Protein AF-0000000068150911 (afdb_homodimer)

Structure (mmCIF, N/CA/C/O backbone):
data_AF-0000000068150911-model_v1
#
loop_
_entity.id
_entity.type
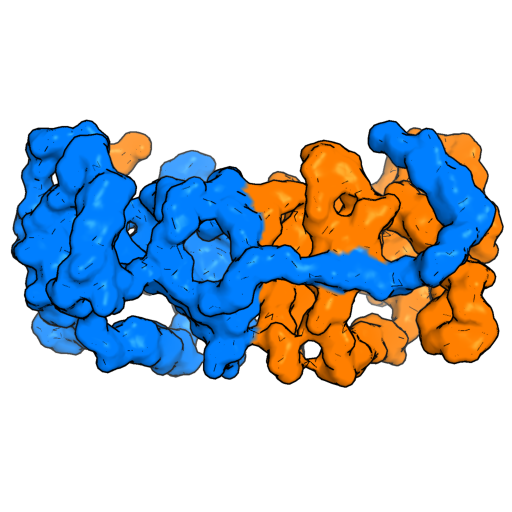_entity.pdbx_description
1 polymer 'Bacterial bifunctional deaminase-reductase C-terminal domain-containing protein'
#
loop_
_atom_site.group_PDB
_atom_site.id
_atom_site.type_symbol
_atom_site.label_atom_id
_atom_site.label_alt_id
_atom_site.label_comp_id
_atom_site.label_asym_id
_atom_site.label_entity_id
_atom_site.label_seq_id
_atom_site.pdbx_PDB_ins_code
_atom_site.Cartn_x
_atom_site.Cartn_y
_atom_site.Cartn_z
_atom_site.occupancy
_atom_site.B_iso_or_equiv
_atom_site.auth_seq_id
_atom_site.auth_comp_id
_atom_site.auth_asym_id
_atom_site.auth_atom_id
_atom_site.pdbx_PDB_model_num
ATOM 1 N N . MET A 1 1 ? 21.734 18.203 9.961 1 88.75 1 MET A N 1
ATOM 2 C CA . MET A 1 1 ? 20.875 18.422 8.805 1 88.75 1 MET A CA 1
ATOM 3 C C . MET A 1 1 ? 19.438 18.016 9.094 1 88.75 1 MET A C 1
ATOM 5 O O . MET A 1 1 ? 19.203 17.031 9.805 1 88.75 1 MET A O 1
ATOM 9 N N . ARG A 1 2 ? 18.406 18.828 8.719 1 97.38 2 ARG A N 1
ATOM 10 C CA . ARG A 1 2 ? 17 18.547 8.96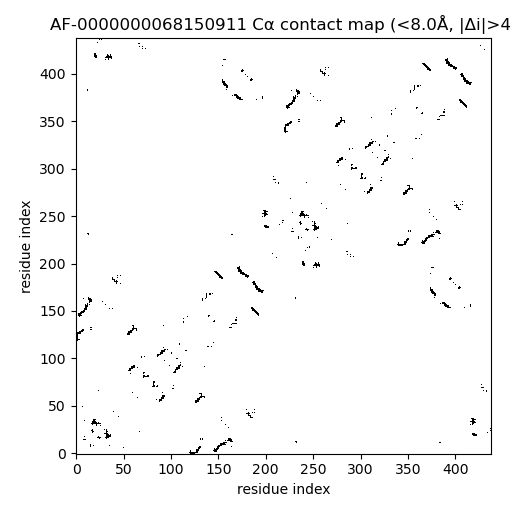1 1 97.38 2 ARG A CA 1
ATOM 11 C C . ARG A 1 2 ? 16.516 17.391 8.094 1 97.38 2 ARG A C 1
ATOM 13 O O . ARG A 1 2 ? 16.891 17.281 6.93 1 97.38 2 ARG A O 1
ATOM 20 N N . LYS A 1 3 ? 15.75 16.547 8.633 1 98.12 3 LYS A N 1
ATOM 21 C CA . LYS A 1 3 ? 15.133 15.477 7.863 1 98.12 3 LYS A CA 1
ATOM 22 C C . LYS A 1 3 ? 13.719 15.859 7.422 1 98.12 3 LYS A C 1
ATOM 24 O O . LYS A 1 3 ? 13.055 16.656 8.086 1 98.12 3 LYS A O 1
ATOM 29 N N . ILE A 1 4 ? 13.328 15.344 6.309 1 98.75 4 ILE A N 1
ATOM 30 C CA . ILE A 1 4 ? 11.93 15.367 5.902 1 98.75 4 ILE A CA 1
ATOM 31 C C . ILE A 1 4 ? 11.281 14.016 6.191 1 98.75 4 ILE A C 1
ATOM 33 O O . ILE A 1 4 ? 11.727 12.984 5.68 1 98.75 4 ILE A O 1
ATOM 37 N N . ILE A 1 5 ? 10.266 14.047 6.988 1 98.88 5 ILE A N 1
ATOM 38 C CA . ILE A 1 5 ? 9.578 12.867 7.488 1 98.88 5 ILE A CA 1
ATOM 39 C C . ILE A 1 5 ? 8.133 12.867 7.016 1 98.88 5 ILE A C 1
ATOM 41 O O . ILE A 1 5 ? 7.426 13.867 7.164 1 98.88 5 ILE A O 1
ATOM 45 N N . VAL A 1 6 ? 7.707 11.742 6.422 1 98.69 6 VAL A N 1
ATOM 46 C CA . VAL A 1 6 ? 6.332 11.602 5.957 1 98.69 6 VAL A CA 1
ATOM 47 C C . VAL A 1 6 ? 5.508 10.836 6.988 1 98.69 6 VAL A C 1
ATOM 49 O O . VAL A 1 6 ? 5.902 9.758 7.434 1 98.69 6 VAL A O 1
ATOM 52 N N . GLY A 1 7 ? 4.426 11.406 7.438 1 98.69 7 GLY A N 1
ATOM 53 C CA . GLY A 1 7 ? 3.398 10.727 8.211 1 98.69 7 GLY A CA 1
ATOM 54 C C . GLY A 1 7 ? 2.123 10.484 7.426 1 98.69 7 GLY A C 1
ATOM 55 O O . GLY A 1 7 ? 1.52 11.43 6.91 1 98.69 7 GLY A O 1
ATOM 56 N N . ALA A 1 8 ? 1.674 9.227 7.359 1 98.44 8 ALA A N 1
ATOM 57 C CA . ALA A 1 8 ? 0.523 8.938 6.508 1 98.44 8 ALA A CA 1
ATOM 58 C C . ALA A 1 8 ? -0.33 7.82 7.094 1 98.44 8 ALA A C 1
ATOM 60 O O . ALA A 1 8 ? 0.199 6.828 7.602 1 98.44 8 ALA A O 1
ATOM 61 N N . PHE A 1 9 ? -1.609 8.016 7.152 1 98.69 9 PHE A N 1
ATOM 62 C CA . PHE A 1 9 ? -2.615 6.969 7.277 1 98.69 9 PHE A CA 1
ATOM 63 C C . PHE A 1 9 ? -3.072 6.488 5.902 1 98.69 9 PHE A C 1
ATOM 65 O O . PHE A 1 9 ? -3.535 7.285 5.086 1 98.69 9 PHE A O 1
ATOM 72 N N . VAL A 1 10 ? -2.928 5.199 5.691 1 98.69 10 VAL A N 1
ATOM 73 C CA . VAL A 1 10 ? -3.123 4.711 4.328 1 98.69 10 VAL A CA 1
ATOM 74 C C . VAL A 1 10 ? -3.971 3.441 4.352 1 98.69 10 VAL A C 1
ATOM 76 O O . VAL A 1 10 ? -3.789 2.582 5.219 1 98.69 10 VAL A O 1
ATOM 79 N N . SER A 1 11 ? -4.984 3.355 3.414 1 98.62 11 SER A N 1
ATOM 80 C CA . SER A 1 11 ? -5.688 2.096 3.205 1 98.62 11 SER A CA 1
ATOM 81 C C . SER A 1 11 ? -4.777 1.052 2.566 1 98.62 11 SER A C 1
ATOM 83 O O . SER A 1 11 ? -3.668 1.369 2.133 1 98.62 11 SER A O 1
ATOM 85 N N . LEU A 1 12 ? -5.211 -0.19 2.482 1 98.56 12 LEU A N 1
ATOM 86 C CA . LEU A 1 12 ? -4.406 -1.262 1.908 1 98.56 12 LEU A CA 1
ATOM 87 C C . LEU A 1 12 ? -4.121 -0.997 0.434 1 98.56 12 LEU A C 1
ATOM 89 O O . LEU A 1 12 ? -3.062 -1.377 -0.076 1 98.56 12 LEU A O 1
ATOM 93 N N . ASP A 1 13 ? -5.062 -0.322 -0.216 1 97.62 13 ASP A N 1
ATOM 94 C CA . ASP A 1 13 ? -4.895 -0.048 -1.64 1 97.62 13 ASP A CA 1
ATOM 95 C C . ASP A 1 13 ? -4.215 1.299 -1.863 1 97.62 13 ASP A C 1
ATOM 97 O O . ASP A 1 13 ? -4.203 1.818 -2.98 1 97.62 13 ASP A O 1
ATOM 101 N N . GLY A 1 14 ? -3.678 1.946 -0.795 1 97.19 14 GLY A N 1
ATOM 102 C CA . GLY A 1 14 ? -2.756 3.062 -0.925 1 97.19 14 GLY A CA 1
ATOM 103 C C . GLY A 1 14 ? -3.445 4.414 -0.879 1 97.19 14 GLY A C 1
ATOM 104 O O . GLY A 1 14 ? -2.828 5.441 -1.164 1 97.19 14 GLY A O 1
ATOM 105 N N . ILE A 1 15 ? -4.695 4.441 -0.539 1 97.5 15 ILE A N 1
ATOM 106 C CA . ILE A 1 15 ? -5.453 5.688 -0.507 1 97.5 15 ILE A CA 1
ATOM 107 C C . ILE A 1 15 ? -5.266 6.375 0.844 1 97.5 15 ILE A C 1
ATOM 109 O O . ILE A 1 15 ? -5.293 5.719 1.889 1 97.5 15 ILE A O 1
ATOM 113 N N . MET A 1 16 ? -5.023 7.715 0.825 1 97.94 16 MET A N 1
ATOM 114 C CA . MET A 1 16 ? -4.824 8.445 2.072 1 97.94 16 MET A CA 1
ATOM 115 C C . MET A 1 16 ? -5.766 9.648 2.154 1 97.94 16 MET A C 1
ATOM 117 O O . MET A 1 16 ? -5.629 10.484 3.045 1 97.94 16 MET A O 1
ATOM 121 N N . GLN A 1 17 ? -6.738 9.75 1.216 1 97.69 17 GLN A N 1
ATOM 122 C CA . GLN A 1 17 ? -7.656 10.875 1.127 1 97.69 17 GLN A CA 1
ATOM 123 C C . GLN A 1 17 ? -8.703 10.82 2.236 1 97.69 17 GLN A C 1
ATOM 125 O O . GLN A 1 17 ? -9.438 9.836 2.357 1 97.69 17 GLN A O 1
ATOM 130 N N . ALA A 1 18 ? -8.742 11.922 3.066 1 97.88 18 ALA A N 1
ATOM 131 C CA . ALA A 1 18 ? -9.828 12.266 3.984 1 97.88 18 ALA A CA 1
ATOM 132 C C . ALA A 1 18 ? -10.023 11.172 5.031 1 97.88 18 ALA A C 1
ATOM 134 O O . ALA A 1 18 ? -11.141 10.703 5.254 1 97.88 18 ALA A O 1
ATOM 135 N N . PRO A 1 19 ? -8.961 10.836 5.75 1 98.19 19 PRO A N 1
ATOM 136 C CA . PRO A 1 19 ? -9.109 9.797 6.77 1 98.19 19 PRO A CA 1
ATOM 137 C C . PRO A 1 19 ? -9.922 10.266 7.977 1 98.19 19 PRO A C 1
ATOM 139 O O . PRO A 1 19 ? -10.391 9.445 8.766 1 98.19 19 PRO A O 1
ATOM 142 N N . GLY A 1 20 ? -10.125 11.547 8.148 1 97.06 20 GLY A N 1
ATOM 143 C CA . GLY A 1 20 ? -10.516 12.07 9.445 1 97.06 20 GLY A CA 1
ATOM 144 C C . GLY A 1 20 ? -12 12.344 9.555 1 97.06 20 GLY A C 1
ATOM 145 O O . GLY A 1 20 ? -12.547 12.43 10.656 1 97.06 20 GLY A O 1
ATOM 146 N N . GLY A 1 21 ? -12.648 12.633 8.375 1 96.94 21 GLY A N 1
ATOM 147 C CA . GLY A 1 21 ? -14.062 12.93 8.469 1 96.94 21 GLY A CA 1
ATOM 148 C C . GLY A 1 21 ? -14.734 13.07 7.113 1 96.94 21 GLY A C 1
ATOM 149 O O . GLY A 1 21 ? -14.062 13.117 6.082 1 96.94 21 GLY A O 1
ATOM 150 N N . PRO A 1 22 ? -16.078 13.07 7.137 1 94.69 22 PRO A N 1
ATOM 151 C CA . PRO A 1 22 ? -16.844 13.047 5.891 1 94.69 22 PRO A CA 1
ATOM 152 C C . PRO A 1 22 ? -16.672 14.32 5.062 1 94.69 22 PRO A C 1
ATOM 154 O O . PRO A 1 22 ? -16.797 14.289 3.836 1 94.69 22 PRO A O 1
ATOM 157 N N . HIS A 1 23 ? -16.328 15.414 5.688 1 93.44 23 HIS A N 1
ATOM 158 C CA . HIS A 1 23 ? -16.266 16.688 4.965 1 93.44 23 HIS A CA 1
ATOM 159 C C . HIS A 1 23 ? -14.828 17.125 4.746 1 93.44 23 HIS A C 1
ATOM 161 O O . HIS A 1 23 ? -14.578 18.219 4.219 1 93.44 23 HIS A O 1
ATOM 167 N N . GLU A 1 24 ? -13.891 16.312 5.176 1 96.19 24 GLU A N 1
ATOM 168 C CA . GLU A 1 24 ? -12.477 16.672 5.129 1 96.19 24 GLU A CA 1
ATOM 169 C C . GLU A 1 24 ? -12.031 16.953 3.699 1 96.19 24 GLU A C 1
ATOM 171 O O . GLU A 1 24 ? -11.398 17.984 3.428 1 96.19 24 GLU A O 1
ATOM 176 N N . ASP A 1 25 ? -12.328 16.062 2.738 1 96.69 25 ASP A N 1
ATOM 177 C CA . ASP A 1 25 ? -11.945 16.203 1.336 1 96.69 25 ASP A CA 1
ATOM 178 C C . ASP A 1 25 ? -12.82 15.336 0.439 1 96.69 25 ASP A C 1
ATOM 180 O O . ASP A 1 25 ? -12.398 14.266 0.006 1 96.69 25 ASP A O 1
ATOM 184 N N . PRO A 1 26 ? -14.023 15.789 0.049 1 95.38 26 PRO A N 1
ATOM 185 C CA . PRO A 1 26 ? -14.922 15.031 -0.826 1 95.38 26 PRO A CA 1
ATOM 186 C C . PRO A 1 26 ? -14.594 15.211 -2.307 1 95.38 26 PRO A C 1
ATOM 188 O O . PRO A 1 26 ? -15.344 14.75 -3.17 1 95.38 26 PRO A O 1
ATOM 191 N N . VAL A 1 27 ? -13.516 15.898 -2.6 1 93.69 27 VAL A N 1
ATOM 192 C CA . VAL A 1 27 ? -13.133 16.203 -3.975 1 93.69 27 VAL A CA 1
ATOM 193 C C . VAL A 1 27 ? -13.023 14.906 -4.777 1 93.69 27 VAL A C 1
ATOM 195 O O . VAL A 1 27 ? -12.516 13.898 -4.277 1 93.69 27 VAL A O 1
ATOM 198 N N . GLY A 1 28 ? -13.469 14.906 -6.043 1 92.75 28 GLY A N 1
ATOM 199 C CA . GLY A 1 28 ? -13.414 13.742 -6.91 1 92.75 28 GLY A CA 1
ATOM 200 C C . GLY A 1 28 ? -14.516 12.734 -6.629 1 92.75 28 GLY A C 1
ATOM 201 O O . GLY A 1 28 ? -14.453 11.594 -7.098 1 92.75 28 GLY A O 1
ATOM 202 N N . GLY A 1 29 ? -15.539 13.172 -5.883 1 94 29 GLY A N 1
ATOM 203 C CA . GLY A 1 29 ? -16.625 12.266 -5.551 1 94 29 GLY A CA 1
ATOM 204 C C . GLY A 1 29 ? -16.25 11.227 -4.52 1 94 29 GLY A C 1
ATOM 205 O O . GLY A 1 29 ? -16.844 10.141 -4.477 1 94 29 GLY A O 1
ATOM 206 N N . PHE A 1 30 ? -15.25 11.578 -3.711 1 96.69 30 PHE A N 1
ATOM 207 C CA . PHE A 1 30 ? -14.812 10.641 -2.684 1 96.69 30 PHE A CA 1
ATOM 208 C C . PHE A 1 30 ? -15.844 10.531 -1.569 1 96.69 30 PHE A C 1
ATOM 210 O O . PHE A 1 30 ? -16.156 11.523 -0.912 1 96.69 30 PHE A O 1
ATOM 217 N N . ASP A 1 31 ? -16.312 9.328 -1.232 1 95.75 31 ASP A N 1
ATOM 218 C CA . ASP A 1 31 ? -17.469 9.203 -0.345 1 95.75 31 ASP A CA 1
ATOM 219 C C . ASP A 1 31 ? -17.125 8.367 0.885 1 95.75 31 ASP A C 1
ATOM 221 O O . ASP A 1 31 ? -18.016 7.895 1.594 1 95.75 31 ASP A O 1
ATOM 225 N N . HIS A 1 32 ? -15.898 8.172 1.187 1 98.19 32 HIS A N 1
ATOM 226 C CA . HIS A 1 32 ? -15.484 7.375 2.34 1 98.19 32 HIS A CA 1
ATOM 227 C C . HIS A 1 32 ? -14.75 8.234 3.365 1 98.19 32 HIS A C 1
ATOM 229 O O . HIS A 1 32 ? -13.914 7.727 4.117 1 98.19 32 HIS A O 1
ATOM 235 N N . GLY A 1 33 ? -15.023 9.562 3.365 1 98.31 33 GLY A N 1
ATOM 236 C CA . GLY A 1 33 ? -14.414 10.422 4.371 1 98.31 33 GLY A CA 1
ATOM 237 C C . GLY A 1 33 ? -14.617 9.914 5.789 1 98.31 33 GLY A C 1
ATOM 238 O O . GLY A 1 33 ? -15.734 9.539 6.164 1 98.31 33 GLY A O 1
ATOM 239 N N . GLY A 1 34 ? -13.508 9.898 6.562 1 98.62 34 GLY A N 1
ATOM 240 C CA . GLY A 1 34 ? -13.57 9.438 7.941 1 98.62 34 GLY A CA 1
ATOM 241 C C . GLY A 1 34 ? -13.312 7.953 8.086 1 98.62 34 GLY A C 1
ATOM 242 O O . GLY A 1 34 ? -13.555 7.375 9.141 1 98.62 34 GLY A O 1
ATOM 243 N N . TRP A 1 35 ? -12.758 7.324 7.098 1 98.75 35 TRP A N 1
ATOM 244 C CA . TRP A 1 35 ? -12.617 5.871 7.055 1 98.75 35 TRP A CA 1
ATOM 245 C C . TRP A 1 35 ? -11.625 5.391 8.109 1 98.75 35 TRP A C 1
ATOM 247 O O . TRP A 1 35 ? -11.633 4.215 8.484 1 98.75 35 TRP A O 1
ATOM 257 N N . ALA A 1 36 ? -10.742 6.273 8.625 1 98.75 36 ALA A N 1
ATOM 258 C CA . ALA A 1 36 ? -9.719 5.84 9.57 1 98.75 36 ALA A CA 1
ATOM 259 C C . ALA A 1 36 ? -10.258 5.848 11 1 98.75 36 ALA A C 1
ATOM 261 O O . ALA A 1 36 ? -9.781 5.102 11.852 1 98.75 36 ALA A O 1
ATOM 262 N N . ALA A 1 37 ? -11.273 6.637 11.281 1 98.44 37 ALA A N 1
ATOM 263 C CA . ALA A 1 37 ? -11.727 6.957 12.641 1 98.44 37 ALA A CA 1
ATOM 264 C C . ALA A 1 37 ? -12.125 5.691 13.391 1 98.44 37 ALA A C 1
ATOM 266 O O . ALA A 1 37 ? -11.758 5.512 14.555 1 98.44 37 ALA A O 1
ATOM 267 N N . PRO A 1 38 ? -12.797 4.691 12.766 1 98.44 38 PRO A N 1
ATOM 268 C CA . PRO A 1 38 ? -13.25 3.502 13.492 1 98.44 38 PRO A CA 1
ATOM 269 C C . PRO A 1 38 ? -12.086 2.627 13.961 1 98.44 38 PRO A C 1
ATOM 271 O O . PRO A 1 38 ? -12.289 1.731 14.789 1 98.44 38 PRO A O 1
ATOM 274 N N . TYR A 1 39 ? -10.898 2.912 13.492 1 98.56 39 TYR A N 1
ATOM 275 C CA . TYR A 1 39 ? -9.781 2.014 13.758 1 98.56 39 TYR A CA 1
ATOM 276 C C . TYR A 1 39 ? -8.805 2.637 14.75 1 98.56 39 TYR A C 1
ATOM 278 O O . TYR A 1 39 ? -7.77 2.043 15.062 1 98.56 39 TYR A O 1
ATOM 286 N N . PHE A 1 40 ? -9.086 3.791 15.188 1 97.88 40 PHE A N 1
ATOM 287 C CA . PHE A 1 40 ? -8.133 4.512 16.016 1 97.88 40 PHE A CA 1
ATOM 288 C C . PHE A 1 40 ? -8.234 4.055 17.469 1 97.88 40 PHE A C 1
ATOM 290 O O . PHE A 1 40 ? -9.055 4.566 18.234 1 97.88 40 PHE A O 1
ATOM 297 N N . ASP A 1 41 ? -7.379 3.133 17.906 1 97.94 41 ASP A N 1
ATOM 298 C CA . ASP A 1 41 ? -7.324 2.617 19.266 1 97.94 41 ASP A CA 1
ATOM 299 C C . ASP A 1 41 ? -6.09 3.135 20 1 97.94 41 ASP A C 1
ATOM 301 O O . ASP A 1 41 ? -5.453 4.09 19.562 1 97.94 41 ASP A O 1
ATOM 305 N N . GLU A 1 42 ? -5.742 2.57 21.094 1 97.44 42 GLU A N 1
ATOM 306 C CA . GLU A 1 42 ? -4.633 3.029 21.922 1 97.44 42 GLU A CA 1
ATOM 307 C C . GLU A 1 42 ? -3.301 2.883 21.188 1 97.44 42 GLU A C 1
ATOM 309 O O . GLU A 1 42 ? -2.432 3.752 21.297 1 97.44 42 GLU A O 1
ATOM 314 N N . THR A 1 43 ? -3.199 1.807 20.5 1 97.69 43 THR A N 1
ATOM 315 C CA . THR A 1 43 ? -1.972 1.567 19.75 1 97.69 43 THR A CA 1
ATOM 316 C C . THR A 1 43 ? -1.744 2.672 18.719 1 97.69 43 THR A C 1
ATOM 318 O O . THR A 1 43 ? -0.62 3.148 18.547 1 97.69 43 THR A O 1
ATOM 321 N N . MET A 1 44 ? -2.787 3.076 18.031 1 97.38 44 MET A N 1
ATOM 322 C CA . MET A 1 44 ? -2.662 4.172 17.078 1 97.38 44 MET A CA 1
ATOM 323 C C . MET A 1 44 ? -2.297 5.473 17.781 1 97.38 44 MET A C 1
ATOM 325 O O . MET A 1 44 ? -1.521 6.273 17.266 1 97.38 44 MET A O 1
ATOM 329 N N . GLY A 1 45 ? -2.904 5.668 18.953 1 96.94 45 GLY A N 1
ATOM 330 C CA . GLY A 1 45 ? -2.488 6.809 19.75 1 96.94 45 GLY A CA 1
ATOM 331 C C . GLY A 1 45 ? -1.004 6.812 20.062 1 96.94 45 GLY A C 1
ATOM 332 O O . GLY A 1 45 ? -0.334 7.836 19.922 1 96.94 45 GLY A O 1
ATOM 333 N N . GLN A 1 46 ? -0.484 5.703 20.422 1 97 46 GLN A N 1
ATOM 334 C CA . GLN A 1 46 ? 0.936 5.555 20.719 1 97 46 GLN A CA 1
ATOM 335 C C . GLN A 1 46 ? 1.791 5.805 19.484 1 97 46 GLN A C 1
ATOM 337 O O . GLN A 1 46 ? 2.865 6.402 19.562 1 97 46 GLN A O 1
ATOM 342 N N . ALA A 1 47 ? 1.307 5.289 18.375 1 97.06 47 ALA A N 1
ATOM 343 C CA . ALA A 1 47 ? 2.037 5.492 17.125 1 97.06 47 ALA A CA 1
ATOM 344 C C . ALA A 1 47 ? 2.137 6.977 16.781 1 97.06 47 ALA A C 1
ATOM 346 O O . ALA A 1 47 ? 3.193 7.453 16.359 1 97.06 47 ALA A O 1
ATOM 347 N N . VAL A 1 48 ? 1.07 7.672 16.953 1 96.69 48 VAL A N 1
ATOM 348 C CA . VAL A 1 48 ? 1.054 9.109 16.703 1 96.69 48 VAL A CA 1
ATOM 349 C C . VAL A 1 48 ? 1.98 9.82 17.688 1 96.69 48 VAL A C 1
ATOM 351 O O . VAL A 1 48 ? 2.764 10.688 17.312 1 96.69 48 VAL A O 1
ATOM 354 N N . ASP A 1 49 ? 1.916 9.414 18.938 1 96.5 49 ASP A N 1
ATOM 355 C CA . ASP A 1 49 ? 2.795 9.984 19.953 1 96.5 49 ASP A CA 1
ATOM 356 C C . ASP A 1 49 ? 4.262 9.781 19.578 1 96.5 49 ASP A C 1
ATOM 358 O O . ASP A 1 49 ? 5.078 10.695 19.75 1 96.5 49 ASP A O 1
ATOM 362 N N . GLU A 1 50 ? 4.555 8.633 19.125 1 97 50 GLU A N 1
ATOM 363 C CA . GLU A 1 50 ? 5.926 8.336 18.734 1 97 50 GLU A CA 1
ATOM 364 C C . GLU A 1 50 ? 6.367 9.227 17.578 1 97 50 GLU A C 1
ATOM 366 O O . GLU A 1 50 ? 7.492 9.727 17.562 1 97 50 GLU A O 1
ATOM 371 N N . MET A 1 51 ? 5.523 9.359 16.609 1 97.19 51 MET A N 1
ATOM 372 C CA . MET A 1 51 ? 5.812 10.203 15.453 1 97.19 51 MET A CA 1
ATOM 373 C C . MET A 1 51 ? 6.105 11.633 15.891 1 97.19 51 MET A C 1
ATOM 375 O O . MET A 1 51 ? 6.961 12.305 15.312 1 97.19 51 MET A O 1
ATOM 379 N N . PHE A 1 52 ? 5.41 12.078 16.969 1 97.5 52 PHE A N 1
ATOM 380 C CA . PHE A 1 52 ? 5.531 13.453 17.438 1 97.5 52 PHE A CA 1
ATOM 381 C C . PHE A 1 52 ? 6.523 13.539 18.594 1 97.5 52 PHE A C 1
ATOM 383 O O . PHE A 1 52 ? 6.605 14.57 19.266 1 97.5 52 PHE A O 1
ATOM 390 N N . SER A 1 53 ? 7.266 12.516 18.859 1 96 53 SER A N 1
ATOM 391 C CA . SER A 1 53 ? 8.062 12.414 20.078 1 96 53 SER A CA 1
ATOM 392 C C . SER A 1 53 ? 9.289 13.328 20.016 1 96 53 SER A C 1
ATOM 394 O O . SER A 1 53 ? 9.812 13.742 21.047 1 96 53 SER A O 1
ATOM 396 N N . LYS A 1 54 ? 9.82 13.648 18.859 1 96.62 54 LYS A N 1
ATOM 397 C CA . LYS A 1 54 ? 10.945 14.562 18.656 1 96.62 54 LYS A CA 1
ATOM 398 C C . LYS A 1 54 ? 10.477 15.906 18.109 1 96.62 54 LYS A C 1
ATOM 400 O O . LYS A 1 54 ? 9.414 15.984 17.484 1 96.62 54 LYS A O 1
ATOM 405 N N . PRO A 1 55 ? 11.234 16.938 18.406 1 97.44 55 PRO A N 1
ATOM 406 C CA . PRO A 1 55 ? 10.852 18.234 17.859 1 97.44 55 PRO A CA 1
ATOM 407 C C . PRO A 1 55 ? 10.734 18.234 16.328 1 97.44 55 PRO A C 1
ATOM 409 O O . PRO A 1 55 ? 11.586 17.641 15.648 1 97.44 55 PRO A O 1
ATOM 412 N N . PHE A 1 56 ? 9.719 18.859 15.836 1 98.56 56 PHE A N 1
ATOM 413 C CA . PHE A 1 56 ? 9.508 18.969 14.398 1 98.56 56 PHE A CA 1
ATOM 414 C C . PHE A 1 56 ? 8.773 20.266 14.055 1 98.56 56 PHE A C 1
ATOM 416 O O . PHE A 1 56 ? 8.18 20.891 14.93 1 98.56 56 PHE A O 1
ATOM 423 N N . ASP A 1 57 ? 8.93 20.672 12.836 1 98.62 57 ASP A N 1
ATOM 424 C CA . ASP A 1 57 ? 8.039 21.625 12.172 1 98.62 57 ASP A CA 1
ATOM 425 C C . ASP A 1 57 ? 7.129 20.922 11.164 1 98.62 57 ASP A C 1
ATOM 427 O O . ASP A 1 57 ? 7.461 19.844 10.672 1 98.62 57 ASP A O 1
ATOM 431 N N . LEU A 1 58 ? 5.98 21.562 10.914 1 98.75 58 LEU A N 1
ATOM 432 C CA . LEU A 1 58 ? 5.066 20.969 9.938 1 98.75 58 LEU A CA 1
ATOM 433 C C . LEU A 1 58 ? 5.438 21.406 8.523 1 98.75 58 LEU A C 1
ATOM 435 O O . LEU A 1 58 ? 5.793 22.562 8.305 1 98.75 58 LEU A O 1
ATOM 439 N N . LEU A 1 59 ? 5.434 20.516 7.629 1 98.88 59 LEU A N 1
ATOM 440 C CA . LEU A 1 59 ? 5.582 20.719 6.191 1 98.88 59 LEU A CA 1
ATOM 441 C C . LEU A 1 59 ? 4.312 20.312 5.453 1 98.88 59 LEU A C 1
ATOM 443 O O . LEU A 1 59 ? 4.023 19.109 5.312 1 98.88 59 LEU A O 1
ATOM 447 N N . LEU A 1 60 ? 3.533 21.281 4.961 1 98.62 60 LEU A N 1
ATOM 448 C CA . LEU A 1 60 ? 2.174 21.016 4.504 1 98.62 60 LEU A CA 1
ATOM 449 C C . LEU A 1 60 ? 1.958 21.547 3.092 1 98.62 60 LEU A C 1
ATOM 451 O O . LEU A 1 60 ? 2.461 22.625 2.744 1 98.62 60 LEU A O 1
ATOM 455 N N . GLY A 1 61 ? 1.234 20.766 2.285 1 97.69 61 GLY A N 1
ATOM 456 C CA . GLY A 1 61 ? 0.603 21.359 1.119 1 97.69 61 GLY A CA 1
ATOM 457 C C . GLY A 1 61 ? -0.554 22.266 1.47 1 97.69 61 GLY A C 1
ATOM 458 O O . GLY A 1 61 ? -1.052 22.25 2.598 1 97.69 61 GLY A O 1
ATOM 459 N N . ARG A 1 62 ? -1.031 23.016 0.517 1 96.19 62 ARG A N 1
ATOM 460 C CA . ARG A 1 62 ? -2.002 24.078 0.74 1 96.19 62 ARG A CA 1
ATOM 461 C C . ARG A 1 62 ? -3.314 23.516 1.281 1 96.19 62 ARG A C 1
ATOM 463 O O . ARG A 1 62 ? -3.859 24.031 2.258 1 96.19 62 ARG A O 1
ATOM 470 N N . LYS A 1 63 ? -3.822 22.453 0.694 1 95.31 63 LYS A N 1
ATOM 471 C CA . LYS A 1 63 ? -5.121 21.922 1.107 1 95.31 63 LYS A CA 1
ATOM 472 C C . LYS A 1 63 ? -5.059 21.359 2.527 1 95.31 63 LYS A C 1
ATOM 474 O O . LYS A 1 63 ? -5.973 21.594 3.326 1 95.31 63 LYS A O 1
ATOM 479 N N . THR A 1 64 ? -4.051 20.594 2.84 1 97.25 64 THR A N 1
ATOM 480 C CA . THR A 1 64 ? -3.902 20.094 4.199 1 97.25 64 THR A CA 1
ATOM 481 C C . THR A 1 64 ? -3.73 21.25 5.188 1 97.25 64 THR A C 1
ATOM 483 O O . THR A 1 64 ? -4.285 21.219 6.289 1 97.25 64 THR A O 1
ATOM 486 N N . TYR A 1 65 ? -2.973 22.312 4.762 1 97.5 65 TYR A N 1
ATOM 487 C CA . TYR A 1 65 ? -2.867 23.5 5.609 1 97.5 65 TYR A CA 1
ATOM 488 C C . TYR A 1 65 ? -4.246 24.062 5.918 1 97.5 65 TYR A C 1
ATOM 490 O O . TYR A 1 65 ? -4.555 24.359 7.078 1 97.5 65 TYR A O 1
ATOM 498 N N . ASP A 1 66 ? -5.062 24.219 4.867 1 96.56 66 ASP A N 1
ATOM 499 C CA . ASP A 1 66 ? -6.395 24.781 5.059 1 96.56 66 ASP A CA 1
ATOM 500 C C . ASP A 1 66 ? -7.207 23.953 6.051 1 96.56 66 ASP A C 1
ATOM 502 O O . ASP A 1 66 ? -7.887 24.516 6.918 1 96.56 66 ASP A O 1
ATOM 506 N N . ILE A 1 67 ? -7.109 22.688 5.965 1 96.88 67 ILE A N 1
ATOM 507 C CA . ILE A 1 67 ? -7.844 21.781 6.848 1 96.88 67 ILE A CA 1
ATOM 508 C C . ILE A 1 67 ? -7.352 21.953 8.281 1 96.88 67 ILE A C 1
ATOM 510 O O . ILE A 1 67 ? -8.156 22.094 9.211 1 96.88 67 ILE A O 1
ATOM 514 N N . PHE A 1 68 ? -6.023 21.938 8.469 1 97.62 68 PHE A N 1
ATOM 515 C CA . PHE A 1 68 ? -5.434 22.047 9.797 1 97.62 68 PHE A CA 1
ATOM 516 C C . PHE A 1 68 ? -5.742 23.406 10.414 1 97.62 68 PHE A C 1
ATOM 518 O O . PHE A 1 68 ? -6.09 23.484 11.594 1 97.62 68 PHE A O 1
ATOM 525 N N . ALA A 1 69 ? -5.645 24.484 9.617 1 97 69 ALA A N 1
ATOM 526 C CA . ALA A 1 69 ? -5.852 25.844 10.094 1 97 69 ALA A CA 1
ATOM 527 C C . ALA A 1 69 ? -7.297 26.047 10.547 1 97 69 ALA A C 1
ATOM 529 O O . ALA A 1 69 ? -7.566 26.891 11.414 1 97 69 ALA A O 1
ATOM 530 N N . ALA A 1 70 ? -8.164 25.281 9.984 1 96.06 70 ALA A N 1
ATOM 531 C CA . ALA A 1 70 ? -9.57 25.406 10.328 1 96.06 70 ALA A CA 1
ATOM 532 C C . ALA A 1 70 ? -9.922 24.516 11.523 1 96.06 70 ALA A C 1
ATOM 534 O O . ALA A 1 70 ? -11.031 24.594 12.062 1 96.06 70 ALA A O 1
ATOM 535 N N . HIS A 1 71 ? -8.992 23.719 12.016 1 96.19 71 HIS A N 1
ATOM 536 C CA . HIS A 1 71 ? -9.305 22.734 13.039 1 96.19 71 HIS A CA 1
ATOM 537 C C . HIS A 1 71 ? -8.461 22.953 14.289 1 96.19 71 HIS A C 1
ATOM 539 O O . HIS A 1 71 ? -8.992 23.203 15.375 1 96.19 71 HIS A O 1
ATOM 545 N N . TRP A 1 72 ? -7.191 23 14.172 1 96.56 72 TRP A N 1
ATOM 546 C CA . TRP A 1 72 ? -6.297 22.797 15.305 1 96.56 72 TRP A CA 1
ATOM 547 C C . TRP A 1 72 ? -6.281 24.016 16.219 1 96.56 72 TRP A C 1
ATOM 549 O O . TRP A 1 72 ? -6.266 23.875 17.438 1 96.56 72 TRP A O 1
ATOM 559 N N . PRO A 1 73 ? -6.348 25.266 15.641 1 96 73 PRO A N 1
ATOM 560 C CA . PRO A 1 73 ? -6.41 26.422 16.547 1 96 73 PRO A CA 1
ATOM 561 C C . PRO A 1 73 ? -7.668 26.422 17.406 1 96 73 PRO A C 1
ATOM 563 O O . PRO A 1 73 ? -7.734 27.141 18.406 1 96 73 PRO A O 1
ATOM 566 N N . TYR A 1 74 ? -8.664 25.578 17.016 1 95.62 74 TYR A N 1
ATOM 567 C CA . TYR A 1 74 ? -9.953 25.578 17.688 1 95.62 74 TYR A CA 1
ATOM 568 C C . TYR A 1 74 ? -10.117 24.344 18.578 1 95.62 74 TYR A C 1
ATOM 570 O O . TYR A 1 74 ? -11.164 24.156 19.188 1 95.62 74 TYR A O 1
ATOM 578 N N . ALA A 1 75 ? -9.234 23.344 18.688 1 93.06 75 ALA A N 1
ATOM 579 C CA . ALA A 1 75 ? -9.312 22.094 19.422 1 93.06 75 ALA A CA 1
ATOM 580 C C . ALA A 1 75 ? -9.289 22.344 20.938 1 93.06 75 ALA A C 1
ATOM 582 O O . ALA A 1 75 ? -9.719 21.484 21.719 1 93.06 75 ALA A O 1
ATOM 583 N N . GLY A 1 76 ? -8.961 23.516 21.469 1 90.56 76 GLY A N 1
ATOM 584 C CA . GLY A 1 76 ? -8.938 23.828 22.875 1 90.56 76 GLY A CA 1
ATOM 585 C C . GLY A 1 76 ? -7.594 23.562 23.531 1 90.56 76 GLY A C 1
ATOM 586 O O . GLY A 1 76 ? -6.758 22.859 22.984 1 90.56 76 GLY A O 1
ATOM 587 N N . PRO A 1 77 ? -7.332 24.109 24.703 1 92.19 77 PRO A N 1
ATOM 588 C CA . PRO A 1 77 ? -6.02 24.062 25.359 1 92.19 77 PRO A CA 1
ATOM 589 C C . PRO A 1 77 ? -5.684 22.672 25.906 1 92.19 77 PRO A C 1
ATOM 591 O O . PRO A 1 77 ? -4.512 22.375 26.156 1 92.19 77 PRO A O 1
ATOM 594 N N . ASP A 1 78 ? -6.719 21.828 26.109 1 93 78 ASP A N 1
ATOM 595 C CA . ASP A 1 78 ? -6.492 20.5 26.703 1 93 78 ASP A CA 1
ATOM 596 C C . ASP A 1 78 ? -6.238 19.453 25.625 1 93 78 ASP A C 1
ATOM 598 O O . ASP A 1 78 ? -5.918 18.312 25.938 1 93 78 ASP A O 1
ATOM 602 N N . ASP A 1 79 ? -6.398 19.906 24.375 1 93.12 79 ASP A N 1
ATOM 603 C CA . ASP A 1 79 ? -6.098 18.984 23.281 1 93.12 79 ASP A CA 1
ATOM 604 C C . ASP A 1 79 ? -4.605 18.672 23.219 1 93.12 79 ASP A C 1
ATOM 606 O O . ASP A 1 79 ? -3.773 19.578 23.312 1 93.12 79 ASP A O 1
ATOM 610 N N . PRO A 1 80 ? -4.258 17.422 23.062 1 90.75 80 PRO A N 1
ATOM 611 C CA . PRO A 1 80 ? -2.842 17.047 23.094 1 90.75 80 PRO A CA 1
ATOM 612 C C . PRO A 1 80 ? -2.086 17.516 21.844 1 90.75 80 PRO A C 1
ATOM 614 O O . PRO A 1 80 ? -0.854 17.578 21.859 1 90.75 80 PRO A O 1
ATOM 617 N N . ILE A 1 81 ? -2.705 17.828 20.766 1 94.25 81 ILE A N 1
ATOM 618 C CA . ILE A 1 81 ? -2.041 18.125 19.5 1 94.25 81 ILE A CA 1
ATOM 619 C C . ILE A 1 81 ? -2.186 19.609 19.172 1 94.25 81 ILE A C 1
ATOM 621 O O . ILE A 1 81 ? -1.242 20.234 18.688 1 94.25 81 ILE A O 1
ATOM 625 N N . GLY A 1 82 ? -3.303 20.188 19.469 1 95.12 82 GLY A N 1
ATOM 626 C CA . GLY A 1 82 ? -3.613 21.562 19.109 1 95.12 82 GLY A CA 1
ATOM 627 C C . GLY A 1 82 ? -2.545 22.547 19.531 1 95.12 82 GLY A C 1
ATOM 628 O O . GLY A 1 82 ? -1.916 23.188 18.688 1 95.12 82 GLY A O 1
ATOM 629 N N . PRO A 1 83 ? -2.314 22.625 20.844 1 96.19 83 PRO A N 1
ATOM 630 C CA . PRO A 1 83 ? -1.312 23.562 21.344 1 96.19 83 PRO A CA 1
ATOM 631 C C . PRO A 1 83 ? 0.079 23.312 20.781 1 96.19 83 PRO A C 1
ATOM 633 O O . PRO A 1 83 ? 0.838 24.25 20.547 1 96.19 83 PRO A O 1
ATOM 636 N N . LEU A 1 84 ? 0.373 22.047 20.562 1 96.81 84 LEU A N 1
ATOM 637 C CA . LEU A 1 84 ? 1.652 21.719 19.953 1 96.81 84 LEU A CA 1
ATOM 638 C C . LEU A 1 84 ? 1.75 22.312 18.547 1 96.81 84 LEU A C 1
ATOM 640 O O . LEU A 1 84 ? 2.721 23 18.234 1 96.81 84 LEU A O 1
ATOM 644 N N . PHE A 1 85 ? 0.751 22.094 17.688 1 97.81 85 PHE A N 1
ATOM 645 C CA . PHE A 1 85 ? 0.753 22.578 16.312 1 97.81 85 PHE A CA 1
ATOM 646 C C . PHE A 1 85 ? 0.72 24.109 16.281 1 97.81 85 PHE A C 1
ATOM 648 O O . PHE A 1 85 ? 1.285 24.719 15.375 1 97.81 85 PHE A O 1
ATOM 655 N N . ASP A 1 86 ? 0.141 24.719 17.281 1 96.94 86 ASP A N 1
ATOM 656 C CA . ASP A 1 86 ? 0.096 26.172 17.344 1 96.94 86 ASP A CA 1
ATOM 657 C C . ASP A 1 86 ? 1.493 26.75 17.547 1 96.94 86 ASP A C 1
ATOM 659 O O . ASP A 1 86 ? 1.821 27.797 16.984 1 96.94 86 ASP A O 1
ATOM 663 N N . ARG A 1 87 ? 2.295 26.047 18.281 1 96.62 87 ARG A N 1
ATOM 664 C CA . ARG A 1 87 ? 3.578 26.594 18.703 1 96.62 87 ARG A CA 1
ATOM 665 C C . ARG A 1 87 ? 4.648 26.391 17.641 1 96.62 87 ARG A C 1
ATOM 667 O O . ARG A 1 87 ? 5.574 27.188 17.516 1 96.62 87 ARG A O 1
ATOM 674 N N . ILE A 1 88 ? 4.551 25.391 16.875 1 98.06 88 ILE A N 1
ATOM 675 C CA . ILE A 1 88 ? 5.633 25.047 15.961 1 98.06 88 ILE A CA 1
ATOM 676 C C . ILE A 1 88 ? 5.43 25.766 14.625 1 98.06 88 ILE A C 1
ATOM 678 O O . ILE A 1 88 ? 4.336 26.25 14.336 1 98.06 88 ILE A O 1
ATOM 682 N N . THR A 1 89 ? 6.484 25.844 13.867 1 98.5 89 THR A N 1
ATOM 683 C CA . THR A 1 89 ? 6.434 26.469 12.555 1 98.5 89 THR A CA 1
ATOM 684 C C . THR A 1 89 ? 5.734 25.562 11.539 1 98.5 89 THR A C 1
ATOM 686 O O . THR A 1 89 ? 5.949 24.344 11.539 1 98.5 89 THR A O 1
ATOM 689 N N . LYS A 1 90 ? 4.883 26.172 10.695 1 98.62 90 LYS A N 1
ATOM 690 C CA . LYS A 1 90 ? 4.316 25.5 9.531 1 98.62 90 LYS A CA 1
ATOM 691 C C . LYS A 1 90 ? 4.91 26.047 8.234 1 98.62 90 LYS A C 1
ATOM 693 O O . LYS A 1 90 ? 4.766 27.234 7.938 1 98.62 90 LYS A O 1
ATOM 698 N N . TYR A 1 91 ? 5.586 25.203 7.496 1 98.56 91 TYR A N 1
ATOM 699 C CA . TYR A 1 91 ? 6.004 25.531 6.133 1 98.56 91 TYR A CA 1
ATOM 700 C C . TYR A 1 91 ? 4.961 25.062 5.125 1 98.56 91 TYR A C 1
ATOM 702 O O . TYR A 1 91 ? 4.602 23.875 5.094 1 98.56 91 TYR A O 1
ATOM 710 N N . VAL A 1 92 ? 4.488 26 4.305 1 98.56 92 VAL A N 1
ATOM 711 C CA . VAL A 1 92 ? 3.355 25.703 3.439 1 98.56 92 VAL A CA 1
ATOM 712 C C . VAL A 1 92 ? 3.773 25.812 1.976 1 98.56 92 VAL A C 1
ATOM 714 O O . VAL A 1 92 ? 4.301 26.844 1.554 1 98.56 92 VAL A O 1
ATOM 717 N N . ALA A 1 93 ? 3.621 24.75 1.238 1 98.12 93 ALA A N 1
ATOM 718 C CA . ALA A 1 93 ? 3.783 24.781 -0.213 1 98.12 93 ALA A CA 1
ATOM 719 C C . ALA A 1 93 ? 2.504 25.25 -0.897 1 98.12 93 ALA A C 1
ATOM 721 O O . ALA A 1 93 ? 1.448 24.641 -0.753 1 98.12 93 ALA A O 1
ATOM 722 N N . THR A 1 94 ? 2.568 26.297 -1.536 1 95.75 94 THR A N 1
ATOM 723 C CA . THR A 1 94 ? 1.429 26.875 -2.244 1 95.75 94 THR A CA 1
ATOM 724 C C . THR A 1 94 ? 1.876 27.516 -3.549 1 95.75 94 THR A C 1
ATOM 726 O O . THR A 1 94 ? 3.01 28 -3.658 1 95.75 94 THR A O 1
ATOM 729 N N . ARG A 1 95 ? 1.086 27.484 -4.625 1 91.12 95 ARG A N 1
ATOM 730 C CA . ARG A 1 95 ? 1.353 28.125 -5.914 1 91.12 95 ARG A CA 1
ATOM 731 C C . ARG A 1 95 ? 0.837 29.547 -5.938 1 91.12 95 ARG A C 1
ATOM 733 O O . ARG A 1 95 ? 1.077 30.281 -6.898 1 91.12 95 ARG A O 1
ATOM 740 N N . ASN A 1 96 ? 0.093 29.891 -4.852 1 90.88 96 ASN A N 1
ATOM 741 C CA . ASN A 1 96 ? -0.442 31.25 -4.719 1 90.88 96 ASN A CA 1
ATOM 742 C C . ASN A 1 96 ? 0.468 32.125 -3.869 1 90.88 96 ASN A C 1
ATOM 744 O O . ASN A 1 96 ? 0.438 32.062 -2.639 1 90.88 96 ASN A O 1
ATOM 748 N N . PRO A 1 97 ? 1.147 33.062 -4.496 1 86.88 97 PRO A N 1
ATOM 749 C CA . PRO A 1 97 ? 2.09 33.906 -3.74 1 86.88 97 PRO A CA 1
ATOM 750 C C . PRO A 1 97 ? 1.39 34.875 -2.807 1 86.88 97 PRO A C 1
ATOM 752 O O . PRO A 1 97 ? 2 35.375 -1.856 1 86.88 97 PRO A O 1
ATOM 755 N N . ASP A 1 98 ? 0.188 35.062 -3.09 1 89.31 98 ASP A N 1
ATOM 756 C CA . ASP A 1 98 ? -0.537 36.062 -2.316 1 89.31 98 ASP A CA 1
ATOM 757 C C . ASP A 1 98 ? -1.366 35.406 -1.212 1 89.31 98 ASP A C 1
ATOM 759 O O . ASP A 1 98 ? -2.143 36.062 -0.532 1 89.31 98 ASP A O 1
ATOM 763 N N . LEU A 1 99 ? -1.179 34.125 -1.069 1 90.75 99 LEU A N 1
ATOM 764 C CA . LEU A 1 99 ? -1.947 33.438 -0.039 1 90.75 99 LEU A CA 1
ATOM 765 C C . LEU A 1 99 ? -1.604 33.969 1.347 1 90.75 99 LEU A C 1
ATOM 767 O O . LEU A 1 99 ? -0.429 34.062 1.712 1 90.75 99 LEU A O 1
ATOM 771 N N . ARG A 1 100 ? -2.604 34.438 2.061 1 91.88 100 ARG A N 1
ATOM 772 C CA . ARG A 1 100 ? -2.42 34.844 3.449 1 91.88 100 ARG A CA 1
ATOM 773 C C . ARG A 1 100 ? -2.539 33.625 4.391 1 91.88 100 ARG A C 1
ATOM 775 O O . ARG A 1 100 ? -3.543 32.906 4.363 1 91.88 100 ARG A O 1
ATOM 782 N N . LEU A 1 101 ? -1.526 33.406 5.156 1 96.12 101 LEU A N 1
ATOM 783 C CA . LEU A 1 101 ? -1.508 32.312 6.148 1 96.12 101 LEU A CA 1
ATOM 784 C C . LEU A 1 101 ? -1.851 32.875 7.531 1 96.12 101 LEU A C 1
ATOM 786 O O . LEU A 1 101 ? -0.985 33.406 8.227 1 96.12 101 LEU A O 1
ATOM 790 N N . ASP A 1 102 ? -3.045 32.656 8.008 1 94.19 102 ASP A N 1
ATOM 791 C CA . ASP A 1 102 ? -3.555 33.281 9.211 1 94.19 102 ASP A CA 1
ATOM 792 C C . ASP A 1 102 ? -3.25 32.469 10.453 1 94.19 102 ASP A C 1
ATOM 794 O O . ASP A 1 102 ? -3.355 32.969 11.578 1 94.19 102 ASP A O 1
ATOM 798 N N . TRP A 1 103 ? -2.965 31.141 10.273 1 97.06 103 TRP A N 1
ATOM 799 C CA . TRP A 1 103 ? -2.59 30.312 11.422 1 97.06 103 TRP A CA 1
ATOM 800 C C . TRP A 1 103 ? -1.217 30.719 11.945 1 97.06 103 TRP A C 1
ATOM 802 O O . TRP A 1 103 ? -0.254 30.812 11.188 1 97.06 103 TRP A O 1
ATOM 812 N N . GLN A 1 104 ? -1.083 31.016 13.234 1 96.75 104 GLN A N 1
ATOM 813 C CA . GLN A 1 104 ? 0.155 31.531 13.812 1 96.75 104 GLN A CA 1
ATOM 814 C C . GLN A 1 104 ? 1.347 30.656 13.422 1 96.75 104 GLN A C 1
ATOM 816 O O . GLN A 1 104 ? 1.209 29.453 13.25 1 96.75 104 GLN A O 1
ATOM 821 N N . ASN A 1 105 ? 2.553 31.25 13.234 1 98.12 105 ASN A N 1
ATOM 822 C CA . ASN A 1 105 ? 3.83 30.609 12.938 1 98.12 105 ASN A CA 1
ATOM 823 C C . ASN A 1 105 ? 3.789 29.859 11.609 1 98.12 105 ASN A C 1
ATOM 825 O O . ASN A 1 105 ? 4.387 28.797 11.477 1 98.12 105 ASN A O 1
ATOM 829 N N . SER A 1 106 ? 3.049 30.406 10.633 1 98.25 106 SER A N 1
ATOM 830 C CA . SER A 1 106 ? 2.996 29.844 9.297 1 98.25 106 SER A CA 1
ATOM 831 C C . SER A 1 106 ? 3.807 30.672 8.305 1 98.25 106 SER A C 1
ATOM 833 O O . SER A 1 106 ? 3.807 31.906 8.375 1 98.25 106 SER A O 1
ATOM 835 N N . ARG A 1 107 ? 4.488 30.031 7.422 1 96.62 107 ARG A N 1
ATOM 836 C CA . ARG A 1 107 ? 5.199 30.719 6.352 1 96.62 107 ARG A CA 1
ATOM 837 C C . ARG A 1 107 ? 5.176 29.906 5.062 1 96.62 107 ARG A C 1
ATOM 839 O O . ARG A 1 107 ? 5.078 28.672 5.105 1 96.62 107 ARG A O 1
ATOM 846 N N . THR A 1 108 ? 5.332 30.578 3.93 1 97.19 108 THR A N 1
ATOM 847 C CA . THR A 1 108 ? 5.328 29.922 2.623 1 97.19 108 THR A CA 1
ATOM 848 C C . THR A 1 108 ? 6.719 29.406 2.273 1 97.19 108 THR A C 1
ATOM 850 O O . THR A 1 108 ? 7.723 29.922 2.764 1 97.19 108 THR A O 1
ATOM 853 N N . LEU A 1 109 ? 6.758 28.344 1.435 1 97.69 109 LEU A N 1
ATOM 854 C CA . LEU A 1 109 ? 8.023 27.844 0.909 1 97.69 109 LEU A CA 1
ATOM 855 C C . LEU A 1 109 ? 8.477 28.656 -0.295 1 97.69 109 LEU A C 1
ATOM 857 O O . LEU A 1 109 ? 9.555 28.422 -0.841 1 97.69 109 LEU A O 1
ATOM 861 N N . GLY A 1 110 ? 7.605 29.578 -0.75 1 95.19 110 GLY A N 1
ATOM 862 C CA . GLY A 1 110 ? 7.934 30.438 -1.876 1 95.19 110 GLY A CA 1
ATOM 863 C C . GLY A 1 110 ? 7.66 29.797 -3.221 1 95.19 110 GLY A C 1
ATOM 864 O O . GLY A 1 110 ? 6.906 28.828 -3.305 1 95.19 110 GLY A O 1
ATOM 865 N N . SER A 1 111 ? 8.242 30.344 -4.301 1 94.56 111 SER A N 1
ATOM 866 C CA . SER A 1 111 ? 7.91 29.969 -5.672 1 94.56 111 SER A CA 1
ATOM 867 C C . SER A 1 111 ? 8.648 28.703 -6.086 1 94.56 111 SER A C 1
ATOM 869 O O . SER A 1 111 ? 8.281 28.062 -7.074 1 94.56 111 SER A O 1
ATOM 871 N N . ASP A 1 112 ? 9.703 28.359 -5.387 1 96.81 112 ASP A N 1
ATOM 872 C CA . ASP A 1 112 ? 10.461 27.141 -5.652 1 96.81 112 ASP A CA 1
ATOM 873 C C . ASP A 1 112 ? 10.617 26.312 -4.383 1 96.81 112 ASP A C 1
ATOM 875 O O . ASP A 1 112 ? 11.68 26.312 -3.758 1 96.81 112 ASP A O 1
ATOM 879 N N . PRO A 1 113 ? 9.539 25.594 -4.078 1 97.75 113 PRO A N 1
ATOM 880 C CA . PRO A 1 113 ? 9.555 24.828 -2.832 1 97.75 113 PRO A CA 1
ATOM 881 C C . PRO A 1 113 ? 10.719 23.844 -2.754 1 97.75 113 PRO A C 1
ATOM 883 O O . PRO A 1 113 ? 11.266 23.609 -1.674 1 97.75 113 PRO A O 1
ATOM 886 N N . VAL A 1 114 ? 11.102 23.188 -3.824 1 98.19 114 VAL A N 1
ATOM 887 C CA . VAL A 1 114 ? 12.172 22.203 -3.83 1 98.19 114 VAL A CA 1
ATOM 888 C C . VAL A 1 114 ? 13.492 22.875 -3.443 1 98.19 114 VAL A C 1
ATOM 890 O O . VAL A 1 114 ? 14.227 22.359 -2.594 1 98.19 114 VAL A O 1
ATOM 893 N N . ALA A 1 115 ? 13.82 24 -4.086 1 98.12 115 ALA A N 1
ATOM 894 C CA . ALA A 1 115 ? 15.031 24.734 -3.738 1 98.12 115 ALA A CA 1
ATOM 895 C C . ALA A 1 115 ? 15.008 25.172 -2.273 1 98.12 115 ALA A C 1
ATOM 897 O O . ALA A 1 115 ? 16.031 25.062 -1.578 1 98.12 115 ALA A O 1
ATOM 898 N N . MET A 1 116 ? 13.93 25.688 -1.829 1 98 116 MET A N 1
ATOM 899 C CA . MET A 1 116 ? 13.797 26.109 -0.438 1 98 116 MET A CA 1
ATOM 900 C C . MET A 1 116 ? 14.016 24.938 0.511 1 98 116 MET A C 1
ATOM 902 O O . MET A 1 116 ? 14.688 25.078 1.532 1 98 116 MET A O 1
ATOM 906 N N . LEU A 1 117 ? 13.469 23.781 0.242 1 98.56 117 LEU A N 1
ATOM 907 C CA . LEU A 1 117 ? 13.609 22.609 1.101 1 98.56 117 LEU A CA 1
ATOM 908 C C . LEU A 1 117 ? 15.055 22.141 1.134 1 98.56 117 LEU A C 1
ATOM 910 O O . LEU A 1 117 ? 15.547 21.703 2.18 1 98.56 117 LEU A O 1
ATOM 914 N N . LYS A 1 118 ? 15.703 22.125 -0.016 1 98.12 118 LYS A N 1
ATOM 915 C CA . LYS A 1 118 ? 17.109 21.781 -0.027 1 98.12 118 LYS A CA 1
ATOM 916 C C . LYS A 1 118 ? 17.922 22.703 0.881 1 98.12 118 LYS A C 1
ATOM 918 O O . LYS A 1 118 ? 18.812 22.25 1.598 1 98.12 118 LYS A O 1
ATOM 923 N N . LYS A 1 119 ? 17.594 23.953 0.816 1 97.81 119 LYS A N 1
ATOM 924 C CA . LYS A 1 119 ? 18.234 24.906 1.705 1 97.81 119 LYS A CA 1
ATOM 925 C C . LYS A 1 119 ? 17.922 24.609 3.168 1 97.81 119 LYS A C 1
ATOM 927 O O . LYS A 1 119 ? 18.828 24.531 3.996 1 97.81 119 LYS A O 1
ATOM 932 N N . LEU A 1 120 ? 16.656 24.422 3.508 1 98 120 LEU A N 1
ATOM 933 C CA . LEU A 1 120 ? 16.25 24.125 4.879 1 98 120 LEU A CA 1
ATOM 934 C C . LEU A 1 120 ? 16.953 22.875 5.398 1 98 120 LEU A C 1
ATOM 936 O O . LEU A 1 120 ? 17.391 22.844 6.551 1 98 120 LEU A O 1
ATOM 940 N N . LYS A 1 121 ? 16.984 21.844 4.617 1 97.56 121 LYS A N 1
ATOM 941 C CA . LYS A 1 121 ? 17.609 20.578 5.008 1 97.56 121 LYS A CA 1
ATOM 942 C C . LYS A 1 121 ? 19.094 20.781 5.352 1 97.56 121 LYS A C 1
ATOM 944 O O . LYS A 1 121 ? 19.656 20.031 6.141 1 97.56 121 LYS A O 1
ATOM 949 N N . SER A 1 122 ? 19.734 21.781 4.734 1 96.19 122 SER A N 1
ATOM 950 C CA . SER A 1 122 ? 21.156 22.047 4.965 1 96.19 122 SER A CA 1
ATOM 951 C C . SER A 1 122 ? 21.359 22.906 6.211 1 96.19 122 SER A C 1
ATOM 953 O O . SER A 1 122 ? 22.484 23.094 6.656 1 96.19 122 SER A O 1
ATOM 955 N N . GLU A 1 123 ? 20.297 23.375 6.77 1 95.94 123 GLU A N 1
ATOM 956 C CA . GLU A 1 123 ? 20.359 24.203 7.973 1 95.94 123 GLU A CA 1
ATOM 957 C C . GLU A 1 123 ? 20.031 23.391 9.219 1 95.94 123 GLU A C 1
ATOM 959 O O . GLU A 1 123 ? 19.469 22.297 9.133 1 95.94 123 GLU A O 1
ATOM 964 N N . GLU A 1 124 ? 20.422 23.953 10.391 1 96.81 124 GLU A N 1
ATOM 965 C CA . GLU A 1 124 ? 20.031 23.359 11.656 1 96.81 124 GLU A CA 1
ATOM 966 C C . GLU A 1 124 ? 18.594 23.703 12.008 1 96.81 124 GLU A C 1
ATOM 968 O O . GLU A 1 124 ? 18.094 24.766 11.648 1 96.81 124 GLU A O 1
ATOM 973 N N . GLY A 1 125 ? 17.938 22.781 12.719 1 97.19 125 GLY A N 1
ATOM 974 C CA . GLY A 1 125 ? 16.547 22.969 13.141 1 97.19 125 GLY A CA 1
ATOM 975 C C . GLY A 1 125 ? 15.789 21.672 13.305 1 97.19 125 GLY A C 1
ATOM 976 O O . GLY A 1 125 ? 16.344 20.594 13.086 1 97.19 125 GLY A O 1
ATOM 977 N N . PRO A 1 126 ? 14.547 21.844 13.727 1 98.12 126 PRO A N 1
ATOM 978 C CA . PRO A 1 126 ? 13.727 20.625 13.844 1 98.12 126 PRO A CA 1
ATOM 979 C C . PRO A 1 126 ? 13.469 19.953 12.5 1 98.12 126 PRO A C 1
ATOM 981 O O . PRO A 1 126 ? 13.484 20.625 11.461 1 98.12 126 PRO A O 1
ATOM 984 N N . ASP A 1 127 ? 13.273 18.641 12.539 1 98.5 127 ASP A N 1
ATOM 985 C CA . ASP A 1 127 ? 12.891 17.922 11.336 1 98.5 127 ASP A CA 1
ATOM 986 C C . ASP A 1 127 ? 11.586 18.469 10.758 1 98.5 127 ASP A C 1
ATOM 988 O O . ASP A 1 127 ? 10.859 19.188 11.438 1 98.5 127 ASP A O 1
ATOM 992 N N . LEU A 1 128 ? 11.367 18.219 9.5 1 98.81 128 LEU A N 1
ATOM 993 C CA . LEU A 1 128 ? 10.148 18.641 8.805 1 98.81 128 LEU A CA 1
ATOM 994 C C . LEU A 1 128 ? 9.203 17.453 8.617 1 98.81 128 LEU A C 1
ATOM 996 O O . LEU A 1 128 ? 9.539 16.5 7.918 1 98.81 128 LEU A O 1
ATOM 1000 N N . LEU A 1 129 ? 8.039 17.531 9.242 1 98.88 129 LEU A N 1
ATOM 1001 C CA . LEU A 1 129 ? 7.07 16.438 9.242 1 98.88 129 LEU A CA 1
ATOM 1002 C C . LEU A 1 129 ? 5.852 16.797 8.391 1 98.88 129 LEU A C 1
ATOM 1004 O O . LEU A 1 129 ? 5.211 17.828 8.609 1 98.88 129 LEU A O 1
ATOM 1008 N N . THR A 1 130 ? 5.613 15.953 7.402 1 98.69 130 THR A N 1
ATOM 1009 C CA . THR A 1 130 ? 4.387 16.125 6.633 1 98.69 130 THR A CA 1
ATOM 1010 C C . THR A 1 130 ? 3.232 15.367 7.281 1 98.69 130 THR A C 1
ATOM 1012 O O . THR A 1 130 ? 3.449 14.375 7.988 1 98.69 130 THR A O 1
ATOM 1015 N N . GLN A 1 131 ? 2.057 15.828 7.062 1 96.75 131 GLN A N 1
ATOM 1016 C CA . GLN A 1 131 ? 0.76 15.203 7.285 1 96.75 131 GLN A CA 1
ATOM 1017 C C . GLN A 1 131 ? -0.149 15.367 6.07 1 96.75 131 GLN A C 1
ATOM 1019 O O . GLN A 1 131 ? -0.373 16.484 5.605 1 96.75 131 GLN A O 1
ATOM 1024 N N . GLY A 1 132 ? -0.699 14.289 5.633 1 96.19 132 GLY A N 1
ATOM 1025 C CA . GLY A 1 132 ? -1.467 14.445 4.406 1 96.19 132 GLY A CA 1
ATOM 1026 C C . GLY A 1 132 ? -0.651 15.008 3.256 1 96.19 132 GLY A C 1
ATOM 1027 O O . GLY A 1 132 ? 0.417 14.484 2.934 1 96.19 132 GLY A O 1
ATOM 1028 N N . SER A 1 133 ? -1.256 16.094 2.615 1 97.25 133 SER A N 1
ATOM 1029 C CA . SER A 1 133 ? -0.533 16.828 1.58 1 97.25 133 SER A CA 1
ATOM 1030 C C . SER A 1 133 ? -0.163 15.922 0.415 1 97.25 133 SER A C 1
ATOM 1032 O O . SER A 1 133 ? 0.977 15.938 -0.054 1 97.25 133 SER A O 1
ATOM 1034 N N . THR A 1 134 ? -1.168 15.227 -0.066 1 95.81 134 THR A N 1
ATOM 1035 C CA . THR A 1 134 ? -0.971 14.133 -1.013 1 95.81 134 THR A CA 1
ATOM 1036 C C . THR A 1 134 ? -0.284 14.633 -2.279 1 95.81 134 THR A C 1
ATOM 1038 O O . THR A 1 134 ? 0.688 14.039 -2.744 1 95.81 134 THR A O 1
ATOM 1041 N N . ASP A 1 135 ? -0.766 15.742 -2.85 1 94.5 135 ASP A N 1
ATOM 1042 C CA . ASP A 1 135 ? -0.167 16.266 -4.074 1 94.5 135 ASP A CA 1
ATOM 1043 C C . ASP A 1 135 ? 1.273 16.703 -3.834 1 94.5 135 ASP A C 1
ATOM 1045 O O . ASP A 1 135 ? 2.162 16.422 -4.637 1 94.5 135 ASP A O 1
ATOM 1049 N N . PHE A 1 136 ? 1.484 17.422 -2.75 1 97 136 PHE A N 1
ATOM 1050 C CA . PHE A 1 136 ? 2.814 17.938 -2.428 1 97 136 PHE A CA 1
ATOM 1051 C C . PHE A 1 136 ? 3.779 16.781 -2.174 1 97 136 PHE A C 1
ATOM 1053 O O . PHE A 1 136 ? 4.961 16.859 -2.516 1 97 136 PHE A O 1
ATOM 1060 N N . LEU A 1 137 ? 3.33 15.695 -1.606 1 97.88 137 LEU A N 1
ATOM 1061 C CA . LEU A 1 137 ? 4.152 14.508 -1.365 1 97.88 137 LEU A CA 1
ATOM 1062 C C . LEU A 1 137 ? 4.738 13.984 -2.67 1 97.88 137 LEU A C 1
ATOM 1064 O O . LEU A 1 137 ? 5.867 13.484 -2.691 1 97.88 137 LEU A O 1
ATOM 1068 N N . GLN A 1 138 ? 3.934 14.086 -3.771 1 97.44 138 GLN A N 1
ATOM 1069 C CA . GLN A 1 138 ? 4.465 13.617 -5.047 1 97.44 138 GLN A CA 1
ATOM 1070 C C . GLN A 1 138 ? 5.707 14.406 -5.449 1 97.44 138 GLN A C 1
ATOM 1072 O O . GLN A 1 138 ? 6.652 13.844 -6.008 1 97.44 138 GLN A O 1
ATOM 1077 N N . THR A 1 139 ? 5.668 15.695 -5.18 1 97.12 139 THR A N 1
ATOM 1078 C CA . THR A 1 139 ? 6.832 16.531 -5.434 1 97.12 139 THR A CA 1
ATOM 1079 C C . THR A 1 139 ? 8.023 16.078 -4.598 1 97.12 139 THR A C 1
ATOM 1081 O O . THR A 1 139 ? 9.141 15.961 -5.109 1 97.12 139 THR A O 1
ATOM 1084 N N . LEU A 1 140 ? 7.789 15.82 -3.32 1 97.94 140 LEU A N 1
ATOM 1085 C CA . LEU A 1 140 ? 8.867 15.375 -2.445 1 97.94 140 LEU A CA 1
ATOM 1086 C C . LEU A 1 140 ? 9.453 14.055 -2.928 1 97.94 140 LEU A C 1
ATOM 1088 O O . LEU A 1 140 ? 10.672 13.898 -3.004 1 97.94 140 LEU A O 1
ATOM 1092 N N . PHE A 1 141 ? 8.562 13.102 -3.277 1 97.56 141 PHE A N 1
ATOM 1093 C CA . PHE A 1 141 ? 8.984 11.773 -3.721 1 97.56 141 PHE A CA 1
ATOM 1094 C C . PHE A 1 141 ? 9.766 11.867 -5.027 1 97.56 141 PHE A C 1
ATOM 1096 O O . PHE A 1 141 ? 10.781 11.188 -5.203 1 97.56 141 PHE A O 1
ATOM 1103 N N . SER A 1 142 ? 9.32 12.703 -5.992 1 96.75 142 SER A N 1
ATOM 1104 C CA . SER A 1 142 ? 9.922 12.797 -7.316 1 96.75 142 SER A CA 1
ATOM 1105 C C . SER A 1 142 ? 11.273 13.5 -7.262 1 96.75 142 SER A C 1
ATOM 1107 O O . SER A 1 142 ? 12.07 13.414 -8.195 1 96.75 142 SER A O 1
ATOM 1109 N N . ASN A 1 143 ? 11.5 14.203 -6.156 1 97 143 ASN A N 1
ATOM 1110 C CA . ASN A 1 143 ? 12.75 14.953 -6.051 1 97 143 ASN A CA 1
ATOM 1111 C C . ASN A 1 143 ? 13.68 14.352 -5 1 97 143 ASN A C 1
ATOM 1113 O O . ASN A 1 143 ? 14.625 15.008 -4.555 1 97 143 ASN A O 1
ATOM 1117 N N . ASP A 1 144 ? 13.344 13.141 -4.562 1 96.06 144 ASP A N 1
ATOM 1118 C CA . ASP A 1 144 ? 14.195 12.359 -3.668 1 96.06 144 ASP A CA 1
ATOM 1119 C C . ASP A 1 144 ? 14.5 13.133 -2.387 1 96.06 144 ASP A C 1
ATOM 1121 O O . ASP A 1 144 ? 15.648 13.195 -1.948 1 96.06 144 ASP A O 1
ATOM 1125 N N . LEU A 1 145 ? 13.461 13.711 -1.765 1 97.56 145 LEU A N 1
ATOM 1126 C CA . LEU A 1 145 ? 13.672 14.594 -0.625 1 97.56 145 LEU A CA 1
ATOM 1127 C C . LEU A 1 145 ? 13.266 13.914 0.676 1 97.56 145 LEU A C 1
ATOM 1129 O O . LEU A 1 145 ? 13.594 14.398 1.763 1 97.56 145 LEU A O 1
ATOM 1133 N N . VAL A 1 146 ? 12.602 12.773 0.644 1 98 146 VAL A N 1
ATOM 1134 C CA . VAL A 1 146 ? 12.039 12.133 1.826 1 98 146 VAL A CA 1
ATOM 1135 C C . VAL A 1 146 ? 13.102 11.266 2.5 1 98 146 VAL A C 1
ATOM 1137 O O . VAL A 1 146 ? 13.734 10.43 1.85 1 98 146 VAL A O 1
ATOM 1140 N N . ASP A 1 147 ? 13.227 11.422 3.834 1 98.25 147 ASP A N 1
ATOM 1141 C CA . ASP A 1 147 ? 14.242 10.711 4.598 1 98.25 147 ASP A CA 1
ATOM 1142 C C . ASP A 1 147 ? 13.633 9.562 5.398 1 98.25 147 ASP A C 1
ATOM 1144 O O . ASP A 1 147 ? 14.242 8.5 5.539 1 98.25 147 ASP A O 1
ATOM 1148 N N . GLU A 1 148 ? 12.523 9.773 6 1 98.56 148 GLU A N 1
ATOM 1149 C CA . GLU A 1 148 ? 11.828 8.82 6.859 1 98.56 148 GLU A CA 1
ATOM 1150 C C . GLU A 1 148 ? 10.32 8.836 6.594 1 98.56 148 GLU A C 1
ATOM 1152 O O . GLU A 1 148 ? 9.789 9.812 6.059 1 98.56 148 GLU A O 1
ATOM 1157 N N . MET A 1 149 ? 9.703 7.727 6.938 1 98.69 149 MET A N 1
ATOM 1158 C CA . MET A 1 149 ? 8.258 7.645 6.777 1 98.69 149 MET A CA 1
ATOM 1159 C C . MET A 1 149 ? 7.621 6.902 7.949 1 98.69 149 MET A C 1
ATOM 1161 O O . MET A 1 149 ? 8.109 5.852 8.367 1 98.69 149 MET A O 1
ATOM 1165 N N . TYR A 1 150 ? 6.641 7.488 8.523 1 98.81 150 TYR A N 1
ATOM 1166 C CA . TYR A 1 150 ? 5.66 6.785 9.336 1 98.81 150 TYR A CA 1
ATOM 1167 C C . TYR A 1 150 ? 4.43 6.418 8.516 1 98.81 150 TYR A C 1
ATOM 1169 O O . TYR A 1 150 ? 3.67 7.293 8.102 1 98.81 150 TYR A O 1
ATOM 1177 N N . ILE A 1 151 ? 4.254 5.145 8.266 1 98.75 151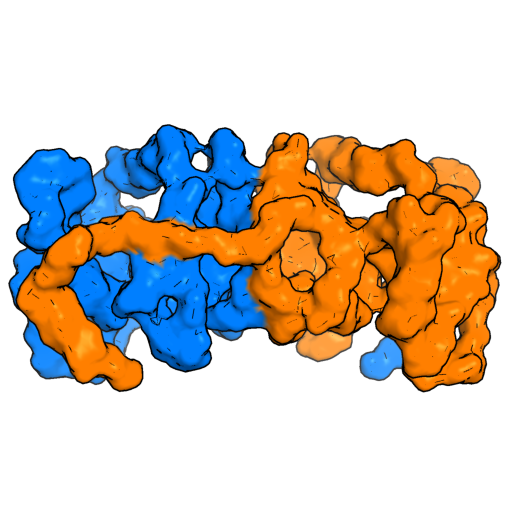 ILE A N 1
ATOM 1178 C CA . ILE A 1 151 ? 3.105 4.711 7.48 1 98.75 151 ILE A CA 1
ATOM 1179 C C . ILE A 1 151 ? 2.254 3.744 8.305 1 98.75 151 ILE A C 1
ATOM 1181 O O . ILE A 1 151 ? 2.74 2.703 8.75 1 98.75 151 ILE A O 1
ATOM 1185 N N . SER A 1 152 ? 1.037 4.094 8.539 1 98.81 152 SER A N 1
ATOM 1186 C CA . SER A 1 152 ? 0.05 3.199 9.141 1 98.81 152 SER A CA 1
ATOM 1187 C C . SER A 1 152 ? -0.903 2.648 8.086 1 98.81 152 SER A C 1
ATOM 1189 O O . SER A 1 152 ? -1.65 3.406 7.457 1 98.81 152 SER A O 1
ATOM 1191 N N . TYR A 1 153 ? -0.874 1.344 7.859 1 98.81 153 TYR A N 1
ATOM 1192 C CA . TYR A 1 153 ? -1.781 0.682 6.93 1 98.81 153 TYR A CA 1
ATOM 1193 C C . TYR A 1 153 ? -3.049 0.222 7.637 1 98.81 153 TYR A C 1
ATOM 1195 O O . TYR A 1 153 ? -2.992 -0.6 8.555 1 98.81 153 TYR A O 1
ATOM 1203 N N . PHE A 1 154 ? -4.137 0.746 7.215 1 98.94 154 PHE A N 1
ATOM 1204 C CA . PHE A 1 154 ? -5.441 0.383 7.75 1 98.94 154 PHE A CA 1
ATOM 1205 C C . PHE A 1 154 ? -6.055 -0.766 6.953 1 98.94 154 PHE A C 1
ATOM 1207 O O . PHE A 1 154 ? -5.91 -0.826 5.73 1 98.94 154 PHE A O 1
ATOM 1214 N N . PRO A 1 155 ? -6.746 -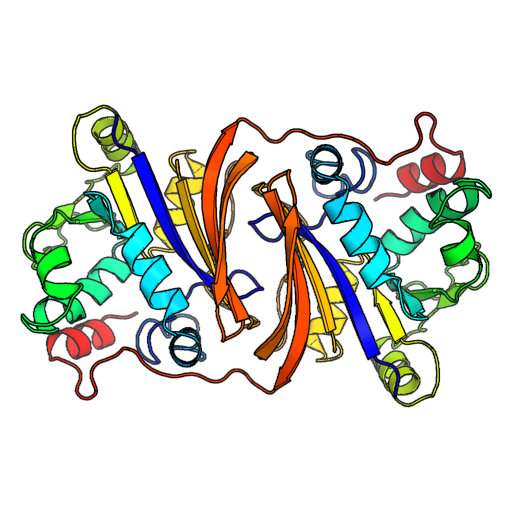1.691 7.621 1 98.81 155 PRO A N 1
ATOM 1215 C CA . PRO A 1 155 ? -7.27 -2.881 6.945 1 98.81 155 PRO A CA 1
ATOM 1216 C C . PRO A 1 155 ? -8.57 -2.609 6.195 1 98.81 155 PRO A C 1
ATOM 1218 O O . PRO A 1 155 ? -9.594 -3.246 6.465 1 98.81 155 PRO A O 1
ATOM 1221 N N . VAL A 1 156 ? -8.516 -1.688 5.227 1 98.75 156 VAL A N 1
ATOM 1222 C CA . VAL A 1 156 ? -9.633 -1.329 4.359 1 98.75 156 VAL A CA 1
ATOM 1223 C C . VAL A 1 156 ? -9.141 -1.138 2.928 1 98.75 156 VAL A C 1
ATOM 1225 O O . VAL A 1 156 ? -7.996 -0.73 2.709 1 98.75 156 VAL A O 1
ATOM 1228 N N . VAL A 1 157 ? -9.906 -1.54 1.987 1 98.56 157 VAL A N 1
ATOM 1229 C CA . VAL A 1 157 ? -9.773 -1.177 0.581 1 98.56 157 VAL A CA 1
ATOM 1230 C C . VAL A 1 157 ? -10.844 -0.147 0.211 1 98.56 157 VAL A C 1
ATOM 1232 O O . VAL A 1 157 ? -12.031 -0.366 0.443 1 98.56 157 VAL A O 1
ATOM 1235 N N . LEU A 1 158 ? -10.391 0.974 -0.407 1 98 158 LEU A N 1
ATOM 1236 C CA . LEU A 1 158 ? -11.328 2.064 -0.634 1 98 158 LEU A CA 1
ATOM 1237 C C . LEU A 1 158 ? -11.695 2.166 -2.109 1 98 158 LEU A C 1
ATOM 1239 O O . LEU A 1 158 ? -12.727 2.756 -2.457 1 98 158 LEU A O 1
ATOM 1243 N N . GLY A 1 159 ? -10.875 1.677 -2.994 1 96.19 159 GLY A N 1
ATOM 1244 C CA . GLY A 1 159 ? -11.219 1.554 -4.402 1 96.19 159 GLY A CA 1
ATOM 1245 C C . GLY A 1 159 ? -10.75 2.73 -5.234 1 96.19 159 GLY A C 1
ATOM 1246 O O . GLY A 1 159 ? -10.203 2.547 -6.328 1 96.19 159 GLY A O 1
ATOM 1247 N N . LYS A 1 160 ? -10.969 3.939 -4.75 1 94.56 160 LYS A N 1
ATOM 1248 C CA . LYS A 1 160 ? -10.562 5.16 -5.438 1 94.56 160 LYS A CA 1
ATOM 1249 C C . LYS A 1 160 ? -10.203 6.258 -4.441 1 94.56 160 LYS A C 1
ATOM 1251 O O . LYS A 1 160 ? -10.688 6.262 -3.309 1 94.56 160 LYS A O 1
ATOM 1256 N N . GLY A 1 161 ? -9.391 7.191 -4.953 1 96 161 GLY A N 1
ATOM 1257 C CA . GLY A 1 161 ? -8.969 8.305 -4.121 1 96 161 GLY A CA 1
ATOM 1258 C C . GLY A 1 161 ? -7.527 8.711 -4.359 1 96 161 GLY A C 1
ATOM 1259 O O . GLY A 1 161 ? -6.844 8.133 -5.207 1 96 161 GLY A O 1
ATOM 1260 N N . LYS A 1 162 ? -7.09 9.734 -3.58 1 96.56 162 LYS A N 1
ATOM 1261 C CA . LYS A 1 162 ? -5.707 10.195 -3.658 1 96.56 162 LYS A CA 1
ATOM 1262 C C . LYS A 1 162 ? -4.77 9.227 -2.939 1 96.56 162 LYS A C 1
ATOM 1264 O O . LYS A 1 162 ? -5.055 8.789 -1.824 1 96.56 162 LYS A O 1
ATOM 1269 N N . ARG A 1 163 ? -3.709 8.922 -3.594 1 96.81 163 ARG A N 1
ATOM 1270 C CA . ARG A 1 163 ? -2.82 7.871 -3.105 1 96.81 163 ARG A CA 1
ATOM 1271 C C . ARG A 1 163 ? -1.556 8.469 -2.494 1 96.81 163 ARG A C 1
ATOM 1273 O O . ARG A 1 163 ? -1.056 9.492 -2.963 1 96.81 163 ARG A O 1
ATOM 1280 N N . LEU A 1 164 ? -1.002 7.781 -1.485 1 97.88 164 LEU A N 1
A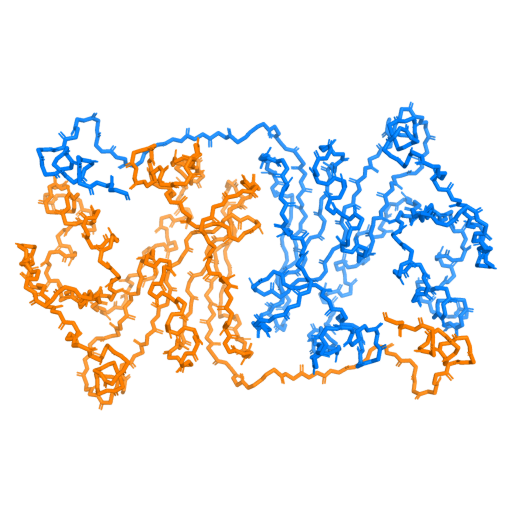TOM 1281 C CA . LEU A 1 164 ? 0.288 8.156 -0.916 1 97.88 164 LEU A CA 1
ATOM 1282 C C . LEU A 1 164 ? 1.369 8.188 -1.991 1 97.88 164 LEU A C 1
ATOM 1284 O O . LEU A 1 164 ? 2.084 9.18 -2.131 1 97.88 164 LEU A O 1
ATOM 1288 N N . PHE A 1 165 ? 1.456 7.043 -2.727 1 97.06 165 PHE A N 1
ATOM 1289 C CA . PHE A 1 165 ? 2.373 6.957 -3.857 1 97.06 165 PHE A CA 1
ATOM 1290 C C . PHE A 1 165 ? 1.611 6.988 -5.176 1 97.06 165 PHE A C 1
ATOM 1292 O O . PHE A 1 165 ? 1.115 5.961 -5.641 1 97.06 165 PHE A O 1
ATOM 1299 N N . GLY A 1 166 ? 1.463 8.188 -5.691 1 89.88 166 GLY A N 1
ATOM 1300 C CA . GLY A 1 166 ? 0.803 8.344 -6.98 1 89.88 166 GLY A CA 1
ATOM 1301 C C . GLY A 1 166 ? 1.692 7.977 -8.156 1 89.88 166 GLY A C 1
ATOM 1302 O O . GLY A 1 166 ? 2.07 6.812 -8.312 1 89.88 166 GLY A O 1
ATOM 1303 N N . HIS A 1 167 ? 2.162 8.922 -8.828 1 82 167 HIS A N 1
ATOM 1304 C CA . HIS A 1 167 ? 3.086 8.695 -9.93 1 82 167 HIS A CA 1
ATOM 1305 C C . HIS A 1 167 ? 4.441 9.344 -9.656 1 82 167 HIS A C 1
AT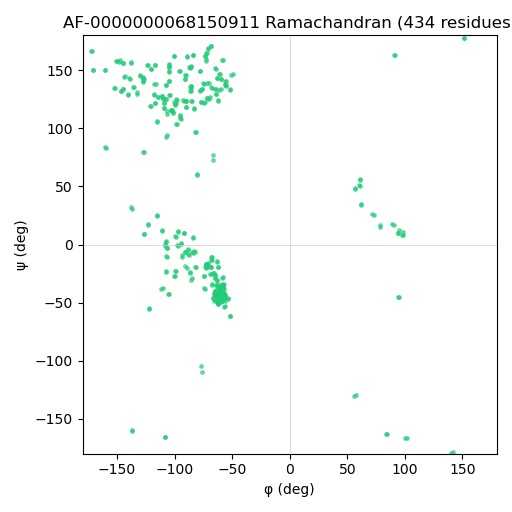OM 1307 O O . HIS A 1 167 ? 4.523 10.32 -8.906 1 82 167 HIS A O 1
ATOM 1313 N N . GLY A 1 168 ? 5.367 8.609 -9.984 1 79.12 168 GLY A N 1
ATOM 1314 C CA . GLY A 1 168 ? 6.652 9.25 -10.211 1 79.12 168 GLY A CA 1
ATOM 1315 C C . GLY A 1 168 ? 7.562 9.219 -9 1 79.12 168 GLY A C 1
ATOM 1316 O O . GLY A 1 168 ? 8.508 10.008 -8.898 1 79.12 168 GLY A O 1
ATOM 1317 N N . ALA A 1 169 ? 7.234 8.43 -8 1 93.12 169 ALA A N 1
ATOM 1318 C CA . ALA A 1 169 ? 8.203 8.344 -6.914 1 93.12 169 ALA A CA 1
ATOM 1319 C C . ALA A 1 169 ? 9.531 7.785 -7.41 1 93.12 169 ALA A C 1
ATOM 1321 O O . ALA A 1 169 ? 9.562 6.844 -8.203 1 93.12 169 ALA A O 1
ATOM 1322 N N . MET A 1 170 ? 10.609 8.43 -7.031 1 96.38 170 MET A N 1
ATOM 1323 C CA . MET A 1 170 ? 11.922 7.855 -7.312 1 96.38 170 MET A CA 1
ATOM 1324 C C . MET A 1 170 ? 12.117 6.543 -6.562 1 96.38 170 MET A C 1
ATOM 1326 O O . MET A 1 170 ? 11.789 6.445 -5.379 1 96.38 170 MET A O 1
ATOM 1330 N N . PRO A 1 171 ? 12.609 5.551 -7.27 1 97.75 171 PRO A N 1
ATOM 1331 C CA . PRO A 1 171 ? 12.836 4.273 -6.586 1 97.75 171 PRO A CA 1
ATOM 1332 C C . PRO A 1 171 ? 13.812 4.395 -5.418 1 97.75 171 PRO A C 1
ATOM 1334 O O . PRO A 1 171 ? 14.789 5.141 -5.5 1 97.75 171 PRO A O 1
ATOM 1337 N N . MET A 1 172 ? 13.523 3.645 -4.34 1 98.06 172 MET A N 1
ATOM 1338 C CA . MET A 1 172 ? 14.398 3.676 -3.17 1 98.06 172 MET A CA 1
ATOM 1339 C C . MET A 1 172 ? 14.172 2.451 -2.289 1 98.06 172 MET A C 1
ATOM 1341 O O . MET A 1 172 ? 13.062 1.921 -2.229 1 98.06 172 MET A O 1
ATOM 1345 N N . ALA A 1 173 ? 15.242 2.059 -1.622 1 98.56 173 ALA A N 1
ATOM 1346 C CA . ALA A 1 173 ? 15.133 1.073 -0.549 1 98.56 173 ALA A CA 1
ATOM 1347 C C . ALA A 1 173 ? 14.891 1.751 0.796 1 98.56 173 ALA A C 1
ATOM 1349 O O . ALA A 1 173 ? 15.367 2.863 1.034 1 98.56 173 ALA A O 1
ATOM 1350 N N . MET A 1 174 ? 14.141 1.106 1.615 1 98.62 174 MET A N 1
ATOM 1351 C CA . MET A 1 174 ? 13.883 1.552 2.982 1 98.62 174 MET A CA 1
ATOM 1352 C C . MET A 1 174 ? 14.266 0.474 3.988 1 98.62 174 MET A C 1
ATOM 1354 O O . MET A 1 174 ? 14.367 -0.704 3.637 1 98.62 174 MET A O 1
ATOM 1358 N N . LYS A 1 175 ? 14.555 0.893 5.145 1 98.75 175 LYS A N 1
ATOM 1359 C CA . LYS A 1 175 ? 14.742 0.014 6.297 1 98.75 175 LYS A CA 1
ATOM 1360 C C . LYS A 1 175 ? 13.625 0.194 7.312 1 98.75 175 LYS A C 1
ATOM 1362 O O . LYS A 1 175 ? 13.312 1.319 7.715 1 98.75 175 LYS A O 1
ATOM 1367 N N . LEU A 1 176 ? 12.992 -0.911 7.715 1 98.88 176 LEU A N 1
ATOM 1368 C CA . LEU A 1 176 ? 11.977 -0.876 8.758 1 98.88 176 LEU A CA 1
ATOM 1369 C C . LEU A 1 176 ? 12.617 -0.766 10.141 1 98.88 176 LEU A C 1
ATOM 1371 O O . LEU A 1 176 ? 13.398 -1.636 10.539 1 98.88 176 LEU A O 1
ATOM 1375 N N . LEU A 1 177 ? 12.25 0.274 10.891 1 98.5 177 LEU A N 1
ATOM 1376 C CA . LEU A 1 177 ? 12.844 0.493 12.203 1 98.5 177 LEU A CA 1
ATOM 1377 C C . LEU A 1 177 ? 11.922 -0.017 13.305 1 98.5 177 LEU A C 1
ATOM 1379 O O . LEU A 1 177 ? 12.383 -0.307 14.414 1 98.5 177 LEU A O 1
ATOM 1383 N N . GLY A 1 178 ? 10.656 -0.106 12.961 1 98.06 178 GLY A N 1
ATOM 1384 C CA . GLY A 1 178 ? 9.664 -0.561 13.93 1 98.06 178 GLY A CA 1
ATOM 1385 C C . GLY A 1 178 ? 8.305 -0.808 13.312 1 98.06 178 GLY A C 1
ATOM 1386 O O . GLY A 1 178 ? 7.922 -0.143 12.344 1 98.06 178 GLY A O 1
ATOM 1387 N N . SER A 1 179 ? 7.598 -1.758 13.914 1 98.5 179 SER A N 1
ATOM 1388 C CA . SER A 1 179 ? 6.246 -2.102 13.484 1 98.5 179 SER A CA 1
ATOM 1389 C C . SER A 1 179 ? 5.371 -2.488 14.672 1 98.5 179 SER A C 1
ATOM 1391 O O . SER A 1 179 ? 5.812 -3.213 15.57 1 98.5 179 SER A O 1
ATOM 1393 N N . LYS A 1 180 ? 4.18 -1.914 14.664 1 98.12 180 LYS A N 1
ATOM 1394 C CA . LYS A 1 180 ? 3.178 -2.242 15.68 1 98.12 180 LYS A CA 1
ATOM 1395 C C . LYS A 1 180 ? 1.857 -2.652 15.031 1 98.12 180 LYS A C 1
ATOM 1397 O O . LYS A 1 180 ? 1.463 -2.094 14.008 1 98.12 180 LYS A O 1
ATOM 1402 N N . VAL A 1 181 ? 1.211 -3.623 15.641 1 98.62 181 VAL A N 1
ATOM 1403 C CA . VAL A 1 181 ? -0.118 -4.039 15.203 1 98.62 181 VAL A CA 1
ATOM 1404 C C . VAL A 1 181 ? -1.158 -3.621 16.25 1 98.62 181 VAL A C 1
ATOM 1406 O O . VAL A 1 181 ? -1.024 -3.939 17.422 1 98.62 181 VAL A O 1
ATOM 1409 N N . SER A 1 182 ? -2.127 -2.924 15.789 1 98.69 182 SER A N 1
ATOM 1410 C CA . SER A 1 182 ? -3.174 -2.465 16.688 1 98.69 182 SER A CA 1
ATOM 1411 C C . SER A 1 182 ? -4.238 -3.535 16.891 1 98.69 182 SER A C 1
ATOM 1413 O O . SER A 1 182 ? -4.297 -4.512 16.156 1 98.69 182 SER A O 1
ATOM 1415 N N . GLY A 1 183 ? -5.016 -3.314 17.969 1 98.25 183 GLY A N 1
ATOM 1416 C CA . GLY A 1 183 ? -6.137 -4.211 18.203 1 98.25 183 GLY A CA 1
ATOM 1417 C C . GLY A 1 183 ? -7.172 -4.172 17.094 1 98.25 183 GLY A C 1
ATOM 1418 O O . GLY A 1 183 ? -7.926 -5.129 16.906 1 98.25 183 GLY A O 1
ATOM 1419 N N . THR A 1 184 ? -7.184 -3.133 16.281 1 98.5 184 THR A N 1
ATOM 1420 C CA . THR A 1 184 ? -8.164 -2.967 15.203 1 98.5 184 THR A CA 1
ATOM 1421 C C . THR A 1 184 ? -7.586 -3.439 13.867 1 98.5 184 THR A C 1
ATOM 1423 O O . THR A 1 184 ? -8.242 -3.33 12.828 1 98.5 184 THR A O 1
ATOM 1426 N N . GLY A 1 185 ? -6.371 -3.875 13.875 1 98.69 185 GLY A N 1
ATOM 1427 C CA . GLY A 1 185 ? -5.797 -4.469 12.672 1 98.69 185 GLY A CA 1
ATOM 1428 C C . GLY A 1 185 ? -4.949 -3.498 11.875 1 98.69 185 GLY A C 1
ATOM 1429 O O . GLY A 1 185 ? -4.562 -3.793 10.742 1 98.69 185 GLY A O 1
ATOM 1430 N N . VAL A 1 186 ? -4.68 -2.305 12.406 1 98.88 186 VAL A N 1
ATOM 1431 C CA . VAL A 1 186 ? -3.777 -1.36 11.75 1 98.88 186 VAL A CA 1
ATOM 1432 C C . VAL A 1 186 ? -2.328 -1.771 12 1 98.88 186 VAL A C 1
ATOM 1434 O O . VAL A 1 186 ? -1.968 -2.146 13.117 1 98.88 186 VAL A O 1
ATOM 1437 N N . THR A 1 187 ? -1.498 -1.798 11.008 1 98.81 187 THR A N 1
ATOM 1438 C CA . THR A 1 187 ? -0.057 -1.952 11.172 1 98.81 187 THR A CA 1
ATOM 1439 C C . THR A 1 187 ? 0.651 -0.609 11.023 1 98.81 187 THR A C 1
ATOM 1441 O O . THR A 1 187 ? 0.61 0.007 9.961 1 98.81 187 THR A O 1
ATOM 1444 N N . ALA A 1 188 ? 1.241 -0.11 12.078 1 98.81 188 ALA A N 1
ATOM 1445 C CA . ALA A 1 188 ? 1.966 1.158 12.109 1 98.81 188 ALA A CA 1
ATOM 1446 C C . ALA A 1 188 ? 3.471 0.932 11.992 1 98.81 188 ALA A C 1
ATOM 1448 O O . ALA A 1 188 ? 4.066 0.247 12.828 1 98.81 188 ALA A O 1
ATOM 1449 N N . ASN A 1 189 ? 4.066 1.544 10.961 1 98.81 189 ASN A N 1
ATOM 1450 C CA . ASN A 1 189 ? 5.449 1.239 10.617 1 98.81 189 ASN A CA 1
ATOM 1451 C C . ASN A 1 189 ? 6.293 2.506 10.516 1 98.81 189 ASN A C 1
ATOM 1453 O O . ASN A 1 189 ? 5.812 3.547 10.07 1 98.81 189 ASN A O 1
ATOM 1457 N N . LYS A 1 190 ? 7.516 2.381 10.93 1 98.81 190 LYS A N 1
ATOM 1458 C CA . LYS A 1 190 ? 8.516 3.428 10.719 1 98.81 190 LYS A CA 1
ATOM 1459 C C . LYS A 1 190 ? 9.625 2.949 9.789 1 98.81 190 LYS A C 1
ATOM 1461 O O . LYS A 1 190 ? 10.227 1.897 10.016 1 98.81 190 LYS A O 1
ATOM 1466 N N . TYR A 1 191 ? 9.859 3.736 8.742 1 98.81 191 TYR A N 1
ATOM 1467 C CA . TYR A 1 191 ? 10.883 3.432 7.758 1 98.81 191 TYR A CA 1
ATOM 1468 C C . TYR A 1 191 ? 11.914 4.551 7.68 1 98.81 191 TYR A C 1
ATOM 1470 O O . TYR A 1 191 ? 11.586 5.723 7.875 1 98.81 191 TYR A O 1
ATOM 1478 N N . VAL A 1 192 ? 13.125 4.18 7.324 1 98.75 192 VAL A N 1
ATOM 1479 C CA . VAL A 1 192 ? 14.156 5.156 7.004 1 98.75 192 VAL A CA 1
ATOM 1480 C C . VAL A 1 192 ? 14.805 4.805 5.664 1 98.75 192 VAL A C 1
ATOM 1482 O O . VAL A 1 192 ? 14.93 3.629 5.316 1 98.75 192 VAL A O 1
ATOM 1485 N N . ARG A 1 193 ? 15.148 5.805 4.98 1 97.5 193 ARG A N 1
ATOM 1486 C CA . ARG A 1 193 ? 15.828 5.609 3.703 1 97.5 193 ARG A CA 1
ATOM 1487 C C . ARG A 1 193 ? 17.078 4.754 3.875 1 97.5 193 ARG A C 1
ATOM 1489 O O . ARG A 1 193 ? 17.828 4.926 4.84 1 97.5 193 ARG A O 1
ATOM 1496 N N . SER A 1 194 ? 17.266 3.807 2.926 1 97.81 194 SER A N 1
ATOM 1497 C CA . SER A 1 194 ? 18.406 2.906 3.062 1 97.81 194 SER A CA 1
ATOM 1498 C C . SER A 1 194 ? 19.094 2.682 1.723 1 97.81 194 SER A C 1
ATOM 1500 O O . SER A 1 194 ? 19.562 1.576 1.437 1 97.81 194 SER A O 1
ATOM 1502 N N . GLY A 1 195 ? 19.125 3.635 0.804 1 96.69 195 GLY A N 1
ATOM 1503 C CA . GLY A 1 195 ? 19.875 3.545 -0.436 1 96.69 195 GLY A CA 1
ATOM 1504 C C . GLY A 1 195 ? 19.016 3.178 -1.632 1 96.69 195 GLY A C 1
ATOM 1505 O O . GLY A 1 195 ? 17.797 3.371 -1.611 1 96.69 195 GLY A O 1
ATOM 1506 N N . PRO A 1 196 ? 19.719 2.791 -2.777 1 97.75 196 PRO A N 1
ATOM 1507 C CA . PRO A 1 196 ? 19 2.41 -3.994 1 97.75 196 PRO A CA 1
ATOM 1508 C C . PRO A 1 196 ? 18.328 1.038 -3.885 1 97.75 196 PRO A C 1
ATOM 1510 O O . PRO A 1 196 ? 18.672 0.254 -2.996 1 97.75 196 PRO A O 1
ATOM 1513 N N . VAL A 1 197 ? 17.391 0.755 -4.73 1 98.31 197 VAL A N 1
ATOM 1514 C CA . VAL A 1 197 ? 16.781 -0.57 -4.828 1 98.31 197 VAL A CA 1
ATOM 1515 C C . VAL A 1 197 ? 17.844 -1.586 -5.266 1 98.31 197 VAL A C 1
ATOM 1517 O O . VAL A 1 197 ? 18.609 -1.334 -6.199 1 98.31 197 VAL A O 1
ATOM 1520 N N . VAL A 1 198 ? 17.906 -2.646 -4.523 1 98.25 198 VAL A N 1
ATOM 1521 C CA . VAL A 1 198 ? 18.766 -3.771 -4.871 1 98.25 198 VAL A CA 1
ATOM 1522 C C . VAL A 1 198 ? 17.922 -4.945 -5.355 1 98.25 198 VAL A C 1
ATOM 1524 O O . VAL A 1 198 ? 16.859 -5.23 -4.789 1 98.25 198 VAL A O 1
ATOM 1527 N N . THR A 1 199 ? 18.391 -5.598 -6.445 1 98.38 199 THR A N 1
ATOM 1528 C CA . THR A 1 199 ? 17.625 -6.711 -7.004 1 98.38 199 THR A CA 1
ATOM 1529 C C . THR A 1 199 ? 18.422 -8.008 -6.918 1 98.38 199 THR A C 1
ATOM 1531 O O . THR A 1 199 ? 19.625 -7.988 -6.68 1 98.38 199 THR A O 1
ATOM 1534 N N . GLY A 1 200 ? 17.75 -9.062 -6.883 1 98.12 200 GLY A N 1
ATOM 1535 C CA . GLY A 1 200 ? 18.25 -10.43 -6.965 1 98.12 200 GLY A CA 1
ATOM 1536 C C . GLY A 1 200 ? 17.406 -11.312 -7.875 1 98.12 200 GLY A C 1
ATOM 1537 O O . GLY A 1 200 ? 16.812 -10.828 -8.836 1 98.12 200 GLY A O 1
ATOM 1538 N N . SER A 1 201 ? 17.547 -12.68 -7.652 1 97.56 201 SER A N 1
ATOM 1539 C CA . SER A 1 201 ? 16.797 -13.555 -8.555 1 97.56 201 SER A CA 1
ATOM 1540 C C . SER A 1 201 ? 16.453 -14.883 -7.883 1 97.56 201 SER A C 1
ATOM 1542 O O . SER A 1 201 ? 17.297 -15.461 -7.184 1 97.56 201 SER A O 1
ATOM 1544 N N . PHE A 1 202 ? 15.164 -15.25 -8.094 1 95.12 202 PHE A N 1
ATOM 1545 C CA . PHE A 1 202 ? 14.758 -16.609 -7.742 1 95.12 202 PHE A CA 1
ATOM 1546 C C . PHE A 1 202 ? 14.836 -17.531 -8.953 1 95.12 202 PHE A C 1
ATOM 1548 O O . PHE A 1 202 ? 14.492 -18.703 -8.867 1 95.12 202 PHE A O 1
ATOM 1555 N N . GLU A 1 203 ? 15.266 -16.953 -10.07 1 94.31 203 GLU A N 1
ATOM 1556 C CA . GLU A 1 203 ? 15.305 -17.719 -11.312 1 94.31 203 GLU A CA 1
ATOM 1557 C C . GLU A 1 203 ? 16.438 -18.734 -11.305 1 94.31 203 GLU A C 1
ATOM 1559 O O . GLU A 1 203 ? 17.406 -18.578 -10.555 1 94.31 203 GLU A O 1
ATOM 1564 N N . PHE A 1 204 ? 16.297 -19.75 -12.18 1 94.5 204 PHE A N 1
ATOM 1565 C CA . PHE A 1 204 ? 17.391 -20.688 -12.406 1 94.5 204 PHE A CA 1
ATOM 1566 C C . PHE A 1 204 ? 18.594 -19.969 -12.992 1 94.5 204 PHE A C 1
ATOM 1568 O O . PHE A 1 204 ? 18.453 -19.062 -13.805 1 94.5 204 PHE A O 1
ATOM 1575 N N . GLU A 1 205 ? 19.719 -20.438 -12.539 1 92.56 205 GLU A N 1
ATOM 1576 C CA . GLU A 1 205 ? 20.938 -19.859 -13.117 1 92.56 205 GLU A CA 1
ATOM 1577 C C . GLU A 1 205 ? 20.922 -19.953 -14.633 1 92.56 205 GLU A C 1
ATOM 1579 O O . GLU A 1 205 ? 21.25 -18.984 -15.328 1 92.56 205 GLU A O 1
ATOM 1584 N N . GLN A 1 206 ? 20.562 -21.172 -15.102 1 93.19 206 GLN A N 1
ATOM 1585 C CA . GLN A 1 206 ? 20.359 -21.391 -16.531 1 93.19 206 GLN A CA 1
ATOM 1586 C C . GLN A 1 206 ? 18.891 -21.531 -16.859 1 93.19 206 GLN A C 1
ATOM 1588 O O . GLN A 1 206 ? 18.219 -22.469 -16.391 1 93.19 206 GLN A O 1
ATOM 1593 N N . PRO A 1 207 ? 18.406 -20.578 -17.625 1 94.06 207 PRO A N 1
ATOM 1594 C CA . PRO A 1 207 ? 16.984 -20.688 -17.969 1 94.06 207 PRO A CA 1
ATOM 1595 C C . PRO A 1 207 ? 16.672 -21.953 -18.75 1 94.06 207 PRO A C 1
ATOM 1597 O O . PRO A 1 207 ? 17.5 -22.438 -19.516 1 94.06 207 PRO A O 1
ATOM 1600 N N . THR A 1 208 ? 15.531 -22.438 -18.516 1 94.06 208 THR A N 1
ATOM 1601 C CA . THR A 1 208 ? 15.062 -23.578 -19.312 1 94.06 208 THR A CA 1
ATOM 1602 C C . THR A 1 208 ? 14.711 -23.141 -20.719 1 94.06 208 THR A C 1
ATOM 1604 O O . THR A 1 208 ? 14.562 -21.953 -21 1 94.06 208 THR A O 1
ATOM 1607 N N . GLU A 1 209 ? 14.586 -24.172 -21.578 1 95.5 209 GLU A N 1
ATOM 1608 C CA . GLU A 1 209 ? 14.117 -23.859 -22.938 1 95.5 209 GLU A CA 1
ATOM 1609 C C . GLU A 1 209 ? 12.711 -23.281 -22.906 1 95.5 209 GLU A C 1
ATOM 1611 O O . GLU A 1 209 ? 12.391 -22.391 -23.688 1 95.5 209 GLU A O 1
ATOM 1616 N N . ALA A 1 210 ? 11.938 -23.781 -22.016 1 95.12 210 ALA A N 1
ATOM 1617 C CA . ALA A 1 210 ? 10.57 -23.266 -21.875 1 95.12 210 ALA A CA 1
ATOM 1618 C C . ALA A 1 210 ? 10.57 -21.797 -21.453 1 95.12 210 ALA A C 1
ATOM 1620 O O . ALA A 1 210 ? 9.773 -21.016 -21.953 1 95.12 210 ALA A O 1
ATOM 1621 N N . GLU A 1 211 ? 11.445 -21.438 -20.531 1 96 211 GLU A N 1
ATOM 1622 C CA . GLU A 1 211 ? 11.57 -20.047 -20.094 1 96 211 GLU A CA 1
ATOM 1623 C C . GLU A 1 211 ? 12.047 -19.141 -21.219 1 96 211 GLU A C 1
ATOM 1625 O O . GLU A 1 211 ? 11.523 -18.047 -21.406 1 96 211 GLU A O 1
ATOM 1630 N N . LEU A 1 212 ? 13.016 -19.609 -21.969 1 95.88 212 LEU A N 1
ATOM 1631 C CA . LEU A 1 212 ? 13.516 -18.828 -23.094 1 95.88 212 LEU A CA 1
ATOM 1632 C C . LEU A 1 212 ? 12.414 -18.594 -24.141 1 95.88 212 LEU A C 1
ATOM 1634 O O . LEU A 1 212 ? 12.289 -17.5 -24.688 1 95.88 212 LEU A O 1
ATOM 1638 N N . GLU A 1 213 ? 11.648 -19.641 -24.422 1 95 213 GLU A N 1
ATOM 1639 C CA . GLU A 1 213 ? 10.531 -19.516 -25.344 1 95 213 GLU A CA 1
ATOM 1640 C C . GLU A 1 213 ? 9.5 -18.516 -24.844 1 95 213 GLU A C 1
ATOM 1642 O O . GLU A 1 213 ? 8.992 -17.703 -25.609 1 95 213 GLU A O 1
ATOM 1647 N N . ARG A 1 214 ? 9.18 -18.641 -23.547 1 94.38 214 ARG A N 1
ATOM 1648 C CA . ARG A 1 214 ? 8.234 -17.719 -22.922 1 94.38 214 ARG A CA 1
ATOM 1649 C C . ARG A 1 214 ? 8.695 -16.281 -23.094 1 94.38 214 ARG A C 1
ATOM 1651 O O . ARG A 1 214 ? 7.891 -15.398 -23.406 1 94.38 214 ARG A O 1
ATOM 1658 N N . ARG A 1 215 ? 9.969 -15.977 -22.859 1 93.62 215 ARG A N 1
ATOM 1659 C CA . ARG A 1 215 ? 10.539 -14.641 -22.969 1 93.62 215 ARG A CA 1
ATOM 1660 C C . ARG A 1 215 ? 10.406 -14.094 -24.391 1 93.62 215 ARG A C 1
ATOM 1662 O O . ARG A 1 215 ? 10.172 -12.898 -24.578 1 93.62 215 ARG A O 1
ATOM 1669 N N . ARG A 1 216 ? 10.508 -14.938 -25.344 1 91.88 216 ARG A N 1
ATOM 1670 C CA . ARG A 1 216 ? 10.406 -14.531 -26.75 1 91.88 216 ARG A CA 1
ATOM 1671 C C . ARG A 1 216 ? 8.984 -14.102 -27.094 1 91.88 216 ARG A C 1
ATOM 1673 O O . ARG A 1 216 ? 8.789 -13.258 -27.969 1 91.88 216 ARG A O 1
ATOM 1680 N N . LYS A 1 217 ? 8.016 -14.594 -26.375 1 86.56 217 LYS A N 1
ATOM 1681 C CA . LYS A 1 217 ? 6.613 -14.312 -26.656 1 86.56 217 LYS A CA 1
ATOM 1682 C C . LYS A 1 217 ? 6.117 -13.117 -25.844 1 86.56 217 LYS A C 1
ATOM 1684 O O . LYS A 1 217 ? 4.969 -12.695 -26 1 86.56 217 LYS A O 1
ATOM 1689 N N . LEU A 1 218 ? 6.938 -12.633 -24.875 1 82.31 218 LEU A N 1
ATOM 1690 C CA . LEU A 1 218 ? 6.52 -11.547 -23.984 1 82.31 218 LEU A CA 1
ATOM 1691 C C . LEU A 1 218 ? 6.344 -10.25 -24.766 1 82.31 218 LEU A C 1
ATOM 1693 O O . LEU A 1 218 ? 7.246 -9.828 -25.484 1 82.31 218 LEU A O 1
ATOM 1697 N N . SER A 1 219 ? 5.281 -10.07 -25.5 1 61.22 219 SER A N 1
ATOM 1698 C CA . SER A 1 219 ? 4.961 -8.805 -26.156 1 61.22 219 SER A CA 1
ATOM 1699 C C . SER A 1 219 ? 4.547 -7.746 -25.141 1 61.22 219 SER A C 1
ATOM 1701 O O . SER A 1 219 ? 4.035 -8.07 -24.062 1 61.22 219 SER A O 1
ATOM 1703 N N . MET B 1 1 ? -18.156 -23.891 0.977 1 88.88 1 MET B N 1
ATOM 1704 C CA . MET B 1 1 ? -17.953 -23.016 -0.17 1 88.88 1 MET B CA 1
ATOM 1705 C C . MET B 1 1 ? -16.469 -22.672 -0.323 1 88.88 1 MET B C 1
ATOM 1707 O O . MET B 1 1 ? -15.766 -22.5 0.671 1 88.88 1 MET B O 1
ATOM 1711 N N . ARG B 1 2 ? -15.914 -22.688 -1.563 1 97.38 2 ARG B N 1
ATOM 1712 C CA . ARG B 1 2 ? -14.508 -22.406 -1.84 1 97.38 2 ARG B CA 1
ATOM 1713 C C . ARG B 1 2 ? -14.211 -20.922 -1.66 1 97.38 2 ARG B C 1
ATOM 1715 O O . ARG B 1 2 ? -15.023 -20.062 -2.029 1 97.38 2 ARG B O 1
ATOM 1722 N N . LYS B 1 3 ? -13.133 -20.625 -1.091 1 98.19 3 LYS B N 1
ATOM 1723 C CA . LYS B 1 3 ? -12.688 -19.234 -0.976 1 98.19 3 LYS B CA 1
ATOM 1724 C C . LYS B 1 3 ? -11.719 -18.859 -2.096 1 98.19 3 LYS B C 1
ATOM 1726 O O . LYS B 1 3 ? -11.023 -19.734 -2.623 1 98.19 3 LYS B O 1
ATOM 1731 N N . ILE B 1 4 ? -11.742 -17.641 -2.477 1 98.75 4 ILE B N 1
ATOM 1732 C CA . ILE B 1 4 ? -10.695 -17.062 -3.311 1 98.75 4 ILE B CA 1
ATOM 1733 C C . ILE B 1 4 ? -9.719 -16.266 -2.443 1 98.75 4 ILE B C 1
ATOM 1735 O O . ILE B 1 4 ? -10.117 -15.32 -1.767 1 98.75 4 ILE B O 1
ATOM 1739 N N . ILE B 1 5 ? -8.492 -16.672 -2.484 1 98.88 5 ILE B N 1
ATOM 1740 C CA . ILE B 1 5 ? -7.426 -16.125 -1.646 1 98.88 5 ILE B CA 1
ATOM 1741 C C . ILE B 1 5 ? -6.355 -15.492 -2.525 1 98.88 5 ILE B C 1
ATOM 1743 O O . ILE B 1 5 ? -5.879 -16.109 -3.482 1 98.88 5 ILE B O 1
ATOM 1747 N N . VAL B 1 6 ? -6 -14.242 -2.189 1 98.69 6 VAL B N 1
ATOM 1748 C CA . VAL B 1 6 ? -4.965 -13.531 -2.93 1 98.69 6 VAL B CA 1
ATOM 1749 C C . VAL B 1 6 ? -3.637 -13.625 -2.18 1 98.69 6 VAL B C 1
ATOM 1751 O O . VAL B 1 6 ? -3.57 -13.328 -0.982 1 98.69 6 VAL B O 1
ATOM 1754 N N . GLY B 1 7 ? -2.611 -14.094 -2.814 1 98.69 7 GLY B N 1
ATOM 1755 C CA . GLY B 1 7 ? -1.237 -14 -2.346 1 98.69 7 GLY B CA 1
ATOM 1756 C C . GLY B 1 7 ? -0.401 -13.016 -3.133 1 98.69 7 GLY B C 1
ATOM 1757 O O . GLY B 1 7 ? -0.287 -13.125 -4.355 1 98.69 7 GLY B O 1
ATOM 1758 N N . ALA B 1 8 ? 0.228 -12.055 -2.438 1 98.44 8 ALA B N 1
ATOM 1759 C CA . ALA B 1 8 ? 0.932 -11.008 -3.17 1 98.44 8 ALA B CA 1
ATOM 1760 C C . ALA B 1 8 ? 2.168 -10.539 -2.406 1 98.44 8 ALA B C 1
ATOM 1762 O O . ALA B 1 8 ? 2.123 -10.375 -1.185 1 98.44 8 ALA B O 1
ATOM 1763 N N . PHE B 1 9 ? 3.285 -10.445 -3.064 1 98.69 9 PHE B N 1
ATOM 1764 C CA . PHE B 1 9 ? 4.441 -9.656 -2.662 1 98.69 9 PHE B CA 1
ATOM 1765 C C . PHE B 1 9 ? 4.352 -8.242 -3.23 1 98.69 9 PHE B C 1
ATOM 1767 O O . PHE B 1 9 ? 4.25 -8.062 -4.445 1 98.69 9 PHE B O 1
ATOM 1774 N N . VAL B 1 10 ? 4.402 -7.277 -2.344 1 98.69 10 VAL B N 1
ATOM 1775 C CA . VAL B 1 10 ? 4.082 -5.922 -2.787 1 98.69 10 VAL B CA 1
ATOM 1776 C C . VAL B 1 10 ? 5.098 -4.938 -2.211 1 98.69 10 VAL B C 1
ATOM 1778 O O . VAL B 1 10 ? 5.496 -5.055 -1.049 1 98.69 10 VAL B O 1
ATOM 1781 N N . SER B 1 11 ? 5.598 -3.988 -3.07 1 98.56 11 SER B N 1
ATOM 1782 C CA . SER B 1 11 ? 6.387 -2.869 -2.562 1 98.56 11 SER B CA 1
ATOM 1783 C C . SER B 1 11 ? 5.523 -1.913 -1.745 1 98.56 11 SER B C 1
ATOM 1785 O O . SER B 1 11 ? 4.297 -2.031 -1.732 1 98.56 11 SER B O 1
ATOM 1787 N N . LEU B 1 12 ? 6.125 -0.96 -1.062 1 98.56 12 LEU B N 1
ATOM 1788 C CA . LEU B 1 12 ? 5.391 -0.014 -0.231 1 98.56 12 LEU B CA 1
ATOM 1789 C C . LEU B 1 12 ? 4.449 0.837 -1.078 1 98.56 12 LEU B C 1
ATOM 1791 O O . LEU B 1 12 ? 3.381 1.239 -0.613 1 98.56 12 LEU B O 1
ATOM 1795 N N . ASP B 1 13 ? 4.867 1.07 -2.316 1 97.62 13 ASP B N 1
ATOM 1796 C CA . ASP B 1 13 ? 4.051 1.904 -3.195 1 97.62 13 ASP B CA 1
ATOM 1797 C C . ASP B 1 13 ? 3.076 1.057 -4.008 1 97.62 13 ASP B C 1
ATOM 1799 O O . ASP B 1 13 ? 2.48 1.539 -4.973 1 97.62 13 ASP B O 1
ATOM 1803 N N . GLY B 1 14 ? 2.92 -0.256 -3.697 1 97.19 14 GLY B N 1
ATOM 1804 C CA . GLY B 1 14 ? 1.822 -1.071 -4.191 1 97.19 14 GLY B CA 1
ATOM 1805 C C . GLY B 1 14 ? 2.17 -1.84 -5.453 1 97.19 14 GLY B C 1
ATOM 1806 O O . GLY B 1 14 ? 1.292 -2.416 -6.094 1 97.19 14 GLY B O 1
ATOM 1807 N N . ILE B 1 15 ? 3.414 -1.857 -5.824 1 97.5 15 ILE B N 1
ATOM 1808 C CA . ILE B 1 15 ? 3.834 -2.535 -7.047 1 97.5 15 ILE B CA 1
ATOM 1809 C C . ILE B 1 15 ? 4.109 -4.008 -6.75 1 97.5 15 ILE B C 1
ATOM 1811 O O . ILE B 1 15 ? 4.719 -4.34 -5.73 1 97.5 15 ILE B O 1
ATOM 1815 N N . MET B 1 16 ? 3.607 -4.914 -7.637 1 97.94 16 MET B N 1
ATOM 1816 C CA . MET B 1 16 ? 3.822 -6.344 -7.43 1 97.94 16 MET B CA 1
ATOM 1817 C C . MET B 1 16 ? 4.434 -6.988 -8.672 1 97.94 16 MET B C 1
ATOM 1819 O O . MET B 1 16 ? 4.523 -8.211 -8.758 1 97.94 16 MET B O 1
ATOM 1823 N N . GLN B 1 17 ? 4.855 -6.176 -9.672 1 97.69 17 GLN B N 1
ATOM 1824 C CA . GLN B 1 17 ? 5.402 -6.648 -10.938 1 97.69 17 GLN B CA 1
ATOM 1825 C C . GLN B 1 17 ? 6.812 -7.203 -10.75 1 97.69 17 GLN B C 1
ATOM 1827 O O . GLN B 1 17 ? 7.703 -6.496 -10.266 1 97.69 17 GLN B O 1
ATOM 1832 N N . ALA B 1 18 ? 6.977 -8.508 -11.148 1 97.81 18 ALA B N 1
ATOM 1833 C CA . ALA B 1 18 ? 8.258 -9.172 -11.367 1 97.81 18 ALA B CA 1
ATOM 1834 C C . ALA B 1 18 ? 9.086 -9.195 -10.086 1 97.81 18 ALA B C 1
ATOM 1836 O O . ALA B 1 18 ? 10.266 -8.82 -10.094 1 97.81 18 ALA B O 1
ATOM 1837 N N . PRO B 1 19 ? 8.539 -9.742 -9.016 1 98.12 19 PRO B N 1
ATOM 1838 C CA . PRO B 1 19 ? 9.312 -9.789 -7.777 1 98.12 19 PRO B CA 1
ATOM 1839 C C . PRO B 1 19 ? 10.453 -10.812 -7.84 1 98.12 19 PRO B C 1
ATOM 1841 O O . PRO B 1 19 ? 11.383 -10.75 -7.031 1 98.12 19 PRO B O 1
ATOM 1844 N N . GLY B 1 20 ? 10.43 -11.727 -8.781 1 97 20 GLY B N 1
ATOM 1845 C CA . GLY B 1 20 ? 11.227 -12.938 -8.648 1 97 20 GLY B CA 1
ATOM 1846 C C . GLY B 1 20 ? 12.516 -12.883 -9.445 1 97 20 GLY B C 1
ATOM 1847 O O . GLY B 1 20 ? 13.461 -13.625 -9.156 1 97 20 GLY B O 1
ATOM 1848 N N . GLY B 1 21 ? 12.516 -12.078 -10.547 1 96.94 21 GLY B N 1
ATOM 1849 C CA . GLY B 1 21 ? 13.734 -12.055 -11.328 1 96.94 21 GLY B CA 1
ATOM 1850 C C . GLY B 1 21 ? 13.727 -11 -12.422 1 96.94 21 GLY B C 1
ATOM 1851 O O . GLY B 1 21 ? 12.688 -10.398 -12.703 1 96.94 21 GLY B O 1
ATOM 1852 N N . PRO B 1 22 ? 14.914 -10.75 -12.977 1 94.81 22 PRO B N 1
ATOM 1853 C CA . PRO B 1 22 ? 15.07 -9.648 -13.938 1 94.81 22 PRO B CA 1
ATOM 1854 C C . PRO B 1 22 ? 14.297 -9.891 -15.234 1 94.81 22 PRO B C 1
ATOM 1856 O O . PRO B 1 22 ? 13.883 -8.938 -15.898 1 94.81 22 PRO B O 1
ATOM 1859 N N . HIS B 1 23 ? 14.031 -11.133 -15.578 1 93.5 23 HIS B N 1
ATOM 1860 C CA . HIS B 1 23 ? 13.406 -11.422 -16.859 1 93.5 23 HIS B CA 1
ATOM 1861 C C . HIS B 1 23 ? 11.961 -11.852 -16.688 1 93.5 23 HIS B C 1
ATOM 1863 O O . HIS B 1 23 ? 11.297 -12.227 -17.656 1 93.5 23 HIS B O 1
ATOM 1869 N N . GLU B 1 24 ? 11.484 -11.844 -15.453 1 96.12 24 GLU B N 1
ATOM 1870 C CA . GLU B 1 24 ? 10.141 -12.336 -15.141 1 96.12 24 GLU B CA 1
ATOM 1871 C C . GLU B 1 24 ? 9.078 -11.562 -15.906 1 96.12 24 GLU B C 1
ATOM 1873 O O . GLU B 1 24 ? 8.195 -12.156 -16.531 1 96.12 24 GLU B O 1
ATOM 1878 N N . ASP B 1 25 ? 9.117 -10.219 -15.898 1 96.75 25 ASP B N 1
ATOM 1879 C CA . ASP B 1 25 ? 8.148 -9.359 -16.578 1 96.75 25 ASP B CA 1
ATOM 1880 C C . ASP B 1 25 ? 8.719 -7.957 -16.781 1 96.75 25 ASP B C 1
ATOM 1882 O O . ASP B 1 25 ? 8.391 -7.031 -16.047 1 96.75 25 ASP B O 1
ATOM 1886 N N . PRO B 1 26 ? 9.5 -7.711 -17.844 1 95.56 26 PRO B N 1
ATOM 1887 C CA . PRO B 1 26 ? 10.062 -6.391 -18.141 1 95.56 26 PRO B CA 1
ATOM 1888 C C . PRO B 1 26 ? 9.094 -5.492 -18.906 1 95.56 26 PRO B C 1
ATOM 1890 O O . PRO B 1 26 ? 9.477 -4.406 -19.344 1 95.56 26 PRO B O 1
ATOM 1893 N N . VAL B 1 27 ? 7.875 -5.953 -19.078 1 93.88 27 VAL B N 1
ATOM 1894 C CA . VAL B 1 27 ? 6.879 -5.219 -19.859 1 93.88 27 VAL B CA 1
ATOM 1895 C C . VAL B 1 27 ? 6.711 -3.812 -19.281 1 93.88 27 VAL B C 1
ATOM 1897 O O . VAL B 1 27 ? 6.699 -3.633 -18.062 1 93.88 27 VAL B O 1
ATOM 1900 N N . GLY B 1 28 ? 6.562 -2.799 -20.141 1 93.12 28 GLY B N 1
ATOM 1901 C CA . GLY B 1 28 ? 6.391 -1.418 -19.719 1 93.12 28 GLY B CA 1
ATOM 1902 C C . GLY B 1 28 ? 7.691 -0.748 -19.312 1 93.12 28 GLY B C 1
ATOM 1903 O O . GLY B 1 28 ? 7.684 0.319 -18.703 1 93.12 28 GLY B O 1
ATOM 1904 N N . GLY B 1 29 ? 8.812 -1.351 -19.703 1 94.12 29 GLY B N 1
ATOM 1905 C CA . GLY B 1 29 ? 10.109 -0.787 -19.344 1 94.12 29 GLY B CA 1
ATOM 1906 C C . GLY B 1 29 ? 10.445 -0.947 -17.875 1 94.12 29 GLY B C 1
ATOM 1907 O O . GLY B 1 29 ? 11.203 -0.154 -17.312 1 94.12 29 GLY B O 1
ATOM 1908 N N . PHE B 1 30 ? 9.844 -1.99 -17.281 1 96.69 30 PHE B N 1
ATOM 1909 C CA . PHE B 1 30 ? 10.094 -2.227 -15.867 1 96.69 30 PHE B CA 1
ATOM 1910 C C . PHE B 1 30 ? 11.508 -2.754 -15.648 1 96.69 30 PHE B C 1
ATOM 1912 O O . PHE B 1 30 ? 11.867 -3.809 -16.172 1 96.69 30 PHE B O 1
ATOM 1919 N N . ASP B 1 31 ? 12.312 -2.131 -14.781 1 95.81 31 ASP B N 1
ATOM 1920 C CA . ASP B 1 31 ? 13.734 -2.449 -14.719 1 95.81 31 ASP B CA 1
ATOM 1921 C C . ASP B 1 31 ? 14.141 -2.883 -13.312 1 95.81 31 ASP B C 1
ATOM 1923 O O . ASP B 1 31 ? 15.328 -2.91 -12.977 1 95.81 31 ASP B O 1
ATOM 1927 N N . HIS B 1 32 ? 13.227 -3.232 -12.484 1 98.12 32 HIS B N 1
ATOM 1928 C CA . HIS B 1 32 ? 13.531 -3.652 -11.117 1 98.12 32 HIS B CA 1
ATOM 1929 C C . HIS B 1 32 ? 13.156 -5.113 -10.891 1 98.12 32 HIS B C 1
ATOM 1931 O O . HIS B 1 32 ? 12.836 -5.508 -9.766 1 98.12 32 HIS B O 1
ATOM 1937 N N . GLY B 1 33 ? 13.125 -5.918 -11.984 1 98.31 33 GLY B N 1
ATOM 1938 C CA . GLY B 1 33 ? 12.844 -7.34 -11.82 1 98.31 33 GLY B CA 1
ATOM 1939 C C . GLY B 1 33 ? 13.734 -8.008 -10.789 1 98.31 33 GLY B C 1
ATOM 1940 O O . GLY B 1 33 ? 14.953 -7.812 -10.789 1 98.31 33 GLY B O 1
ATOM 1941 N N . GLY B 1 34 ? 13.086 -8.805 -9.906 1 98.62 34 GLY B N 1
ATOM 1942 C CA . GLY B 1 34 ? 13.82 -9.508 -8.867 1 98.62 34 GLY B CA 1
ATOM 1943 C C . GLY B 1 34 ? 13.969 -8.695 -7.59 1 98.62 34 GLY B C 1
ATOM 1944 O O . GLY B 1 34 ? 14.766 -9.047 -6.715 1 98.62 34 GLY B O 1
ATOM 1945 N N . TRP B 1 35 ? 13.195 -7.676 -7.402 1 98.75 35 TRP B N 1
ATOM 1946 C CA . TRP B 1 35 ? 13.359 -6.727 -6.305 1 98.75 35 TRP B CA 1
ATOM 1947 C C . TRP B 1 35 ? 13.039 -7.383 -4.965 1 98.75 35 TRP B C 1
ATOM 1949 O O . TRP B 1 35 ? 13.453 -6.895 -3.912 1 98.75 35 TRP B O 1
ATOM 1959 N N . ALA B 1 36 ? 12.312 -8.508 -4.957 1 98.69 36 ALA B N 1
ATOM 1960 C CA . ALA B 1 36 ? 11.906 -9.125 -3.697 1 98.69 36 ALA B CA 1
ATOM 1961 C C . ALA B 1 36 ? 12.984 -10.07 -3.18 1 98.69 36 ALA B C 1
ATOM 1963 O O . ALA B 1 36 ? 13.086 -10.312 -1.976 1 98.69 36 ALA B O 1
ATOM 1964 N N . ALA B 1 37 ? 13.828 -10.586 -4.039 1 98.44 37 ALA B N 1
ATOM 1965 C CA . ALA B 1 37 ? 14.734 -11.695 -3.75 1 98.44 37 ALA B CA 1
ATOM 1966 C C . ALA B 1 37 ? 15.68 -11.344 -2.602 1 98.44 37 ALA B C 1
ATOM 1968 O O . ALA B 1 37 ? 15.891 -12.156 -1.696 1 98.44 37 ALA B O 1
ATOM 1969 N N . PRO B 1 38 ? 16.203 -10.102 -2.498 1 98.38 38 PRO B N 1
ATOM 1970 C CA . PRO B 1 38 ? 17.156 -9.766 -1.439 1 98.38 38 PRO B CA 1
ATOM 1971 C C . PRO B 1 38 ? 16.516 -9.773 -0.049 1 98.38 38 PRO B C 1
ATOM 1973 O O . PRO B 1 38 ? 17.234 -9.758 0.958 1 98.38 38 PRO B O 1
ATOM 1976 N N . TYR B 1 39 ? 15.227 -9.852 0.018 1 98.56 39 TYR B N 1
ATOM 1977 C CA . TYR B 1 39 ? 14.539 -9.688 1.297 1 98.56 39 TYR B CA 1
ATOM 1978 C C . TYR B 1 39 ? 13.977 -11.016 1.782 1 98.56 39 TYR B C 1
ATOM 1980 O O . TYR B 1 39 ? 13.328 -11.078 2.832 1 98.56 39 TYR B O 1
ATOM 1988 N N . PHE B 1 40 ? 14.156 -12.023 1.034 1 97.88 40 PHE B N 1
ATOM 1989 C CA . PHE B 1 40 ? 13.523 -13.297 1.354 1 97.88 40 PHE B CA 1
ATOM 1990 C C . PHE B 1 40 ? 14.328 -14.055 2.404 1 97.88 40 PHE B C 1
ATOM 1992 O O . PHE B 1 40 ? 15.281 -14.766 2.07 1 97.88 40 PHE B O 1
ATOM 1999 N N . ASP B 1 41 ? 13.953 -13.961 3.682 1 97.94 41 ASP B N 1
ATOM 2000 C CA . ASP B 1 41 ? 14.602 -14.641 4.797 1 97.94 41 ASP B CA 1
ATOM 2001 C C . ASP B 1 41 ? 13.727 -15.773 5.332 1 97.94 41 ASP B C 1
ATOM 2003 O O . ASP B 1 41 ? 12.766 -16.188 4.676 1 97.94 41 ASP B O 1
ATOM 2007 N N . GLU B 1 42 ? 14.016 -16.281 6.465 1 97.44 42 GLU B N 1
ATOM 2008 C CA . GLU B 1 42 ? 13.305 -17.422 7.043 1 97.44 42 GLU B CA 1
ATOM 2009 C C . GLU B 1 42 ? 11.852 -17.062 7.344 1 97.44 42 GLU B C 1
ATOM 2011 O O . GLU B 1 42 ? 10.953 -17.891 7.133 1 97.44 42 GLU B O 1
ATOM 2016 N N . THR B 1 43 ? 11.688 -15.883 7.824 1 97.62 43 THR B N 1
ATOM 2017 C CA . THR B 1 43 ? 10.336 -15.438 8.141 1 97.62 43 THR B CA 1
ATOM 2018 C C . THR B 1 43 ? 9.461 -15.438 6.887 1 97.62 43 THR B C 1
ATOM 2020 O O . THR B 1 43 ? 8.297 -15.852 6.934 1 97.62 43 THR B O 1
ATOM 2023 N N . MET B 1 44 ? 9.992 -14.984 5.785 1 97.38 44 MET B N 1
ATOM 2024 C CA . MET B 1 44 ? 9.242 -15.016 4.531 1 97.38 44 MET B CA 1
ATOM 2025 C C . MET B 1 44 ? 8.953 -16.438 4.102 1 97.38 44 MET B C 1
ATOM 2027 O O . MET B 1 44 ? 7.879 -16.734 3.572 1 97.38 44 MET B O 1
ATOM 2031 N N . GLY B 1 45 ? 9.945 -17.297 4.301 1 97 45 GLY B N 1
ATOM 2032 C CA . GLY B 1 45 ? 9.688 -18.703 4.055 1 97 45 GLY B CA 1
ATOM 2033 C C . GLY B 1 45 ? 8.516 -19.25 4.859 1 97 45 GLY B C 1
ATOM 2034 O O . GLY B 1 45 ? 7.652 -19.938 4.324 1 97 45 GLY B O 1
ATOM 2035 N N . GLN B 1 46 ? 8.445 -18.906 6.086 1 97 46 GLN B N 1
ATOM 2036 C CA . GLN B 1 46 ? 7.359 -19.328 6.969 1 97 46 GLN B CA 1
ATOM 2037 C C . GLN B 1 46 ? 6.023 -18.75 6.504 1 97 46 GLN B C 1
ATOM 2039 O O . GLN B 1 46 ? 4.996 -19.422 6.578 1 97 46 GLN B O 1
ATOM 2044 N N . ALA B 1 47 ? 6.078 -17.5 6.094 1 97.12 47 ALA B N 1
ATOM 2045 C CA . ALA B 1 47 ? 4.859 -16.875 5.605 1 97.12 47 ALA B CA 1
ATOM 2046 C C . ALA B 1 47 ? 4.316 -17.594 4.375 1 97.12 47 ALA B C 1
ATOM 2048 O O . ALA B 1 47 ? 3.107 -17.812 4.262 1 97.12 47 ALA B O 1
ATOM 2049 N N . VAL B 1 48 ? 5.191 -17.953 3.494 1 96.69 48 VAL B N 1
ATOM 2050 C CA . VAL B 1 48 ? 4.801 -18.703 2.303 1 96.69 48 VAL B CA 1
ATOM 2051 C C . VAL B 1 48 ? 4.262 -20.062 2.701 1 96.69 48 VAL B C 1
ATOM 2053 O O . VAL B 1 48 ? 3.227 -20.516 2.195 1 96.69 48 VAL B O 1
ATOM 2056 N N . ASP B 1 49 ? 4.93 -20.703 3.623 1 96.56 49 ASP B N 1
ATOM 2057 C CA . ASP B 1 49 ? 4.477 -22 4.121 1 96.56 49 ASP B CA 1
ATOM 2058 C C . ASP B 1 49 ? 3.068 -21.906 4.707 1 96.56 49 ASP B C 1
ATOM 2060 O O . ASP B 1 49 ? 2.232 -22.781 4.473 1 96.56 49 ASP B O 1
ATOM 2064 N N . GLU B 1 50 ? 2.861 -20.891 5.441 1 97 50 GLU B N 1
ATOM 2065 C CA . GLU B 1 50 ? 1.543 -20.688 6.035 1 97 50 GLU B CA 1
ATOM 2066 C C . GLU B 1 50 ? 0.475 -20.5 4.961 1 97 50 GLU B C 1
ATOM 2068 O O . GLU B 1 50 ? -0.622 -21.062 5.07 1 97 50 GLU B O 1
ATOM 2073 N N . MET B 1 51 ? 0.771 -19.719 3.994 1 97.19 51 MET B N 1
ATOM 2074 C CA . MET B 1 51 ? -0.155 -19.484 2.889 1 97.19 51 MET B CA 1
ATOM 2075 C C . MET B 1 51 ? -0.519 -20.797 2.197 1 97.19 51 MET B C 1
ATOM 2077 O O . MET B 1 51 ? -1.659 -20.984 1.77 1 97.19 51 MET B O 1
ATOM 2081 N N . PHE B 1 52 ? 0.46 -21.719 2.141 1 97.5 52 PHE B N 1
ATOM 2082 C CA . PHE B 1 52 ? 0.274 -22.984 1.435 1 97.5 52 PHE B CA 1
ATOM 2083 C C . PHE B 1 52 ? -0.127 -24.094 2.402 1 97.5 52 PHE B C 1
ATOM 2085 O O . PHE B 1 52 ? -0.133 -25.266 2.037 1 97.5 52 PHE B O 1
ATOM 2092 N N . SER B 1 53 ? -0.457 -23.781 3.619 1 96.06 53 SER B N 1
ATOM 2093 C CA . SER B 1 53 ? -0.624 -24.766 4.676 1 96.06 53 SER B CA 1
ATOM 2094 C C . SER B 1 53 ? -1.921 -25.547 4.504 1 96.06 53 SER B C 1
ATOM 2096 O O . SER B 1 53 ? -2.033 -26.688 4.969 1 96.06 53 SER B O 1
ATOM 2098 N N . LYS B 1 54 ? -2.945 -25.016 3.885 1 96.69 54 LYS B N 1
ATOM 2099 C CA . LYS B 1 54 ? -4.207 -25.688 3.596 1 96.69 54 LYS B CA 1
ATOM 2100 C C . LYS B 1 54 ? -4.309 -26.062 2.119 1 96.69 54 LYS B C 1
ATOM 2102 O O . LYS B 1 54 ? -3.662 -25.438 1.272 1 96.69 54 LYS B O 1
ATOM 2107 N N . PRO B 1 55 ? -5.066 -27.109 1.842 1 97.44 55 PRO B N 1
ATOM 2108 C CA . PRO B 1 55 ? -5.234 -27.484 0.433 1 97.44 55 PRO B CA 1
ATOM 2109 C C . PRO B 1 55 ? -5.777 -26.328 -0.413 1 97.44 55 PRO B C 1
ATOM 2111 O O . PRO B 1 55 ? -6.695 -25.625 0.015 1 97.44 55 PRO B O 1
ATOM 2114 N N . PHE B 1 56 ? -5.223 -26.172 -1.582 1 98.56 56 PHE B N 1
ATOM 2115 C CA . PHE B 1 56 ? -5.676 -25.141 -2.516 1 98.56 56 PHE B CA 1
ATOM 2116 C C . PHE B 1 56 ? -5.441 -25.578 -3.957 1 98.56 56 PHE B C 1
ATOM 2118 O O . PHE B 1 56 ? -4.672 -26.516 -4.211 1 98.56 56 PHE B O 1
ATOM 2125 N N . ASP B 1 57 ? -6.188 -24.984 -4.84 1 98.62 57 ASP B N 1
ATOM 2126 C CA . ASP B 1 57 ? -5.883 -24.938 -6.266 1 98.62 57 ASP B CA 1
ATOM 2127 C C . ASP B 1 57 ? -5.371 -23.562 -6.672 1 98.62 57 ASP B C 1
ATOM 2129 O O . ASP B 1 57 ? -5.652 -22.562 -5.996 1 98.62 57 ASP B O 1
ATOM 2133 N N . LEU B 1 58 ? -4.598 -23.547 -7.766 1 98.75 58 LEU B N 1
ATOM 2134 C CA . LEU B 1 58 ? -4.098 -22.266 -8.242 1 98.75 58 LEU B CA 1
ATOM 2135 C C . LEU B 1 58 ? -5.121 -21.594 -9.148 1 98.75 58 LEU B C 1
ATOM 2137 O O . LEU B 1 58 ? -5.77 -22.25 -9.969 1 98.75 58 LEU B O 1
ATOM 2141 N N . LEU B 1 59 ? -5.316 -20.344 -8.961 1 98.88 59 LEU B N 1
ATOM 2142 C CA . LEU B 1 59 ? -6.105 -19.453 -9.797 1 98.88 59 LEU B CA 1
ATOM 2143 C C . LEU B 1 59 ? -5.227 -18.391 -10.445 1 98.88 59 LEU B C 1
ATOM 2145 O O . LEU B 1 59 ? -4.785 -17.453 -9.773 1 98.88 59 LEU B O 1
ATOM 2149 N N . LEU B 1 60 ? -4.953 -18.516 -11.75 1 98.62 60 LEU B N 1
ATOM 2150 C CA . LEU B 1 60 ? -3.896 -17.719 -12.383 1 98.62 60 LEU B CA 1
ATOM 2151 C C . LEU B 1 60 ? -4.426 -16.984 -13.609 1 98.62 60 LEU B C 1
ATOM 2153 O O . LEU B 1 60 ? -5.238 -17.531 -14.359 1 98.62 60 LEU B O 1
ATOM 2157 N N . GLY B 1 61 ? -3.965 -15.734 -13.766 1 97.62 61 GLY B N 1
ATOM 2158 C CA . GLY B 1 61 ? -4.035 -15.141 -15.094 1 97.62 61 GLY B CA 1
ATOM 2159 C C . GLY B 1 61 ? -3.057 -15.758 -16.078 1 97.62 61 GLY B C 1
ATOM 2160 O O . GLY B 1 61 ? -2.125 -16.453 -15.672 1 97.62 61 GLY B O 1
ATOM 2161 N N . ARG B 1 62 ? -3.211 -15.445 -17.328 1 96.12 62 ARG B N 1
ATOM 2162 C CA . ARG B 1 62 ? -2.482 -16.094 -18.406 1 96.12 62 ARG B CA 1
ATOM 2163 C C . ARG B 1 62 ? -0.981 -15.859 -18.281 1 96.12 62 ARG B C 1
ATOM 2165 O O . ARG B 1 62 ? -0.188 -16.797 -18.391 1 96.12 62 ARG B O 1
ATOM 2172 N N . LYS B 1 63 ? -0.561 -14.625 -18.031 1 95.25 63 LYS B N 1
ATOM 2173 C CA . LYS B 1 63 ? 0.866 -14.32 -17.984 1 95.25 63 LYS B CA 1
ATOM 2174 C C . LYS B 1 63 ? 1.54 -15.016 -16.797 1 95.25 63 LYS B C 1
ATOM 2176 O O . LYS B 1 63 ? 2.635 -15.562 -16.938 1 95.25 63 LYS B O 1
ATOM 2181 N N . THR B 1 64 ? 0.947 -14.953 -15.633 1 97.25 64 THR B N 1
ATOM 2182 C CA . THR B 1 64 ? 1.506 -15.656 -14.484 1 97.25 64 THR B CA 1
ATOM 2183 C C . THR B 1 64 ? 1.54 -17.156 -14.734 1 97.25 64 THR B C 1
ATOM 2185 O O . THR B 1 64 ? 2.508 -17.828 -14.375 1 97.25 64 THR B O 1
ATOM 2188 N N . TYR B 1 65 ? 0.474 -17.688 -15.414 1 97.5 65 TYR B N 1
ATOM 2189 C CA . TYR B 1 65 ? 0.498 -19.109 -15.781 1 97.5 65 TYR B CA 1
ATOM 2190 C C . TYR B 1 65 ? 1.724 -19.422 -16.641 1 97.5 65 TYR B C 1
ATOM 2192 O O . TYR B 1 65 ? 2.43 -20.391 -16.375 1 97.5 65 TYR B O 1
ATOM 2200 N N . ASP B 1 66 ? 1.95 -18.578 -17.656 1 96.5 66 ASP B N 1
ATOM 2201 C CA . ASP B 1 66 ? 3.088 -18.812 -18.547 1 96.5 66 ASP B CA 1
ATOM 2202 C C . ASP B 1 66 ? 4.398 -18.844 -17.75 1 96.5 66 ASP B C 1
ATOM 2204 O O . ASP B 1 66 ? 5.254 -19.688 -18 1 96.5 66 ASP B O 1
ATOM 2208 N N . ILE B 1 67 ? 4.547 -17.969 -16.828 1 96.81 67 ILE B N 1
ATOM 2209 C CA . ILE B 1 67 ? 5.758 -17.891 -16.016 1 96.81 67 ILE B CA 1
ATOM 2210 C C . ILE B 1 67 ? 5.906 -19.141 -15.172 1 96.81 67 ILE B C 1
ATOM 2212 O O . ILE B 1 67 ? 6.98 -19.75 -15.125 1 96.81 67 ILE B O 1
ATOM 2216 N N . PHE B 1 68 ? 4.812 -19.547 -14.5 1 97.56 68 PHE B N 1
ATOM 2217 C CA . PHE B 1 68 ? 4.84 -20.703 -13.625 1 97.56 68 PHE B CA 1
ATOM 2218 C C . PHE B 1 68 ? 5.094 -21.984 -14.422 1 97.56 68 PHE B C 1
ATOM 2220 O O . PHE B 1 68 ? 5.887 -22.828 -14.016 1 97.56 68 PHE B O 1
ATOM 2227 N N . ALA B 1 69 ? 4.445 -22.109 -15.586 1 97 69 ALA B N 1
ATOM 2228 C CA . ALA B 1 69 ? 4.551 -23.297 -16.422 1 97 69 ALA B CA 1
ATOM 2229 C C . ALA B 1 69 ? 5.973 -23.469 -16.953 1 97 69 ALA B C 1
ATOM 2231 O O . ALA B 1 69 ? 6.41 -24.594 -17.219 1 97 69 ALA B O 1
ATOM 2232 N N . ALA B 1 70 ? 6.656 -22.375 -17.062 1 96 70 ALA B N 1
ATOM 2233 C CA . ALA B 1 70 ? 8.023 -22.422 -17.578 1 96 70 ALA B CA 1
ATOM 2234 C C . ALA B 1 70 ? 9.023 -22.656 -16.453 1 96 70 ALA B C 1
ATOM 2236 O O . ALA B 1 70 ? 10.211 -22.875 -16.703 1 96 70 ALA B O 1
ATOM 2237 N N . HIS B 1 71 ? 8.578 -22.703 -15.211 1 96.12 71 HIS B N 1
ATOM 2238 C CA . HIS B 1 71 ? 9.5 -22.75 -14.078 1 96.12 71 HIS B CA 1
ATOM 2239 C C . HIS B 1 71 ? 9.242 -23.984 -13.219 1 96.12 71 HIS B C 1
ATOM 2241 O O . HIS B 1 71 ? 10.125 -24.828 -13.062 1 96.12 71 HIS B O 1
ATOM 2247 N N . TRP B 1 72 ? 8.07 -24.172 -12.766 1 96.5 72 TRP B N 1
ATOM 2248 C CA . TRP B 1 72 ? 7.812 -25.062 -11.633 1 96.5 72 TRP B CA 1
ATOM 2249 C C . TRP B 1 72 ? 7.945 -26.516 -12.039 1 96.5 72 TRP B C 1
ATOM 2251 O O . TRP B 1 72 ? 8.492 -27.328 -11.289 1 96.5 72 TRP B O 1
ATOM 2261 N N . PRO B 1 73 ? 7.492 -26.891 -13.281 1 96 73 PRO B N 1
ATOM 2262 C CA . PRO B 1 73 ? 7.695 -28.297 -13.68 1 96 73 PRO B CA 1
ATOM 2263 C C . PRO B 1 73 ? 9.172 -28.672 -13.773 1 96 73 PRO B C 1
ATOM 2265 O O . PRO B 1 73 ? 9.508 -29.859 -13.797 1 96 73 PRO B O 1
ATOM 2268 N N . TYR B 1 74 ? 10.047 -27.641 -13.789 1 95.69 74 TYR B N 1
ATOM 2269 C CA . TYR B 1 74 ? 11.477 -27.875 -13.992 1 95.69 74 TYR B CA 1
ATOM 2270 C C . TYR B 1 74 ? 12.25 -27.688 -12.695 1 95.69 74 TYR B C 1
ATOM 2272 O O . TYR B 1 74 ? 13.477 -27.797 -12.68 1 95.69 74 TYR B O 1
ATOM 2280 N N . ALA B 1 75 ? 11.727 -27.297 -11.516 1 93 75 ALA B N 1
ATOM 2281 C CA . ALA B 1 75 ? 12.375 -27.016 -10.242 1 93 75 ALA B CA 1
ATOM 2282 C C . ALA B 1 75 ? 12.953 -28.281 -9.625 1 93 75 ALA B C 1
ATOM 2284 O O . ALA B 1 75 ? 13.844 -28.219 -8.773 1 93 75 ALA B O 1
ATOM 2285 N N . GLY B 1 76 ? 12.648 -29.5 -10.055 1 90.56 76 GLY B N 1
ATOM 2286 C CA . GLY B 1 76 ? 13.172 -30.75 -9.523 1 90.56 76 GLY B CA 1
ATOM 2287 C C . GLY B 1 76 ? 12.32 -31.344 -8.414 1 90.56 76 GLY B C 1
ATOM 2288 O O . GLY B 1 76 ? 11.492 -30.641 -7.824 1 90.56 76 GLY B O 1
ATOM 2289 N N . PRO B 1 77 ? 12.469 -32.594 -8.078 1 92.12 77 PRO B N 1
ATOM 2290 C CA . PRO B 1 77 ? 11.602 -33.312 -7.137 1 92.12 77 PRO B CA 1
ATOM 2291 C C . PRO B 1 77 ? 11.828 -32.906 -5.688 1 92.12 77 PRO B C 1
ATOM 2293 O O . PRO B 1 77 ? 10.969 -33.125 -4.832 1 92.12 77 PRO B O 1
ATOM 2296 N N . ASP B 1 78 ? 13 -32.281 -5.379 1 93 78 ASP B N 1
ATOM 2297 C CA . ASP B 1 78 ? 13.328 -31.906 -4.008 1 93 78 ASP B CA 1
ATOM 2298 C C . ASP B 1 78 ? 12.859 -30.484 -3.699 1 93 78 ASP B C 1
ATOM 2300 O O . ASP B 1 78 ? 12.953 -30.031 -2.557 1 93 78 ASP B O 1
ATOM 2304 N N . ASP B 1 79 ? 12.367 -29.828 -4.773 1 93.06 79 ASP B N 1
ATOM 2305 C CA . ASP B 1 79 ? 11.836 -28.484 -4.543 1 93.06 79 ASP B CA 1
ATOM 2306 C C . ASP B 1 79 ? 10.562 -28.547 -3.705 1 93.06 79 ASP B C 1
ATOM 2308 O O . ASP B 1 79 ? 9.68 -29.359 -3.957 1 93.06 79 ASP B O 1
ATOM 2312 N N . PRO B 1 80 ? 10.445 -27.672 -2.715 1 90.62 80 PRO B N 1
ATOM 2313 C CA . PRO B 1 80 ? 9.297 -27.75 -1.816 1 90.62 80 PRO B CA 1
ATOM 2314 C C . PRO B 1 80 ? 8 -27.281 -2.484 1 90.62 80 PRO B C 1
ATOM 2316 O O . PRO B 1 80 ? 6.906 -27.594 -2 1 90.62 80 PRO B O 1
ATOM 2319 N N . ILE B 1 81 ? 8.016 -26.594 -3.566 1 94.19 81 ILE B N 1
ATOM 2320 C CA . ILE B 1 81 ? 6.832 -25.984 -4.16 1 94.19 81 ILE B CA 1
ATOM 2321 C C . ILE B 1 81 ? 6.508 -26.688 -5.484 1 94.19 81 ILE B C 1
ATOM 2323 O O . ILE B 1 81 ? 5.336 -26.922 -5.797 1 94.19 81 ILE B O 1
ATOM 2327 N N . GLY B 1 82 ? 7.496 -27.047 -6.238 1 95.12 82 GLY B N 1
ATOM 2328 C CA . GLY B 1 82 ? 7.332 -27.609 -7.566 1 95.12 82 GLY B CA 1
ATOM 2329 C C . GLY B 1 82 ? 6.367 -28.781 -7.602 1 95.12 82 GLY B C 1
ATOM 2330 O O . GLY B 1 82 ? 5.32 -28.719 -8.25 1 95.12 82 GLY B O 1
ATOM 2331 N N . PRO B 1 83 ? 6.711 -29.844 -6.859 1 96.25 83 PRO B N 1
ATOM 2332 C CA . PRO B 1 83 ? 5.844 -31.031 -6.855 1 96.25 83 PRO B CA 1
ATOM 2333 C C . PRO B 1 83 ? 4.426 -30.719 -6.379 1 96.25 83 PRO B C 1
ATOM 2335 O O . PRO B 1 83 ? 3.463 -31.312 -6.867 1 96.25 83 PRO B O 1
ATOM 2338 N N . LEU B 1 84 ? 4.348 -29.812 -5.441 1 96.81 84 LEU B N 1
ATOM 2339 C CA . LEU B 1 84 ? 3.027 -29.406 -4.977 1 96.81 84 LEU B CA 1
ATOM 2340 C C . LEU B 1 84 ? 2.221 -28.781 -6.109 1 96.81 84 LEU B C 1
ATOM 2342 O O . LEU B 1 84 ? 1.09 -29.188 -6.371 1 96.81 84 LEU B O 1
ATOM 2346 N N . PHE B 1 85 ? 2.779 -27.797 -6.832 1 97.81 85 PHE B N 1
ATOM 2347 C CA . PHE B 1 85 ? 2.092 -27.109 -7.914 1 97.81 85 PHE B CA 1
ATOM 2348 C C . PHE B 1 85 ? 1.791 -28.062 -9.062 1 97.81 85 PHE B C 1
ATOM 2350 O O . PHE B 1 85 ? 0.781 -27.906 -9.758 1 97.81 85 PHE B O 1
ATOM 2357 N N . ASP B 1 86 ? 2.604 -29.078 -9.227 1 96.94 86 ASP B N 1
ATOM 2358 C CA . ASP B 1 86 ? 2.377 -30.062 -10.281 1 96.94 86 ASP B CA 1
ATOM 2359 C C . ASP B 1 86 ? 1.114 -30.891 -10 1 96.94 86 ASP B C 1
ATOM 2361 O O . ASP B 1 86 ? 0.376 -31.234 -10.922 1 96.94 86 ASP B O 1
ATOM 2365 N N . ARG B 1 87 ? 0.864 -31.125 -8.758 1 96.69 87 ARG B N 1
ATOM 2366 C CA . ARG B 1 87 ? -0.194 -32.062 -8.375 1 96.69 87 ARG B CA 1
ATOM 2367 C C . ARG B 1 87 ? -1.549 -31.344 -8.336 1 96.69 87 ARG B C 1
ATOM 2369 O O . ARG B 1 87 ? -2.582 -31.969 -8.594 1 96.69 87 ARG B O 1
ATOM 2376 N N . ILE B 1 88 ? -1.589 -30.125 -8.047 1 98.06 88 ILE B N 1
ATOM 2377 C CA . ILE B 1 88 ? -2.859 -29.438 -7.809 1 98.06 88 ILE B CA 1
ATOM 2378 C C . ILE B 1 88 ? -3.4 -28.891 -9.125 1 98.06 88 ILE B C 1
ATOM 2380 O O . ILE B 1 88 ? -2.664 -28.766 -10.109 1 98.06 88 ILE B O 1
ATOM 2384 N N . THR B 1 89 ? -4.668 -28.594 -9.125 1 98.5 89 THR B N 1
ATOM 2385 C CA . THR B 1 89 ? -5.32 -28.031 -10.305 1 98.5 89 THR B CA 1
ATOM 2386 C C . THR B 1 89 ? -4.953 -26.562 -10.469 1 98.5 89 THR B C 1
ATOM 2388 O O . THR B 1 89 ? -4.887 -25.812 -9.492 1 98.5 89 THR B O 1
ATOM 2391 N N . LYS B 1 90 ? -4.699 -26.156 -11.734 1 98.62 90 LYS B N 1
ATOM 2392 C CA . LYS B 1 90 ? -4.566 -24.75 -12.094 1 98.62 90 LY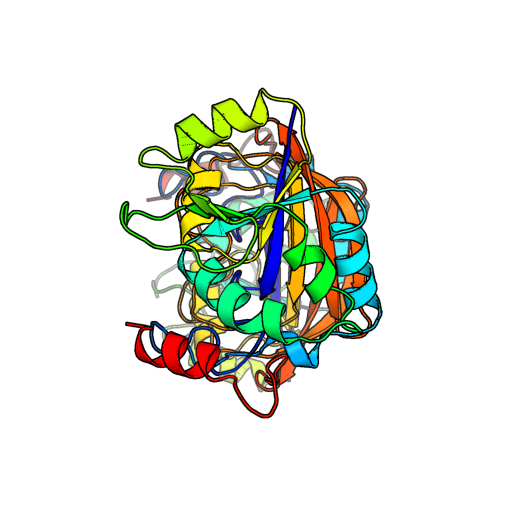S B CA 1
ATOM 2393 C C . LYS B 1 90 ? -5.754 -24.281 -12.922 1 98.62 90 LYS B C 1
ATOM 2395 O O . LYS B 1 90 ? -6 -24.812 -14.016 1 98.62 90 LYS B O 1
ATOM 2400 N N . TYR B 1 91 ? -6.496 -23.328 -12.406 1 98.56 91 TYR B N 1
ATOM 2401 C CA . TYR B 1 91 ? -7.512 -22.625 -13.18 1 98.56 91 TYR B CA 1
ATOM 2402 C C . TYR B 1 91 ? -6.934 -21.359 -13.82 1 98.56 91 TYR B C 1
ATOM 2404 O O . TYR B 1 91 ? -6.395 -20.5 -13.125 1 98.56 91 TYR B O 1
ATOM 2412 N N . VAL B 1 92 ? -7.059 -21.281 -15.148 1 98.5 92 VAL B N 1
ATOM 2413 C CA . VAL B 1 92 ? -6.367 -20.219 -15.867 1 98.5 92 VAL B CA 1
ATOM 2414 C C . VAL B 1 92 ? -7.387 -19.312 -16.547 1 98.5 92 VAL B C 1
ATOM 2416 O O . VAL B 1 92 ? -8.242 -19.781 -17.297 1 98.5 92 VAL B O 1
ATOM 2419 N N . ALA B 1 93 ? -7.352 -18.031 -16.219 1 98.12 93 ALA B N 1
ATOM 2420 C CA . ALA B 1 93 ? -8.117 -17.031 -16.938 1 98.12 93 ALA B CA 1
ATOM 2421 C C . ALA B 1 93 ? -7.387 -16.562 -18.203 1 98.12 93 ALA B C 1
ATOM 2423 O O . ALA B 1 93 ? -6.27 -16.062 -18.125 1 98.12 93 ALA B O 1
ATOM 2424 N N . THR B 1 94 ? -7.93 -16.781 -19.266 1 95.75 94 THR B N 1
ATOM 2425 C CA . THR B 1 94 ? -7.348 -16.406 -20.547 1 95.75 94 THR B CA 1
ATOM 2426 C C . THR B 1 94 ? -8.438 -15.953 -21.531 1 95.75 94 THR B C 1
ATOM 2428 O O . THR B 1 94 ? -9.578 -16.406 -21.438 1 95.75 94 THR B O 1
ATOM 2431 N N . ARG B 1 95 ? -8.188 -14.977 -22.391 1 91 95 ARG B N 1
ATOM 2432 C CA . ARG B 1 95 ? -9.109 -14.492 -23.422 1 91 95 ARG B CA 1
ATOM 2433 C C . ARG B 1 95 ? -8.969 -15.305 -24.703 1 91 95 ARG B C 1
ATOM 2435 O O . ARG B 1 95 ? -9.75 -15.125 -25.641 1 91 95 ARG B O 1
ATOM 2442 N N . ASN B 1 96 ? -7.926 -16.156 -24.719 1 90.81 96 ASN B N 1
ATOM 2443 C CA . ASN B 1 96 ? -7.688 -17.031 -25.859 1 90.81 96 ASN B CA 1
ATOM 2444 C C . ASN B 1 96 ? -8.312 -18.406 -25.672 1 90.81 96 ASN B C 1
ATOM 2446 O O . ASN B 1 96 ? -7.746 -19.25 -24.984 1 90.81 96 ASN B O 1
ATOM 2450 N N . PRO B 1 97 ? -9.375 -18.688 -26.406 1 86.75 97 PRO B N 1
ATOM 2451 C CA . PRO B 1 97 ? -10.055 -19.969 -26.203 1 86.75 97 PRO B CA 1
ATOM 2452 C C . PRO B 1 97 ? -9.25 -21.156 -26.734 1 86.75 97 PRO B C 1
ATOM 2454 O O . PRO B 1 97 ? -9.484 -22.297 -26.328 1 86.75 97 PRO B O 1
ATOM 2457 N N . ASP B 1 98 ? -8.344 -20.812 -27.531 1 89.44 98 ASP B N 1
ATOM 2458 C CA . ASP B 1 98 ? -7.59 -21.891 -28.172 1 89.44 98 ASP B CA 1
ATOM 2459 C C . ASP B 1 98 ? -6.25 -22.109 -27.469 1 89.44 98 ASP B C 1
ATOM 2461 O O . ASP B 1 98 ? -5.414 -22.875 -27.938 1 89.44 98 ASP B O 1
ATOM 2465 N N . LEU B 1 99 ? -6.102 -21.422 -26.375 1 90.81 99 LEU B N 1
ATOM 2466 C CA . LEU B 1 99 ? -4.836 -21.578 -25.656 1 90.81 99 LEU B CA 1
ATOM 2467 C C . LEU B 1 99 ? -4.652 -23.016 -25.172 1 90.81 99 LEU B C 1
ATOM 2469 O O . LEU B 1 99 ? -5.543 -23.578 -24.531 1 90.81 99 LEU B O 1
ATOM 2473 N N . ARG B 1 100 ? -3.561 -23.609 -25.562 1 92.06 100 ARG B N 1
ATOM 2474 C CA . ARG B 1 100 ? -3.205 -24.938 -25.047 1 92.06 100 ARG B CA 1
ATOM 2475 C C . ARG B 1 100 ? -2.447 -24.828 -23.734 1 92.06 100 ARG B C 1
ATOM 2477 O O . ARG B 1 100 ? -1.434 -24.125 -23.641 1 92.06 100 ARG B O 1
ATOM 2484 N N . LEU B 1 101 ? -2.945 -25.453 -22.719 1 96.19 101 LEU B N 1
ATOM 2485 C CA . LEU B 1 101 ? -2.312 -25.5 -21.406 1 96.19 101 LEU B CA 1
ATOM 2486 C C . LEU B 1 101 ? -1.529 -26.797 -21.219 1 96.19 101 LEU B C 1
ATOM 2488 O O . LEU B 1 101 ? -2.109 -27.828 -20.891 1 96.19 101 LEU B O 1
ATOM 2492 N N . ASP B 1 102 ? -0.224 -26.75 -21.312 1 94.19 102 ASP B N 1
ATOM 2493 C CA . ASP B 1 102 ? 0.603 -27.953 -21.375 1 94.19 102 ASP B CA 1
ATOM 2494 C C . ASP B 1 102 ? 1.042 -28.391 -19.984 1 94.19 102 ASP B C 1
ATOM 2496 O O . ASP B 1 102 ? 1.521 -29.516 -19.797 1 94.19 102 ASP B O 1
ATOM 2500 N N . TRP B 1 103 ? 0.978 -27.469 -18.969 1 97.06 103 TRP B N 1
ATOM 2501 C CA . TRP B 1 103 ? 1.307 -27.844 -17.609 1 97.06 103 TRP B CA 1
ATOM 2502 C C . TRP B 1 103 ? 0.24 -28.766 -17.016 1 97.06 103 TRP B C 1
ATOM 2504 O O . TRP B 1 103 ? -0.953 -28.453 -17.078 1 97.06 103 TRP B O 1
ATOM 2514 N N . GLN B 1 104 ? 0.607 -29.938 -16.516 1 96.75 104 GLN B N 1
ATOM 2515 C CA . GLN B 1 104 ? -0.348 -30.938 -16.047 1 96.75 104 GLN B CA 1
ATOM 2516 C C . GLN B 1 104 ? -1.375 -30.328 -15.102 1 96.75 104 GLN B C 1
ATOM 2518 O O . GLN B 1 104 ? -1.063 -29.406 -14.359 1 96.75 104 GLN B O 1
ATOM 2523 N N . ASN B 1 105 ? -2.631 -30.828 -15.109 1 98.12 105 ASN B N 1
ATOM 2524 C CA . ASN B 1 105 ? -3.742 -30.453 -14.242 1 98.12 105 ASN B CA 1
ATOM 2525 C C . ASN B 1 105 ? -4.121 -28.984 -14.422 1 98.12 105 ASN B C 1
ATOM 2527 O O . ASN B 1 105 ? -4.484 -28.312 -13.453 1 98.12 105 ASN B O 1
ATOM 2531 N N . SER B 1 106 ? -3.992 -28.469 -15.664 1 98.25 106 SER B N 1
ATOM 2532 C CA . SER B 1 106 ? -4.402 -27.109 -15.977 1 98.25 106 SER B CA 1
ATOM 2533 C C . SER B 1 106 ? -5.711 -27.094 -16.75 1 98.25 106 SER B C 1
ATOM 2535 O O . SER B 1 106 ? -5.938 -27.938 -17.625 1 98.25 106 SER B O 1
ATOM 2537 N N . ARG B 1 107 ? -6.555 -26.156 -16.438 1 96.62 107 ARG B N 1
ATOM 2538 C CA . ARG B 1 107 ? -7.785 -25.969 -17.203 1 96.62 107 ARG B CA 1
ATOM 2539 C C . ARG B 1 107 ? -8.141 -24.484 -17.297 1 96.62 107 ARG B C 1
ATOM 2541 O O . ARG B 1 107 ? -7.785 -23.703 -16.422 1 96.62 107 ARG B O 1
ATOM 2548 N N . THR B 1 108 ? -8.906 -24.125 -18.328 1 97.19 108 THR B N 1
ATOM 2549 C CA . THR B 1 108 ? -9.328 -22.734 -18.547 1 97.19 108 THR B CA 1
ATOM 2550 C C . THR B 1 108 ? -10.586 -22.438 -17.75 1 97.19 108 THR B C 1
ATOM 2552 O O . THR B 1 108 ? -11.367 -23.328 -17.438 1 97.19 108 THR B O 1
ATOM 2555 N N . LEU B 1 109 ? -10.773 -21.125 -17.391 1 97.69 109 LEU B N 1
ATOM 2556 C CA . LEU B 1 109 ? -12 -20.688 -16.75 1 97.69 109 LEU B CA 1
ATOM 2557 C C . LEU B 1 109 ? -13.086 -20.422 -17.797 1 97.69 109 LEU B C 1
ATOM 2559 O O . LEU B 1 109 ? -14.219 -20.078 -17.453 1 97.69 109 LEU B O 1
ATOM 2563 N N . GLY B 1 110 ? -12.703 -20.516 -19.094 1 95.12 110 GLY B N 1
ATOM 2564 C CA . GLY B 1 110 ? -13.648 -20.312 -20.172 1 95.12 110 GLY B CA 1
ATOM 2565 C C . GLY B 1 110 ? -13.844 -18.844 -20.516 1 95.12 110 GLY B C 1
ATOM 2566 O O . GLY B 1 110 ? -13.008 -18 -20.172 1 95.12 110 GLY B O 1
ATOM 2567 N N . SER B 1 111 ? -14.945 -18.531 -21.25 1 94.5 111 SER B N 1
ATOM 2568 C CA . SER B 1 111 ? -15.156 -17.203 -21.844 1 94.5 111 SER B CA 1
ATOM 2569 C C . SER B 1 111 ? -15.719 -16.234 -20.812 1 94.5 111 SER B C 1
ATOM 2571 O O . SER B 1 111 ? -15.688 -15.016 -21.016 1 94.5 111 SER B O 1
ATOM 2573 N N . ASP B 1 112 ? -16.281 -16.75 -19.75 1 96.75 112 ASP B N 1
ATOM 2574 C CA . ASP B 1 112 ? -16.812 -15.922 -18.656 1 96.75 112 ASP B CA 1
ATOM 2575 C C . ASP B 1 112 ? -16.234 -16.344 -17.312 1 96.75 112 ASP B C 1
ATOM 2577 O O . ASP B 1 112 ? -16.891 -17.016 -16.531 1 96.75 112 ASP B O 1
ATOM 2581 N N . PRO B 1 113 ? -15 -15.883 -17.078 1 97.81 113 PRO B N 1
ATOM 2582 C CA . PRO B 1 113 ? -14.312 -16.312 -15.859 1 97.81 113 PRO B CA 1
ATOM 2583 C C . PRO B 1 113 ? -15.102 -15.961 -14.594 1 97.81 113 PRO B C 1
ATOM 2585 O O . PRO B 1 113 ? -15.07 -16.719 -13.617 1 97.81 113 PRO B O 1
ATOM 2588 N N . VAL B 1 114 ? -15.758 -14.836 -14.516 1 98.19 114 VAL B N 1
ATOM 2589 C CA . VAL B 1 114 ? -16.5 -14.414 -13.336 1 98.19 114 VAL B CA 1
ATOM 2590 C C . VAL B 1 114 ? -17.641 -15.398 -13.055 1 98.19 114 VAL B C 1
ATOM 2592 O O . VAL B 1 114 ? -17.812 -15.844 -11.922 1 98.19 114 VAL B O 1
ATOM 2595 N N . ALA B 1 115 ? -18.422 -15.727 -14.094 1 98.12 115 ALA B N 1
ATOM 2596 C CA . ALA B 1 115 ? -19.5 -16.703 -13.922 1 98.12 115 ALA B CA 1
ATOM 2597 C C . ALA B 1 115 ? -18.938 -18.047 -13.469 1 98.12 115 ALA B C 1
ATOM 2599 O O . ALA B 1 115 ? -19.516 -18.703 -12.594 1 98.12 115 ALA B O 1
ATOM 2600 N N . MET B 1 116 ? -17.906 -18.484 -14.086 1 98 116 MET B N 1
ATOM 2601 C CA . MET B 1 116 ? -17.281 -19.75 -13.719 1 98 116 MET B CA 1
ATOM 2602 C C . MET B 1 116 ? -16.828 -19.734 -12.266 1 98 116 MET B C 1
ATOM 2604 O O . MET B 1 116 ? -17.016 -20.719 -11.539 1 98 116 MET B O 1
ATOM 2608 N N . LEU B 1 117 ? -16.219 -18.688 -11.797 1 98.62 117 LEU B N 1
ATOM 2609 C CA . LEU B 1 117 ? -15.734 -18.578 -10.422 1 98.62 117 LEU B CA 1
ATOM 2610 C C . LEU B 1 117 ? -16.891 -18.594 -9.438 1 98.62 117 LEU B C 1
ATOM 2612 O O . LEU B 1 117 ? -16.797 -19.188 -8.359 1 98.62 117 LEU B O 1
ATOM 2616 N N . LYS B 1 118 ? -17.953 -17.875 -9.766 1 98.12 118 LYS B N 1
ATOM 2617 C CA . LYS B 1 118 ? -19.141 -17.938 -8.906 1 98.12 118 LYS B CA 1
ATOM 2618 C C . LYS B 1 118 ? -19.641 -19.359 -8.758 1 98.12 118 LYS B C 1
ATOM 2620 O O . LYS B 1 118 ? -20.031 -19.781 -7.664 1 98.12 118 LYS B O 1
ATOM 2625 N N . LYS B 1 119 ? -19.641 -20.062 -9.852 1 97.88 119 LYS B N 1
ATOM 2626 C CA . LYS B 1 119 ? -20.016 -21.469 -9.812 1 97.88 119 LYS B CA 1
ATOM 2627 C C . LYS B 1 119 ? -19.062 -22.266 -8.945 1 97.88 119 LYS B C 1
ATOM 2629 O O . LYS B 1 119 ? -19.484 -23.016 -8.055 1 97.88 119 LYS B O 1
ATOM 2634 N N . LEU B 1 120 ? -17.766 -22.141 -9.172 1 98 120 LEU B N 1
ATOM 2635 C CA . LEU B 1 120 ? -16.766 -22.875 -8.414 1 98 120 LEU B CA 1
ATOM 2636 C C . LEU B 1 120 ? -16.891 -22.594 -6.922 1 98 120 LEU B C 1
ATOM 2638 O O . LEU B 1 120 ? -16.781 -23.516 -6.098 1 98 120 LEU B O 1
ATOM 2642 N N . LYS B 1 121 ? -17.031 -21.359 -6.559 1 97.56 121 LYS B N 1
ATOM 2643 C CA . LYS B 1 121 ? -17.156 -20.953 -5.156 1 97.56 121 LYS B CA 1
ATOM 2644 C C . LYS B 1 121 ? -18.344 -21.641 -4.492 1 97.56 121 LYS B C 1
ATOM 2646 O O . LYS B 1 121 ? -18.359 -21.828 -3.275 1 97.56 121 LYS B O 1
ATOM 2651 N N . SER B 1 122 ? -19.375 -21.984 -5.277 1 96.19 122 SER B N 1
ATOM 2652 C CA . SER B 1 122 ? -20.578 -22.609 -4.738 1 96.19 122 SER B CA 1
ATOM 2653 C C . SER B 1 122 ? -20.406 -24.125 -4.621 1 96.19 122 SER B C 1
ATOM 2655 O O . SER B 1 122 ? -21.25 -24.797 -4.039 1 96.19 122 SER B O 1
ATOM 2657 N N . GLU B 1 123 ? -19.344 -24.609 -5.117 1 95.94 123 GLU B N 1
ATOM 2658 C CA . GLU B 1 123 ? -19.047 -26.047 -5.066 1 95.94 123 GLU B CA 1
ATOM 2659 C C . GLU B 1 123 ? -18.062 -26.375 -3.957 1 95.94 123 GLU B C 1
ATOM 2661 O O . GLU B 1 123 ? -17.359 -25.484 -3.465 1 95.94 123 GLU B O 1
ATOM 2666 N N . GLU B 1 124 ? -18.031 -27.672 -3.598 1 96.75 124 GLU B N 1
ATOM 2667 C CA . GLU B 1 124 ? -17.016 -28.141 -2.66 1 96.75 124 GLU B CA 1
ATOM 2668 C C . GLU B 1 124 ? -15.672 -28.312 -3.354 1 96.75 124 GLU B C 1
ATOM 2670 O O . GLU B 1 124 ? -15.617 -28.641 -4.543 1 96.75 124 GLU B O 1
ATOM 2675 N N . GLY B 1 125 ? -14.586 -28.109 -2.574 1 97.19 125 GLY B N 1
ATOM 2676 C CA . GLY B 1 125 ? -13.234 -28.266 -3.092 1 97.19 125 GLY B CA 1
ATOM 2677 C C . GLY B 1 125 ? -12.227 -27.375 -2.379 1 97.19 125 GLY B C 1
ATOM 2678 O O . GLY B 1 125 ? -12.578 -26.625 -1.467 1 97.19 125 GLY B O 1
ATOM 2679 N N . PRO B 1 126 ? -10.984 -27.547 -2.814 1 98.19 126 PRO B N 1
ATOM 2680 C CA . PRO B 1 126 ? -9.961 -26.688 -2.223 1 98.19 126 PRO B CA 1
ATOM 2681 C C . PRO B 1 126 ? -10.18 -25.203 -2.549 1 98.19 126 PRO B C 1
ATOM 2683 O O . PRO B 1 126 ? -10.773 -24.875 -3.578 1 98.19 126 PRO B O 1
ATOM 2686 N N . ASP B 1 127 ? -9.719 -24.344 -1.634 1 98.5 127 ASP B N 1
ATOM 2687 C CA . ASP B 1 127 ? -9.75 -22.922 -1.909 1 98.5 127 ASP B CA 1
ATOM 2688 C C . ASP B 1 127 ? -8.961 -22.578 -3.172 1 98.5 127 ASP B C 1
ATOM 2690 O O . ASP B 1 127 ? -8.18 -23.406 -3.656 1 98.5 127 ASP B O 1
ATOM 2694 N N . LEU B 1 128 ? -9.25 -21.453 -3.752 1 98.81 128 LEU B N 1
ATOM 2695 C CA . LEU B 1 128 ? -8.562 -20.953 -4.941 1 98.81 128 LEU B CA 1
ATOM 2696 C C . LEU B 1 128 ? -7.57 -19.859 -4.582 1 98.81 128 LEU B C 1
ATOM 2698 O O . LEU B 1 128 ? -7.965 -18.797 -4.105 1 98.81 128 LEU B O 1
ATOM 2702 N N . LEU B 1 129 ? -6.293 -20.125 -4.809 1 98.88 129 LEU B N 1
ATOM 2703 C CA . LEU B 1 129 ? -5.215 -19.219 -4.426 1 98.88 129 LEU B CA 1
ATOM 2704 C C . LEU B 1 129 ? -4.586 -18.578 -5.656 1 98.88 129 LEU B C 1
ATOM 2706 O O . LEU B 1 129 ? -4.145 -19.281 -6.57 1 98.88 129 LEU B O 1
ATOM 2710 N N . THR B 1 130 ? -4.629 -17.266 -5.672 1 98.69 130 THR B N 1
ATOM 2711 C CA . THR B 1 130 ? -3.918 -16.547 -6.727 1 98.69 130 THR B CA 1
ATOM 2712 C C . THR B 1 130 ? -2.465 -16.297 -6.332 1 98.69 130 THR B C 1
ATOM 2714 O O . THR B 1 130 ? -2.146 -16.219 -5.141 1 98.69 130 THR B O 1
ATOM 2717 N N . GLN B 1 131 ? -1.627 -16.203 -7.293 1 96.75 131 GLN B N 1
ATOM 2718 C CA . GLN B 1 131 ? -0.261 -15.688 -7.277 1 96.75 131 GLN B CA 1
ATOM 2719 C C . GLN B 1 131 ? -0.025 -14.719 -8.43 1 96.75 131 GLN B C 1
ATOM 2721 O O . GLN B 1 131 ? -0.292 -15.047 -9.586 1 96.75 131 GLN B O 1
ATOM 2726 N N . GLY B 1 132 ? 0.518 -13.602 -8.125 1 96.19 132 GLY B N 1
ATOM 2727 C CA . GLY B 1 132 ? 0.631 -12.641 -9.211 1 96.19 132 GLY B CA 1
ATOM 2728 C C . GLY B 1 132 ? -0.698 -12.328 -9.875 1 96.19 132 GLY B C 1
ATOM 2729 O O . GLY B 1 132 ? -1.663 -11.969 -9.195 1 96.19 132 GLY B O 1
ATOM 2730 N N . SER B 1 133 ? -0.68 -12.422 -11.273 1 97.19 133 SER B N 1
ATOM 2731 C CA . SER B 1 133 ? -1.914 -12.289 -12.039 1 97.19 133 SER B CA 1
ATOM 2732 C C . SER B 1 133 ? -2.549 -10.914 -11.82 1 97.19 133 SER B C 1
ATOM 2734 O O . SER B 1 133 ? -3.754 -10.812 -11.586 1 97.19 133 SER B O 1
ATOM 2736 N N . THR B 1 134 ? -1.729 -9.914 -11.992 1 95.69 134 THR B N 1
ATOM 2737 C CA . THR B 1 134 ? -2.086 -8.547 -11.617 1 95.69 134 THR B CA 1
ATOM 2738 C C . THR B 1 134 ? -3.338 -8.094 -12.359 1 95.69 134 THR B C 1
ATOM 2740 O O . THR B 1 134 ? -4.27 -7.562 -11.742 1 95.69 134 THR B O 1
ATOM 2743 N N . ASP B 1 135 ? -3.389 -8.289 -13.672 1 94.5 135 ASP B N 1
ATOM 2744 C CA . ASP B 1 135 ? -4.551 -7.863 -14.445 1 94.5 135 ASP B CA 1
ATOM 2745 C C . ASP B 1 135 ? -5.805 -8.625 -14.016 1 94.5 135 ASP B C 1
ATOM 2747 O O . ASP B 1 135 ? -6.871 -8.031 -13.844 1 94.5 135 ASP B O 1
ATOM 2751 N N . PHE B 1 136 ? -5.668 -9.93 -13.883 1 97 136 PHE B N 1
ATOM 2752 C CA . PHE B 1 136 ? -6.801 -10.766 -13.5 1 97 136 PHE B CA 1
ATOM 2753 C C . PHE B 1 136 ? -7.297 -10.406 -12.109 1 97 136 PHE B C 1
ATOM 2755 O O . PHE B 1 136 ? -8.5 -10.453 -11.836 1 97 136 PHE B O 1
ATOM 2762 N N . LEU B 1 137 ? -6.43 -10.023 -11.203 1 97.94 137 LEU B N 1
ATOM 2763 C CA . LEU B 1 137 ? -6.801 -9.602 -9.852 1 97.94 137 LEU B CA 1
ATOM 2764 C C . LEU B 1 137 ? -7.766 -8.422 -9.898 1 97.94 137 LEU B C 1
ATOM 2766 O O . LEU B 1 137 ? -8.664 -8.312 -9.062 1 97.94 137 LEU B O 1
ATOM 2770 N N . GLN B 1 138 ? -7.547 -7.512 -10.906 1 97.5 138 GLN B N 1
ATOM 2771 C CA . GLN B 1 138 ? -8.461 -6.379 -11.008 1 97.5 138 GLN B CA 1
ATOM 2772 C C . GLN B 1 138 ? -9.891 -6.848 -11.258 1 97.5 138 GLN B C 1
ATOM 2774 O O . GLN B 1 138 ? -10.844 -6.27 -10.734 1 97.5 138 GLN B O 1
ATOM 2779 N N . THR B 1 139 ? -10.008 -7.875 -12.086 1 97.25 139 THR B N 1
ATOM 2780 C CA . THR B 1 139 ? -11.32 -8.469 -12.336 1 97.25 139 THR B CA 1
ATOM 2781 C C . THR B 1 139 ? -11.914 -9.023 -11.039 1 97.25 139 THR B C 1
ATOM 2783 O O . THR B 1 139 ? -13.094 -8.812 -10.75 1 97.25 139 THR B O 1
ATOM 2786 N N . LEU B 1 140 ? -11.109 -9.75 -10.289 1 98 140 LEU B N 1
ATOM 2787 C CA . LEU B 1 140 ? -11.586 -10.328 -9.039 1 98 140 LEU B CA 1
ATOM 2788 C C . LEU B 1 140 ? -12.031 -9.242 -8.07 1 98 140 LEU B C 1
ATOM 2790 O O . LEU B 1 140 ? -13.109 -9.336 -7.473 1 98 140 LEU B O 1
ATOM 2794 N N . PHE B 1 141 ? -11.203 -8.188 -7.93 1 97.69 141 PHE B N 1
ATOM 2795 C CA . PHE B 1 141 ? -11.492 -7.09 -7.012 1 97.69 141 PHE B CA 1
ATOM 2796 C C . PHE B 1 141 ? -12.758 -6.352 -7.434 1 97.69 141 PHE B C 1
ATOM 2798 O O . PHE B 1 141 ? -13.578 -5.992 -6.594 1 97.69 141 PHE B O 1
ATOM 2805 N N . SER B 1 142 ? -12.945 -6.09 -8.742 1 96.88 142 SER B N 1
ATOM 2806 C CA . SER B 1 142 ? -14.062 -5.301 -9.25 1 96.88 142 SER B CA 1
ATOM 2807 C C . SER B 1 142 ? -15.375 -6.078 -9.164 1 96.88 142 SER B C 1
ATOM 2809 O O . SER B 1 142 ? -16.453 -5.492 -9.25 1 96.88 142 SER B O 1
ATOM 2811 N N . ASN B 1 143 ? -15.25 -7.383 -9 1 97.12 143 ASN B N 1
ATOM 2812 C CA . ASN B 1 143 ? -16.453 -8.203 -8.961 1 97.12 143 ASN B CA 1
ATOM 2813 C C . ASN B 1 143 ? -16.703 -8.773 -7.562 1 97.12 143 ASN B C 1
ATOM 2815 O O . ASN B 1 143 ? -17.469 -9.719 -7.398 1 97.12 143 ASN B O 1
ATOM 2819 N N . ASP B 1 144 ? -15.969 -8.25 -6.586 1 96.19 144 ASP B N 1
ATOM 2820 C CA . ASP B 1 144 ? -16.172 -8.578 -5.176 1 96.19 144 ASP B CA 1
ATOM 2821 C C . ASP B 1 144 ? -16.062 -10.078 -4.938 1 96.19 144 ASP B C 1
ATOM 2823 O O . ASP B 1 144 ? -16.891 -10.672 -4.258 1 96.19 144 ASP B O 1
ATOM 2827 N N . LEU B 1 145 ? -14.984 -10.688 -5.477 1 97.69 145 LEU B N 1
ATOM 2828 C CA . LEU B 1 145 ? -14.867 -12.141 -5.434 1 97.69 145 LEU B CA 1
ATOM 2829 C C . LEU B 1 145 ? -13.805 -12.57 -4.43 1 97.69 145 LEU B C 1
ATOM 2831 O O . LEU B 1 145 ? -13.734 -13.75 -4.062 1 97.69 145 LEU B O 1
ATOM 2835 N N . VAL B 1 146 ? -13.008 -11.68 -3.891 1 98.06 146 VAL B N 1
ATOM 2836 C CA . VAL B 1 146 ? -11.875 -12.023 -3.039 1 98.06 146 VAL B CA 1
ATOM 2837 C C . VAL B 1 146 ? -12.336 -12.164 -1.593 1 98.06 146 VAL B C 1
ATOM 2839 O O . VAL B 1 146 ? -12.992 -11.273 -1.051 1 98.06 146 VAL B O 1
ATOM 2842 N N . ASP B 1 147 ? -11.906 -13.266 -0.948 1 98.31 147 ASP B N 1
ATOM 2843 C CA . ASP B 1 147 ? -12.328 -13.57 0.415 1 98.31 147 ASP B CA 1
ATOM 2844 C C . ASP B 1 147 ? -11.203 -13.297 1.412 1 98.31 147 ASP B C 1
ATOM 2846 O O . ASP B 1 147 ? -11.453 -12.836 2.527 1 98.31 147 ASP B O 1
ATOM 2850 N N . GLU B 1 148 ? -10.016 -13.656 1.099 1 98.62 148 GLU B N 1
ATOM 2851 C CA . GLU B 1 148 ? -8.836 -13.523 1.95 1 98.62 148 GLU B CA 1
ATOM 2852 C C . GLU B 1 148 ? -7.629 -13.031 1.154 1 98.62 148 GLU B C 1
ATOM 2854 O O . GLU B 1 148 ? -7.594 -13.164 -0.072 1 98.62 148 GLU B O 1
ATOM 2859 N N . MET B 1 149 ? -6.703 -12.438 1.877 1 98.69 149 MET B N 1
ATOM 2860 C CA . MET B 1 149 ? -5.477 -11.969 1.231 1 98.69 149 MET B CA 1
ATOM 2861 C C . MET B 1 149 ? -4.266 -12.219 2.121 1 98.69 149 MET B C 1
ATOM 2863 O O . MET B 1 149 ? -4.305 -11.945 3.322 1 98.69 149 MET B O 1
ATOM 2867 N N . TYR B 1 150 ? -3.281 -12.812 1.575 1 98.81 150 TYR B N 1
ATOM 2868 C CA . TYR B 1 150 ? -1.923 -12.75 2.104 1 98.81 150 TYR B CA 1
ATOM 2869 C C . TYR B 1 150 ? -1.118 -11.656 1.414 1 98.81 150 TYR B C 1
ATOM 2871 O O . TYR B 1 150 ? -0.814 -11.75 0.223 1 98.81 150 TYR B O 1
ATOM 2879 N N . ILE B 1 151 ? -0.802 -10.617 2.143 1 98.75 151 ILE B N 1
ATOM 2880 C CA . ILE B 1 151 ? -0.041 -9.516 1.555 1 98.75 151 ILE B CA 1
ATOM 2881 C C . ILE B 1 151 ? 1.26 -9.32 2.33 1 98.75 151 ILE B C 1
ATOM 2883 O O . ILE B 1 151 ? 1.239 -9.07 3.537 1 98.75 151 ILE B O 1
ATOM 2887 N N . SER B 1 152 ? 2.361 -9.469 1.688 1 98.81 152 SER B N 1
ATOM 2888 C CA . SER B 1 152 ? 3.67 -9.117 2.232 1 98.81 152 SER B CA 1
ATOM 2889 C C . SER B 1 152 ? 4.172 -7.797 1.669 1 98.81 152 SER B C 1
ATOM 2891 O O . SER B 1 152 ? 4.402 -7.676 0.464 1 98.81 152 SER B O 1
ATOM 2893 N N . TYR B 1 153 ? 4.32 -6.797 2.51 1 98.81 153 TYR B N 1
ATOM 2894 C CA . TYR B 1 153 ? 4.855 -5.5 2.111 1 98.81 153 TYR B CA 1
ATOM 2895 C C . TYR B 1 153 ? 6.371 -5.461 2.275 1 98.81 153 TYR B C 1
ATOM 2897 O O . TYR B 1 153 ? 6.887 -5.617 3.387 1 98.81 153 TYR B O 1
ATOM 2905 N N . PHE B 1 154 ? 7.039 -5.262 1.205 1 98.94 154 PHE B N 1
ATOM 2906 C CA . PHE B 1 154 ? 8.492 -5.148 1.193 1 98.94 154 PHE B CA 1
ATOM 2907 C C . PHE B 1 154 ? 8.922 -3.695 1.356 1 98.94 154 PHE B C 1
ATOM 2909 O O . PHE B 1 154 ? 8.281 -2.787 0.818 1 98.94 154 PHE B O 1
ATOM 2916 N N . PRO B 1 155 ? 10.008 -3.441 2.088 1 98.81 155 PRO B N 1
ATOM 2917 C CA . PRO B 1 155 ? 10.422 -2.066 2.377 1 98.81 155 PRO B CA 1
ATOM 2918 C C . PRO B 1 155 ? 11.18 -1.424 1.22 1 98.81 155 PRO B C 1
ATOM 2920 O O . PRO B 1 155 ? 12.328 -1.004 1.389 1 98.81 155 PRO B O 1
ATOM 2923 N N . VAL B 1 156 ? 10.523 -1.311 0.064 1 98.75 156 VAL B N 1
ATOM 2924 C CA . VAL B 1 156 ? 11.055 -0.68 -1.139 1 98.75 156 VAL B CA 1
ATOM 2925 C C . VAL B 1 156 ? 9.961 0.141 -1.819 1 98.75 156 VAL B C 1
ATOM 2927 O O . VAL B 1 156 ? 8.781 -0.198 -1.736 1 98.75 156 VAL B O 1
ATOM 2930 N N . VAL B 1 157 ? 10.32 1.239 -2.355 1 98.56 157 VAL B N 1
ATOM 2931 C CA . VAL B 1 157 ? 9.523 2.008 -3.305 1 98.56 157 VAL B CA 1
ATOM 2932 C C . VAL B 1 157 ? 10.086 1.83 -4.715 1 98.56 157 VAL B C 1
ATOM 2934 O O . VAL B 1 157 ? 11.273 2.051 -4.945 1 98.56 157 VAL B O 1
ATOM 2937 N N . LEU B 1 158 ? 9.188 1.462 -5.668 1 97.94 158 LEU B N 1
ATOM 2938 C CA . LEU B 1 158 ? 9.688 1.11 -6.992 1 97.94 158 LEU B CA 1
ATOM 2939 C C . LEU B 1 158 ? 9.359 2.201 -8.008 1 97.94 158 LEU B C 1
ATOM 2941 O O . LEU B 1 158 ? 9.984 2.277 -9.062 1 97.94 158 LEU B O 1
ATOM 2945 N N . GLY B 1 159 ? 8.367 2.998 -7.758 1 96.12 159 GLY B N 1
ATOM 2946 C CA . GLY B 1 159 ? 8.086 4.18 -8.555 1 96.12 159 GLY B CA 1
ATOM 2947 C C . GLY B 1 159 ? 7.07 3.934 -9.656 1 96.12 159 GLY B C 1
ATOM 2948 O O . GLY B 1 159 ? 6.164 4.742 -9.859 1 96.12 159 GLY B O 1
ATOM 2949 N N . LYS B 1 160 ? 7.227 2.838 -10.383 1 94.56 160 LYS B N 1
ATOM 2950 C CA . LYS B 1 160 ? 6.32 2.461 -11.461 1 94.56 160 LYS B CA 1
ATOM 2951 C C . LYS B 1 160 ? 6.207 0.944 -11.578 1 94.56 160 LYS B C 1
ATOM 2953 O O . LYS B 1 160 ? 7.113 0.214 -11.172 1 94.56 160 LYS B O 1
ATOM 2958 N N . GLY B 1 161 ? 5.086 0.551 -12.219 1 96.06 161 GLY B N 1
ATOM 2959 C CA . GLY B 1 161 ? 4.84 -0.87 -12.406 1 96.06 161 GLY B CA 1
ATOM 2960 C C . GLY B 1 161 ? 3.389 -1.26 -12.203 1 96.06 161 GLY B C 1
ATOM 2961 O O . GLY B 1 161 ? 2.547 -0.407 -11.914 1 96.06 161 GLY B O 1
ATOM 2962 N N . LYS B 1 162 ? 3.133 -2.578 -12.352 1 96.62 162 LYS B N 1
ATOM 2963 C CA . LYS B 1 162 ? 1.789 -3.105 -12.133 1 96.62 162 LYS B CA 1
ATOM 2964 C C . LYS B 1 162 ? 1.474 -3.201 -10.648 1 96.62 162 LYS B C 1
ATOM 2966 O O . LYS B 1 162 ? 2.299 -3.672 -9.859 1 96.62 162 LYS B O 1
ATOM 2971 N N . ARG B 1 163 ? 0.324 -2.744 -10.312 1 96.81 163 ARG B N 1
ATOM 2972 C CA . ARG B 1 163 ? -0.033 -2.604 -8.906 1 96.81 163 ARG B CA 1
ATOM 2973 C C . ARG B 1 163 ? -0.999 -3.701 -8.477 1 96.81 163 ARG B C 1
ATOM 2975 O O . ARG B 1 163 ? -1.837 -4.145 -9.266 1 96.81 163 ARG B O 1
ATOM 2982 N N . LEU B 1 164 ? -0.916 -4.102 -7.195 1 97.88 164 LEU B N 1
ATOM 2983 C CA . LEU B 1 164 ? -1.884 -5.027 -6.613 1 97.88 164 LEU B CA 1
ATOM 2984 C C . LEU B 1 164 ? -3.303 -4.48 -6.746 1 97.88 164 LEU B C 1
ATOM 2986 O O . LEU B 1 164 ? -4.191 -5.172 -7.246 1 97.88 164 LEU B O 1
ATOM 2990 N N . PHE B 1 165 ? -3.467 -3.219 -6.254 1 97.06 165 PHE B N 1
ATOM 2991 C CA . PHE B 1 165 ? -4.742 -2.525 -6.398 1 97.06 165 PHE B CA 1
ATOM 2992 C C . PHE B 1 165 ? -4.648 -1.427 -7.449 1 97.06 165 PHE B C 1
ATOM 2994 O O . PHE B 1 165 ? -4.164 -0.327 -7.164 1 97.06 165 PHE B O 1
ATOM 3001 N N . GLY B 1 166 ? -5.02 -1.785 -8.656 1 90 166 GLY B N 1
ATOM 3002 C CA . GLY B 1 166 ? -5.047 -0.792 -9.719 1 90 166 GLY B CA 1
ATOM 3003 C C . GLY B 1 166 ? -6.242 0.137 -9.633 1 90 166 GLY B C 1
ATOM 3004 O O . GLY B 1 166 ? -6.414 0.848 -8.641 1 90 166 GLY B O 1
ATOM 3005 N N . HIS B 1 167 ? -7.137 0.006 -10.523 1 82.06 167 HIS B N 1
ATOM 3006 C CA . HIS B 1 167 ? -8.367 0.783 -10.492 1 82.06 167 HIS B CA 1
ATOM 3007 C C . HIS B 1 167 ? -9.586 -0.12 -10.305 1 82.06 167 HIS B C 1
ATOM 3009 O O . HIS B 1 167 ? -9.555 -1.298 -10.664 1 82.06 167 HIS B O 1
ATOM 3015 N N . GLY B 1 168 ? -10.383 0.365 -9.508 1 80.56 168 GLY B N 1
ATOM 3016 C CA . GLY B 1 168 ? -11.742 -0.147 -9.578 1 80.56 168 GLY B CA 1
ATOM 3017 C C . GLY B 1 168 ? -12.031 -1.218 -8.539 1 80.56 168 GLY B C 1
ATOM 3018 O O . GLY B 1 168 ? -13 -1.972 -8.664 1 80.56 168 GLY B O 1
ATOM 3019 N N . ALA B 1 169 ? -11.133 -1.41 -7.582 1 93.44 169 ALA B N 1
ATOM 3020 C CA . ALA B 1 169 ? -11.5 -2.361 -6.539 1 93.44 169 ALA B CA 1
ATOM 3021 C C . ALA B 1 169 ? -12.773 -1.918 -5.812 1 93.44 169 ALA B C 1
ATOM 3023 O O . ALA B 1 169 ? -12.945 -0.732 -5.52 1 93.44 169 ALA B O 1
ATOM 3024 N N . MET B 1 170 ? -13.68 -2.826 -5.617 1 96.5 170 MET B N 1
ATOM 3025 C CA . MET B 1 170 ? -14.836 -2.523 -4.777 1 96.5 170 MET B CA 1
ATOM 3026 C C . MET B 1 170 ? -14.406 -2.264 -3.336 1 96.5 170 MET B C 1
ATOM 3028 O O . MET B 1 170 ? -13.586 -3.004 -2.781 1 96.5 170 MET B O 1
ATOM 3032 N N . PRO B 1 171 ? -14.938 -1.204 -2.768 1 97.81 171 PRO B N 1
ATOM 3033 C CA . PRO B 1 171 ? -14.578 -0.924 -1.375 1 97.81 171 PRO B CA 1
ATOM 3034 C C . PRO B 1 171 ? -14.953 -2.061 -0.428 1 97.81 171 PRO B C 1
ATOM 3036 O O . PRO B 1 171 ? -16 -2.684 -0.594 1 97.81 171 PRO B O 1
ATOM 3039 N N . MET B 1 172 ? -14.07 -2.307 0.562 1 98.12 172 MET B N 1
ATOM 3040 C CA . MET B 1 172 ? -14.336 -3.365 1.529 1 98.12 172 MET B CA 1
ATOM 3041 C C . MET B 1 172 ? -13.508 -3.17 2.795 1 98.12 172 MET B C 1
ATOM 3043 O O . MET B 1 172 ? -12.398 -2.637 2.738 1 98.12 172 MET B O 1
ATOM 3047 N N . ALA B 1 173 ? -14.078 -3.639 3.9 1 98.62 173 ALA B N 1
ATOM 3048 C CA . ALA B 1 173 ? -13.312 -3.762 5.141 1 98.62 173 ALA B CA 1
ATOM 3049 C C . ALA B 1 173 ? -12.664 -5.137 5.25 1 98.62 173 ALA B C 1
ATOM 3051 O O . ALA B 1 173 ? -13.219 -6.133 4.773 1 98.62 173 ALA B O 1
ATOM 3052 N N . MET B 1 174 ? -11.516 -5.168 5.828 1 98.69 174 MET B N 1
ATOM 3053 C CA . MET B 1 174 ? -10.797 -6.406 6.113 1 98.69 174 MET B CA 1
ATOM 3054 C C . MET B 1 174 ? -10.477 -6.52 7.598 1 98.69 174 MET B C 1
ATOM 3056 O O . MET B 1 174 ? -10.461 -5.516 8.312 1 98.69 174 MET B O 1
ATOM 3060 N N . LYS B 1 175 ? -10.328 -7.691 8.039 1 98.75 175 LYS B N 1
ATOM 3061 C CA . LYS B 1 175 ? -9.812 -8 9.367 1 98.75 175 LYS B CA 1
ATOM 3062 C C . LYS B 1 175 ? -8.43 -8.633 9.289 1 98.75 175 LYS B C 1
ATOM 3064 O O . LYS B 1 175 ? -8.219 -9.594 8.547 1 98.75 175 LYS B O 1
ATOM 3069 N N . LEU B 1 176 ? -7.48 -8.078 10.031 1 98.88 176 LEU B N 1
ATOM 3070 C CA . LEU B 1 176 ? -6.145 -8.656 10.125 1 98.88 176 LEU B CA 1
ATOM 3071 C C . LEU B 1 176 ? -6.137 -9.867 11.047 1 98.88 176 LEU B C 1
ATOM 3073 O O . LEU B 1 176 ? -6.465 -9.758 12.227 1 98.88 176 LEU B O 1
ATOM 3077 N N . LEU B 1 177 ? -5.711 -11.016 10.523 1 98.5 177 LEU B N 1
ATOM 3078 C CA . LEU B 1 177 ? -5.715 -12.242 11.312 1 98.5 177 LEU B CA 1
ATOM 3079 C C . LEU B 1 177 ? -4.328 -12.531 11.875 1 98.5 177 LEU B C 1
ATOM 3081 O O . LEU B 1 177 ? -4.195 -13.258 12.867 1 98.5 177 LEU B O 1
ATOM 3085 N N . GLY B 1 178 ? -3.344 -11.961 11.219 1 98.06 178 GLY B N 1
ATOM 3086 C CA . GLY B 1 178 ? -1.968 -12.164 11.633 1 98.06 178 GLY B CA 1
ATOM 3087 C C . GLY B 1 178 ? -0.982 -11.273 10.906 1 98.06 178 GLY B C 1
ATOM 3088 O O . GLY B 1 178 ? -1.201 -10.914 9.75 1 98.06 178 GLY B O 1
ATOM 3089 N N . SER B 1 179 ? 0.093 -10.961 11.625 1 98.5 179 SER B N 1
ATOM 3090 C CA . SER B 1 179 ? 1.167 -10.148 11.07 1 98.5 179 SER B CA 1
ATOM 3091 C C . SER B 1 179 ? 2.527 -10.586 11.602 1 98.5 179 SER B C 1
ATOM 3093 O O . SER B 1 179 ? 2.674 -10.859 12.797 1 98.5 179 SER B O 1
ATOM 3095 N N . LYS B 1 180 ? 3.453 -10.695 10.664 1 98.12 180 LYS B N 1
ATOM 3096 C CA . LYS B 1 180 ? 4.836 -11.023 11 1 98.12 180 LYS B CA 1
ATOM 3097 C C . LYS B 1 180 ? 5.805 -10.008 10.391 1 98.12 180 LYS B C 1
ATOM 3099 O O . LYS B 1 180 ? 5.594 -9.531 9.273 1 98.12 180 LYS B O 1
ATOM 3104 N N . VAL B 1 181 ? 6.832 -9.703 11.148 1 98.69 181 VAL B N 1
ATOM 3105 C CA . VAL B 1 181 ? 7.898 -8.844 10.648 1 98.69 181 VAL B CA 1
ATOM 3106 C C . VAL B 1 181 ? 9.172 -9.656 10.445 1 98.69 181 VAL B C 1
ATOM 3108 O O . VAL B 1 181 ? 9.625 -10.352 11.359 1 98.69 181 VAL B O 1
ATOM 3111 N N . SER B 1 182 ? 9.68 -9.586 9.273 1 98.69 182 SER B N 1
ATOM 3112 C CA . SER B 1 182 ? 10.891 -10.336 8.961 1 98.69 182 SER B CA 1
ATOM 3113 C C . SER B 1 182 ? 12.141 -9.57 9.398 1 98.69 182 SER B C 1
ATOM 3115 O O . SER B 1 182 ? 12.07 -8.375 9.695 1 98.69 182 SER B O 1
ATOM 3117 N N . GLY B 1 183 ? 13.234 -10.336 9.477 1 98.25 183 GLY B N 1
ATOM 3118 C CA . GLY B 1 183 ? 14.508 -9.703 9.781 1 98.25 183 GLY B CA 1
ATOM 3119 C C . GLY B 1 183 ? 14.938 -8.695 8.727 1 98.25 183 GLY B C 1
ATOM 3120 O O . GLY B 1 183 ? 15.727 -7.789 9.016 1 98.25 183 GLY B O 1
ATOM 3121 N N . THR B 1 184 ? 14.391 -8.75 7.523 1 98.56 184 THR B N 1
ATOM 3122 C CA . THR B 1 184 ? 14.758 -7.871 6.422 1 98.56 184 THR B CA 1
ATOM 3123 C C . THR B 1 184 ? 13.773 -6.707 6.312 1 98.56 184 THR B C 1
ATOM 3125 O O . THR B 1 184 ? 13.891 -5.875 5.406 1 98.56 184 THR B O 1
ATOM 3128 N N . GLY B 1 185 ? 12.805 -6.68 7.156 1 98.69 185 GLY B N 1
ATOM 3129 C CA . GLY B 1 185 ? 11.906 -5.539 7.207 1 98.69 185 GLY B CA 1
ATOM 3130 C C . GLY B 1 185 ? 10.617 -5.754 6.434 1 98.69 185 GLY B C 1
ATOM 3131 O O . GLY B 1 185 ? 9.852 -4.812 6.211 1 98.69 185 GLY B O 1
ATOM 3132 N N . VAL B 1 186 ? 10.359 -6.969 5.953 1 98.88 186 VAL B N 1
ATOM 3133 C CA . VAL B 1 186 ? 9.094 -7.289 5.301 1 98.88 186 VAL B CA 1
ATOM 3134 C C . VAL B 1 186 ? 8.008 -7.504 6.352 1 98.88 186 VAL B C 1
ATOM 3136 O O . VAL B 1 186 ? 8.25 -8.156 7.375 1 98.88 186 VAL B O 1
ATOM 3139 N N . THR B 1 187 ? 6.867 -6.926 6.207 1 98.81 187 THR B N 1
ATOM 3140 C CA . THR B 1 187 ? 5.703 -7.242 7.023 1 98.81 187 THR B CA 1
ATOM 3141 C C . THR B 1 187 ? 4.738 -8.148 6.266 1 98.81 187 THR B C 1
ATOM 3143 O O . THR B 1 187 ? 4.195 -7.762 5.23 1 98.81 187 THR B O 1
ATOM 3146 N N . ALA B 1 188 ? 4.555 -9.367 6.719 1 98.81 188 ALA B N 1
ATOM 3147 C CA . ALA B 1 188 ? 3.668 -10.359 6.113 1 98.81 188 ALA B CA 1
ATOM 3148 C C . ALA B 1 188 ? 2.342 -10.438 6.867 1 98.81 188 ALA B C 1
ATOM 3150 O O . ALA B 1 188 ? 2.318 -10.727 8.062 1 98.81 188 ALA B O 1
ATOM 3151 N N . ASN B 1 189 ? 1.252 -10.203 6.125 1 98.88 189 ASN B N 1
ATOM 3152 C CA . ASN B 1 189 ? -0.053 -10.031 6.758 1 98.88 189 ASN B CA 1
ATOM 3153 C C . ASN B 1 189 ? -1.097 -10.961 6.141 1 98.88 189 ASN B C 1
ATOM 3155 O O . ASN B 1 189 ? -1.077 -11.211 4.934 1 98.88 189 ASN B O 1
ATOM 3159 N N . LYS B 1 190 ? -1.965 -11.445 6.969 1 98.81 190 LYS B N 1
ATOM 3160 C CA . LYS B 1 190 ? -3.146 -12.172 6.516 1 98.81 190 LYS B CA 1
ATOM 3161 C C . LYS B 1 190 ? -4.426 -11.406 6.848 1 98.81 190 LYS B C 1
ATOM 3163 O O . LYS B 1 190 ? -4.641 -11.016 7.996 1 98.81 190 LYS B O 1
ATOM 3168 N N . TYR B 1 191 ? -5.242 -11.203 5.82 1 98.81 191 TYR B N 1
ATOM 3169 C CA . TYR B 1 191 ? -6.508 -10.492 5.965 1 98.81 191 TYR B CA 1
ATOM 3170 C C . TYR B 1 191 ? -7.68 -11.375 5.547 1 98.81 191 TYR B C 1
ATOM 3172 O O . TYR B 1 191 ? -7.547 -12.211 4.648 1 98.81 191 TYR B O 1
ATOM 3180 N N . VAL B 1 192 ? -8.812 -11.125 6.148 1 98.75 192 VAL B N 1
ATOM 3181 C CA . VAL B 1 192 ? -10.062 -11.742 5.707 1 98.75 192 VAL B CA 1
ATOM 3182 C C . VAL B 1 192 ? -11.133 -10.664 5.535 1 98.75 192 VAL B C 1
ATOM 3184 O O . VAL B 1 192 ? -11.148 -9.672 6.27 1 98.75 192 VAL B O 1
ATOM 3187 N N . ARG B 1 193 ? -11.938 -10.883 4.59 1 97.56 193 ARG B N 1
ATOM 3188 C CA . ARG B 1 193 ? -13.047 -9.961 4.352 1 97.56 193 ARG B CA 1
ATOM 3189 C C . ARG B 1 193 ? -13.898 -9.789 5.605 1 97.56 193 ARG B C 1
ATOM 3191 O O . ARG B 1 193 ? -14.18 -10.766 6.305 1 97.56 193 ARG B O 1
ATOM 3198 N N . SER B 1 194 ? -14.266 -8.516 5.887 1 97.81 194 SER B N 1
ATOM 3199 C CA . SER B 1 194 ? -15.023 -8.273 7.113 1 97.81 194 SER B CA 1
ATOM 3200 C C . SER B 1 194 ? -16.172 -7.293 6.871 1 97.81 194 SER B C 1
ATOM 3202 O O . SER B 1 194 ? -16.484 -6.48 7.738 1 97.81 194 SER B O 1
ATOM 3204 N N . GLY B 1 195 ? -16.766 -7.23 5.699 1 96.75 195 GLY B N 1
ATOM 3205 C CA . GLY B 1 195 ? -17.953 -6.422 5.434 1 96.75 195 GLY B CA 1
ATOM 3206 C C . GLY B 1 195 ? -17.641 -5.129 4.707 1 96.75 195 GLY B C 1
ATOM 3207 O O . GLY B 1 195 ? -16.594 -5.012 4.059 1 96.75 195 GLY B O 1
ATOM 3208 N N . PRO B 1 196 ? -18.656 -4.184 4.684 1 97.75 196 PRO B N 1
ATOM 3209 C CA . PRO B 1 196 ? -18.469 -2.896 4.012 1 97.75 196 PRO B CA 1
ATOM 3210 C C . PRO B 1 196 ? -17.562 -1.949 4.793 1 97.75 196 PRO B C 1
ATOM 3212 O O . PRO B 1 196 ? -17.328 -2.162 5.984 1 97.75 196 PRO B O 1
ATOM 3215 N N . VAL B 1 197 ? -17.047 -0.958 4.152 1 98.38 197 VAL B N 1
ATOM 3216 C CA . VAL B 1 197 ? -16.281 0.097 4.812 1 98.38 197 VAL B CA 1
ATOM 3217 C C . VAL B 1 197 ? -17.188 0.857 5.781 1 98.38 197 VAL B C 1
ATOM 3219 O O . VAL B 1 197 ? -18.312 1.229 5.426 1 98.38 197 VAL B O 1
ATOM 3222 N N . VAL B 1 198 ? -16.703 0.983 6.973 1 98.25 198 VAL B N 1
ATOM 3223 C CA . VAL B 1 198 ? -17.375 1.789 7.984 1 98.25 198 VAL B CA 1
ATOM 3224 C C . VAL B 1 198 ? -16.594 3.08 8.219 1 98.25 198 VAL B C 1
ATOM 3226 O O . VAL B 1 198 ? -15.367 3.068 8.281 1 98.25 198 VAL B O 1
ATOM 3229 N N . THR B 1 199 ? -17.344 4.207 8.32 1 98.38 199 THR B N 1
ATOM 3230 C CA . THR B 1 199 ? -16.688 5.492 8.516 1 98.38 199 THR B CA 1
ATOM 3231 C C . THR B 1 199 ? -17.078 6.109 9.852 1 98.38 199 THR B C 1
ATOM 3233 O O . THR B 1 199 ? -18.047 5.676 10.477 1 98.38 199 THR B O 1
ATOM 3236 N N . GLY B 1 200 ? -16.266 6.91 10.359 1 98.19 200 GLY B N 1
ATOM 3237 C CA . GLY B 1 200 ? -16.453 7.758 11.531 1 98.19 200 GLY B CA 1
ATOM 3238 C C . GLY B 1 200 ? -15.914 9.164 11.336 1 98.19 200 GLY B C 1
ATOM 3239 O O . GLY B 1 200 ? -15.875 9.672 10.211 1 98.19 200 GLY B O 1
ATOM 3240 N N . SER B 1 201 ? -15.68 9.867 12.516 1 97.62 201 SER B N 1
ATOM 3241 C CA . SER B 1 201 ? -15.242 11.242 12.359 1 97.62 201 SER B CA 1
ATOM 3242 C C . SER B 1 201 ? -14.383 11.688 13.547 1 97.62 201 SER B C 1
ATOM 3244 O O . SER B 1 201 ? -14.703 11.383 14.695 1 97.62 201 SER B O 1
ATOM 3246 N N . PHE B 1 202 ? -13.25 12.359 13.148 1 95.19 202 PHE B N 1
ATOM 3247 C CA . PHE B 1 202 ? -12.469 13.07 14.148 1 95.19 202 PHE B CA 1
ATOM 3248 C C . PHE B 1 202 ? -12.875 14.539 14.211 1 95.19 202 PHE B C 1
ATOM 3250 O O . PHE B 1 202 ? -12.297 15.312 14.977 1 95.19 202 PHE B O 1
ATOM 3257 N N . GLU B 1 203 ? -13.852 14.891 13.375 1 94.38 203 GLU B N 1
ATOM 3258 C CA . GLU B 1 203 ? -14.273 16.281 13.289 1 94.38 203 GLU B CA 1
ATOM 3259 C C . GLU B 1 203 ? -15.07 16.703 14.523 1 94.38 203 GLU B C 1
ATOM 3261 O O . GLU B 1 203 ? -15.633 15.852 15.219 1 94.38 203 GLU B O 1
ATOM 3266 N N . PHE B 1 204 ? -15.094 18.031 14.75 1 94.62 204 PHE B N 1
ATOM 3267 C CA . PHE B 1 204 ? -15.961 18.562 15.797 1 94.62 204 PHE B CA 1
ATOM 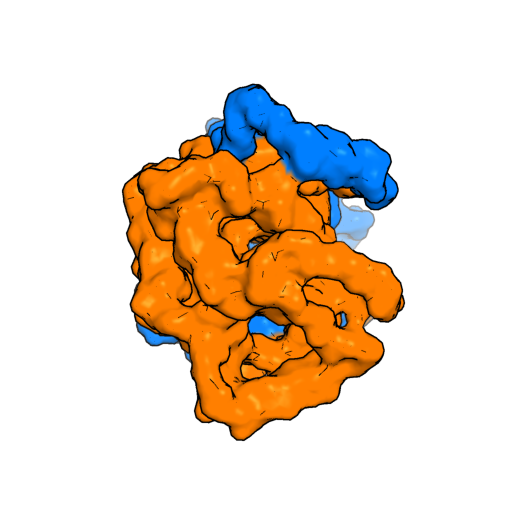3268 C C . PHE B 1 204 ? -17.422 18.297 15.469 1 94.62 204 PHE B C 1
ATOM 3270 O O . PHE B 1 204 ? -17.828 18.359 14.305 1 94.62 204 PHE B O 1
ATOM 3277 N N . GLU B 1 205 ? -18.125 18.016 16.531 1 92.56 205 GLU B N 1
ATOM 3278 C CA . GLU B 1 205 ? -19.562 17.828 16.312 1 92.56 205 GLU B CA 1
ATOM 3279 C C . GLU B 1 205 ? -20.188 19.016 15.594 1 92.56 205 GLU B C 1
ATOM 3281 O O . GLU B 1 205 ? -20.953 18.844 14.656 1 92.56 205 GLU B O 1
ATOM 3286 N N . GLN B 1 206 ? -19.812 20.203 16.109 1 93.25 206 GLN B N 1
ATOM 3287 C CA . GLN B 1 206 ? -20.203 21.453 15.453 1 93.25 206 GLN B CA 1
ATOM 3288 C C . GLN B 1 206 ? -19.016 22.094 14.75 1 93.25 206 GLN B C 1
ATOM 3290 O O . GLN B 1 206 ? -18.047 22.5 15.398 1 93.25 206 GLN B O 1
ATOM 3295 N N . PRO B 1 207 ? -19.109 22.109 13.43 1 94.12 207 PRO B N 1
ATOM 3296 C CA . PRO B 1 207 ? -17.984 22.719 12.719 1 94.12 207 PRO B CA 1
ATOM 3297 C C . PRO B 1 207 ? -17.781 24.188 13.102 1 94.12 207 PRO B C 1
ATOM 3299 O O . PRO B 1 207 ? -18.734 24.891 13.398 1 94.12 207 PRO B O 1
ATOM 3302 N N . THR B 1 208 ? -16.562 24.578 13.094 1 94 208 THR B N 1
ATOM 3303 C CA . THR B 1 208 ? -16.25 25.984 13.312 1 94 208 THR B CA 1
ATOM 3304 C C . THR B 1 208 ? -16.641 26.812 12.094 1 94 208 THR B C 1
ATOM 3306 O O . THR B 1 208 ? -16.875 26.281 11.016 1 94 208 THR B O 1
ATOM 3309 N N . GLU B 1 209 ? -16.688 28.125 12.359 1 95.5 209 GLU B N 1
ATOM 3310 C CA . GLU B 1 209 ? -16.906 29.016 11.227 1 95.5 209 GLU B CA 1
ATOM 3311 C C . GLU B 1 209 ? -15.781 28.906 10.203 1 95.5 209 GLU B C 1
ATOM 3313 O O . GLU B 1 209 ? -16.031 28.969 9 1 95.5 209 GLU B O 1
ATOM 3318 N N . ALA B 1 210 ? -14.633 28.734 10.695 1 95.12 210 ALA B N 1
ATOM 3319 C CA . ALA B 1 210 ? -13.484 28.578 9.812 1 95.12 210 ALA B CA 1
ATOM 3320 C C . ALA B 1 210 ? -13.609 27.328 8.953 1 95.12 210 ALA B C 1
ATOM 3322 O O . ALA B 1 210 ? -13.281 27.344 7.762 1 95.12 210 ALA B O 1
ATOM 3323 N N . GLU B 1 211 ? -14.055 26.219 9.531 1 96 211 GLU B N 1
ATOM 3324 C CA . GLU B 1 211 ? -14.258 24.969 8.797 1 96 211 GLU B CA 1
ATOM 3325 C C . GLU B 1 211 ? -15.359 25.125 7.746 1 96 211 GLU B C 1
ATOM 3327 O O . GLU B 1 211 ? -15.211 24.656 6.617 1 96 211 GLU B O 1
ATOM 3332 N N . LEU B 1 212 ? -16.422 25.781 8.117 1 95.88 212 LEU B N 1
ATOM 3333 C CA . LEU B 1 212 ? -17.516 26 7.172 1 95.88 212 LEU B CA 1
ATOM 3334 C C . LEU B 1 212 ? -17.031 26.844 5.992 1 95.88 212 LEU B C 1
ATOM 3336 O O . LEU B 1 212 ? -17.391 26.562 4.844 1 95.88 212 LEU B O 1
ATOM 3340 N N . GLU B 1 213 ? -16.281 27.906 6.281 1 94.94 213 GLU B N 1
ATOM 3341 C CA . GLU B 1 213 ? -15.719 28.734 5.223 1 94.94 213 GLU B CA 1
ATOM 3342 C C . GLU B 1 213 ? -14.797 27.922 4.309 1 94.94 213 GLU B C 1
ATOM 3344 O O . GLU B 1 213 ? -14.852 28.062 3.086 1 94.94 213 GLU B O 1
ATOM 3349 N N . ARG B 1 214 ? -13.938 27.094 4.938 1 94.5 214 ARG B N 1
ATOM 3350 C CA . ARG B 1 214 ? -13.039 26.234 4.176 1 94.5 214 ARG B CA 1
ATOM 3351 C C . ARG B 1 214 ? -13.82 25.328 3.225 1 94.5 214 ARG B C 1
ATOM 3353 O O . ARG B 1 214 ? -13.43 25.172 2.064 1 94.5 214 ARG B O 1
ATOM 3360 N N . ARG B 1 215 ? -14.883 24.719 3.672 1 93.62 215 ARG B N 1
ATOM 3361 C CA . ARG B 1 215 ? -15.711 23.812 2.879 1 93.62 215 ARG B CA 1
ATOM 3362 C C . ARG B 1 215 ? -16.312 24.531 1.679 1 93.62 215 ARG B C 1
ATOM 3364 O O . ARG B 1 215 ? -16.438 23.953 0.596 1 93.62 215 ARG B O 1
ATOM 3371 N N . ARG B 1 216 ? -16.656 25.766 1.836 1 92.06 216 ARG B N 1
ATOM 3372 C CA . ARG B 1 216 ? -17.25 26.562 0.762 1 92.06 216 ARG B CA 1
ATOM 3373 C C . ARG B 1 216 ? -16.234 26.828 -0.348 1 92.06 216 ARG B C 1
ATOM 3375 O O . ARG B 1 216 ? -16.609 26.969 -1.513 1 92.06 216 ARG B O 1
ATOM 3382 N N . LYS B 1 217 ? -14.977 26.812 -0.016 1 86.5 217 LYS B N 1
ATOM 3383 C CA . LYS B 1 217 ? -13.914 27.125 -0.973 1 86.5 217 LYS B CA 1
ATOM 3384 C C . LYS B 1 217 ? -13.383 25.859 -1.637 1 86.5 217 LYS B C 1
ATOM 3386 O O . LYS B 1 217 ? -12.531 25.938 -2.529 1 86.5 217 LYS B O 1
ATOM 3391 N N . LEU B 1 218 ? -13.766 24.656 -1.124 1 82.5 218 LEU B N 1
ATOM 3392 C CA . LEU B 1 218 ? -13.234 23.391 -1.626 1 82.5 218 LEU B CA 1
ATOM 3393 C C . LEU B 1 218 ? -13.695 23.141 -3.059 1 82.5 218 LEU B C 1
ATOM 3395 O O . LEU B 1 218 ? -14.891 23.203 -3.354 1 82.5 218 LEU B O 1
ATOM 3399 N N . SER B 1 219 ? -13.195 23.828 -4.02 1 61.22 219 SER B N 1
ATOM 3400 C CA . SER B 1 219 ? -13.477 23.547 -5.422 1 61.22 219 SER B CA 1
ATOM 3401 C C . SER B 1 219 ? -12.844 22.234 -5.859 1 61.22 219 SER B C 1
ATOM 3403 O O . SER B 1 219 ? -11.828 21.812 -5.297 1 61.22 219 SER B O 1
#

Radius of gyration: 23.23 Å; Cα contacts (8 Å, |Δi|>4): 961; chains: 2; bounding box: 42×69×55 Å

Sequence (438 aa):
MRKIIVGAFVSLDGIMQAPGGPHEDPVGGFDHGGWAAPYFDETMGQAVDEMFSKPFDLLLGRKTYDIFAAHWPYAGPDDPIGPLFDRITKYVATRNPDLRLDWQNSRTLGSDPVAMLKKLKSEEGPDLLTQGSTDFLQTLFSNDLVDEMYISYFPVVLGKGKRLFGHGAMPMAMKLLGSKVSGTGVTANKYVRSGPVVTGSFEFEQPTEAELERRRKLSMRKIIVGAFVSLDGIMQAPGGPHEDPVGGFDHGGWAAPYFDETMGQAVDEMFSKPFDLLLGRKTYDIFAAHWPYAGPDDPIGPLFDRITKYVATRNPDLRLDWQNSRTLGSDPVAMLKKLKSEEGPDLLTQGSTDFLQTLFSNDLVDEMYISYFPVVLGKGKRLFGHGAMPMAMKLLGSKVSGTGVTANKYVRSGPVVTGSFEFEQPTEAELERRRKLS

Organism: Rhizobium meliloti (strain 1021) (NCBI:txid266834)

pLDDT: mean 96.38, std 3.74, range [61.22, 98.94]

Solvent-accessible surface area (backbone atoms only — not comparable to full-atom values): 22962 Å² total; per-residue (Å²): 106,28,45,32,31,41,39,45,63,25,29,68,58,37,34,42,59,23,40,44,14,60,76,67,51,41,69,92,77,43,83,58,24,0,45,46,40,76,53,67,47,70,54,50,52,49,51,52,48,57,73,60,64,55,74,52,25,40,40,26,19,51,68,41,42,54,54,45,59,36,38,36,84,71,57,46,86,85,36,88,54,22,54,56,59,52,69,28,47,33,40,31,44,50,93,55,89,78,65,81,67,81,49,65,55,46,45,72,39,50,94,47,45,67,64,44,47,56,52,52,31,72,31,87,65,58,28,34,35,30,50,70,19,49,74,49,42,34,55,38,33,52,63,72,54,68,41,32,35,39,44,29,39,34,45,31,35,64,35,72,70,51,32,64,60,64,67,52,34,53,58,25,20,37,39,56,78,46,76,45,74,31,97,66,31,31,39,40,33,34,35,32,63,58,55,67,71,60,64,35,60,71,60,62,93,69,71,44,73,54,36,54,53,51,57,72,65,64,117,106,28,44,32,31,40,38,44,63,25,29,69,56,36,32,42,59,23,41,45,13,61,75,68,51,41,68,92,76,42,84,58,25,0,44,46,40,76,52,66,47,68,53,48,52,50,51,52,47,56,72,61,66,56,75,53,24,41,38,27,20,48,70,41,42,54,54,47,59,36,39,37,85,69,58,46,87,84,34,88,54,22,54,55,60,52,71,29,47,32,39,31,44,50,94,56,90,79,65,81,67,84,49,65,56,48,43,71,39,50,96,47,43,67,63,44,48,58,52,52,32,71,31,87,65,57,29,32,35,30,51,70,20,48,73,51,44,36,55,37,33,53,62,72,55,66,41,33,34,37,45,30,38,34,46,30,35,63,36,71,69,51,31,63,59,66,68,54,35,52,57,24,22,37,39,56,78,44,77,46,75,31,96,64,31,32,40,40,32,35,35,33,64,58,55,68,71,60,64,35,59,72,60,61,92,69,70,44,71,53,36,53,54,51,56,72,65,64,119

Foldseek 3Di:
DAAEEEEAEAEPVFAGPQCCAQVLDCPPNQGCHVVNVVQCDVVNVVLVCVVVVFDEAEEAEDSVLVSCQVPLCPVDPPDPCSVVNLPHAYEYEDCDPPDDRPRHNYDYCPNDVVVSLVVVRVDDDYHYYYDPRLVVLLVCQQSVRHFKYWYKYAHDDRPDHRGNQDPRGDAFDWDWPDWDADPSGIIITMIGTDGGDDDDDPADPDDDPVRVVVVVVPD/DAAEEEEAEAEPVFAGPQCCAQVLDCPPVQGCHVVNVVQCDVVNVVLVCVVVVFDEAEEAEDSVLVSCQVPLCPVDPPDPCSVVNLPHAYEYEDCDPPDDRPRHNYDYCPNDVPVSLVVVRVDDDYHYYYDPRLVVLQVCQQSVRHFKYWYKYAHDDRPDHRGNDDPRGDAFDWDWPDWDADPSGIIITMIGTDGGDDDDDPADPDHDPVVVVVVVVPD

Nearest PDB structures (foldseek):
  8jsv-assembly5_J  TM=9.398E-01  e=8.079E-26  Leptospira interrogans serovar Pomona
  3jtw-assembly2_B-3  TM=8.163E-01  e=4.064E-13  Pediococcus pentosaceus ATCC 25745
  3jtw-assembly1_A-2  TM=8.178E-01  e=9.749E-13  Pediococcus pentosaceus ATCC 25745
  2gd9-assembly1_B  TM=7.860E-01  e=1.524E-11  Bacillus subtilis
  3hj3-assembly1_A  TM=6.348E-01  e=1.503E-06  Cryptosporidium hominis

InterPro domains:
  IPR002734 Bacterial bifunctional deaminase-reductase, C-terminal [PF01872] (2-187)
  IPR024072 Dihydrofolate reductase-like domain superfamily [G3DSA:3.40.430.10] (1-194)
  IPR024072 Dihydrofolate reductase-like domain superfamily [SSF53597] (2-193)
  IPR050765 Riboflavin Biosynthesis HTP Reductase [PTHR38011] (2-193)

Secondary structure (DSSP, 8-state):
-PPEEEEEEEETTSB-S--S-TTS--GGG---TTTTGGG--HHHHHHHHHHTSS-EEEEEEHHHHHHHHTTGGGS-TT-SSHHHHHHS-EEEE-S-TT----STTEEE--S-HHHHHHHHHHS-SPEEEEES-HHHHHHHHHTT---EEEEEEESEE-SSS-BSS-S-PPPEEEEEEEEEE-TTS-EEEEEEE-SS------S-SS--HHHHHHHHT--/-PPEEEEEEEETTSB-S--S-TTS--TTT---TTTTGGG--HHHHHHHHHHTSS-EEEEEEHHHHHHHHTTGGGS-TT-SSHHHHHHS-EEEE-S-TT----STTEEE--S-HHHHHHHHHHS-S-EEEEES-HHHHHHHHHTT---EEEEEEESEE-SSS-BSS-S-PPPEEEEEEEEEE-TTS-EEEEEEE-SS------S-SS--HHHHHHHHH--